Protein AF-0000000086485927 (afdb_homodimer)

Secondary structure (DSSP, 8-state):
----SEEEEEES--EEEEEEEESSPPPTT-EEE-SEEEEEEE-HHHHHHHHHHHTT--EEEEEEEESSHHHHHHHHHHHHTT-EEEEEEEESSSPPEEEEEEEETTS-EEEEEE-GGGGG--HHHHHHTHHHHHTEEEEEEESSS-HHHHHHHHHHHHHTT-EEEEE--S--SS--THHHHSSSEEEE-HHHHHHHHS----SHHHHHHHHHHHHHTS--SEEEEE-GGG-EEEEETTS---EEE-------S--TTHHHHHHHHHHHHHHH-TTS-HHHHHHHHHHHHHHHTTSSSSGGGPPPGGGSPTTSS--/----SEEEEEES--EEEEEEEESSPPPTT-EEE-SEEEEEEE-HHHHHHHHHHHTT--EEEEEEEESSHHHHHHHHHHHHTT-EEEEEEEESSSPPEEEEEEEETTS-EEEEEE-GGGGG--HHHHHHTHHHHHTEEEEEEESSS-HHHHHHHHHHHHHTT-EEEEE--SPPSS--THHHHS-SEEEE-HHHHHHHHS----SHHHHHHHHHHHHHTS--SEEEEE-GGG-EEEEETTS---EEE-------S--TTHHHHHHHHHHHHHHH-TTS-HHHHHHHHHHHHHHHTTSSSSGGGPPPGGGSPTTSS--

Foldseek 3Di:
DPPQPFLEEEEAAKEKEKEFEAADDDDVVDDDDTDDIDIDTDTQSLLLQLLLLLQPGAYEYAAEAEPDPSVVVSLVVCVVSNYHDVLYYYDDPWHHKYKYWYAHPVGDIDIDTDRTGLAVDDLVSLVVCLVVLLSYQEYEYEDSYDLVSSLSNLVSNQVSVHAYEYECPPPDLDHDLSSQARHQEYEYEQVNLCSVQVQRRDDLVSLQVSQCCSCPVSVHAKYWYQYVQQFIWIDGNPPDGTDGQGDDDDDFPALPQLSSQLSSQLSNCCSPPVVDDPSLSSNLSNVQSVQQRNDDDHSVSGHGSVRDDPCSDPD/DPPQPFAEEEEAAKEKEKEFEAADDDDVVDDDDTDDIDIDTDTQSLLLQLLLLLQPGAYEYAAEAEPDPSVVVSLVVCVVSNYHDVLYYYDDPWHHKYKYWYAHPVGDIDIDTDRTGQAVDDLVSLVVCLVVLLSYQEYEYEDSYDLVSSLSNLVSNQVSVHAYAYECPPPDLDHDLSSQARHQEYEYEQVNLCSVQVQRRDDLVSQQVSQCCSCPVSVHAKYWYQYVQQFIWIDGNPPDGTDGQGDDDDDFPALPQLSSQLSSQLSNCCSPPVPDPPSLSSNLSNVQSVQQRNDDDHSVSGHGSVRDDPCSDPD

Radius of gyration: 28.77 Å; Cα contacts (8 Å, |Δi|>4): 1579; chains: 2; bounding box: 45×88×56 Å

pLDDT: mean 95.68, std 6.42, range [34.62, 98.94]

Organism: NCBI:txid399045

Structure (mmCIF, N/CA/C/O backbone):
data_AF-0000000086485927-model_v1
#
loop_
_entity.id
_entity.type
_entity.pdbx_description
1 polymer Ribokinase
#
loop_
_atom_site.group_PDB
_atom_site.id
_atom_site.type_symbol
_atom_site.label_atom_id
_atom_site.label_alt_id
_atom_site.label_comp_id
_atom_site.label_asym_id
_atom_site.label_entity_id
_atom_site.label_seq_id
_atom_site.pdbx_PDB_ins_code
_atom_site.Cartn_x
_atom_site.Cartn_y
_atom_site.Cartn_z
_atom_site.occupancy
_atom_site.B_iso_or_equiv
_atom_site.auth_seq_id
_atom_site.auth_comp_id
_atom_site.auth_asym_id
_atom_site.auth_atom_id
_atom_site.pdbx_PDB_model_num
ATOM 1 N N . MET A 1 1 ? 21.016 -36.438 -19.969 1 34.62 1 MET A N 1
ATOM 2 C CA . MET A 1 1 ? 20.391 -35.156 -20.266 1 34.62 1 MET A CA 1
ATOM 3 C C . MET A 1 1 ? 21.156 -34.031 -19.609 1 34.62 1 MET A C 1
ATOM 5 O O . MET A 1 1 ? 21.594 -34.125 -18.469 1 34.62 1 MET A O 1
ATOM 9 N N . LEU A 1 2 ? 21.875 -33.062 -20.266 1 43 2 LEU A N 1
ATOM 10 C CA . LEU A 1 2 ? 22.797 -32.062 -19.75 1 43 2 LEU A CA 1
ATOM 11 C C . LEU A 1 2 ? 22.172 -31.328 -18.562 1 43 2 LEU A C 1
ATOM 13 O O . LEU A 1 2 ? 20.969 -31.031 -18.562 1 43 2 LEU A O 1
ATOM 17 N N . GLU A 1 3 ? 22.719 -31.453 -17.375 1 54.44 3 GLU A N 1
ATOM 18 C CA . GLU A 1 3 ? 22.266 -30.844 -16.125 1 54.44 3 GLU A CA 1
ATOM 19 C C . GLU A 1 3 ? 21.75 -29.438 -16.359 1 54.44 3 GLU A C 1
ATOM 21 O O . GLU A 1 3 ? 22.453 -28.594 -16.906 1 54.44 3 GLU A O 1
ATOM 26 N N . LYS A 1 4 ? 20.359 -29.281 -16.438 1 70.88 4 LYS A N 1
ATOM 27 C CA . LYS A 1 4 ? 19.781 -27.953 -16.641 1 70.88 4 LYS A CA 1
ATOM 28 C C . LYS A 1 4 ? 20.297 -26.969 -15.586 1 70.88 4 LYS A C 1
ATOM 30 O O . LYS A 1 4 ? 20.469 -27.344 -14.422 1 70.88 4 LYS A O 1
ATOM 35 N N . LYS A 1 5 ? 20.688 -25.875 -16.078 1 82.88 5 LYS A N 1
ATOM 36 C CA . LYS A 1 5 ? 21.25 -24.828 -15.234 1 82.88 5 LYS A CA 1
ATOM 37 C C . LYS A 1 5 ? 20.172 -24.219 -14.336 1 82.88 5 LYS A C 1
ATOM 39 O O . LYS A 1 5 ? 20.484 -23.719 -13.25 1 82.88 5 LYS A O 1
ATOM 44 N N . ILE A 1 6 ? 18.922 -24.453 -14.812 1 95.5 6 ILE A N 1
ATOM 45 C CA . ILE A 1 6 ? 17.781 -23.906 -14.086 1 95.5 6 ILE A CA 1
ATOM 46 C C . ILE A 1 6 ? 16.75 -25.016 -13.828 1 95.5 6 ILE A C 1
ATOM 48 O O . ILE A 1 6 ? 16.406 -25.781 -14.742 1 95.5 6 ILE A O 1
ATOM 52 N N . ASP A 1 7 ? 16.391 -25.156 -12.586 1 97.69 7 ASP A N 1
ATOM 53 C CA . ASP A 1 7 ? 15.367 -26.156 -12.289 1 97.69 7 ASP A CA 1
ATOM 54 C C . ASP A 1 7 ? 14 -25.719 -12.805 1 97.69 7 ASP A C 1
ATOM 56 O O . ASP A 1 7 ? 13.32 -26.484 -13.5 1 97.69 7 ASP A O 1
ATOM 60 N N . ILE A 1 8 ? 13.641 -24.531 -12.469 1 98.75 8 ILE A N 1
ATOM 61 C CA . ILE A 1 8 ? 12.289 -24.109 -12.812 1 98.75 8 ILE A CA 1
ATOM 62 C C . ILE A 1 8 ? 12.289 -22.641 -13.25 1 98.75 8 ILE A C 1
ATOM 64 O O . ILE A 1 8 ? 12.883 -21.797 -12.578 1 98.75 8 ILE A O 1
ATOM 68 N N . CYS A 1 9 ? 11.664 -22.328 -14.328 1 98.88 9 CYS A N 1
ATOM 69 C CA . CYS A 1 9 ? 11.383 -20.969 -14.773 1 98.88 9 CYS A CA 1
ATOM 70 C C . CYS A 1 9 ? 9.922 -20.609 -14.539 1 98.88 9 CYS A C 1
ATOM 72 O O . CYS A 1 9 ? 9.023 -21.266 -15.07 1 98.88 9 CYS A O 1
ATOM 74 N N . PHE A 1 10 ? 9.719 -19.625 -13.719 1 98.94 10 PHE A N 1
ATOM 75 C CA . PHE A 1 10 ? 8.359 -19.156 -13.453 1 98.94 10 PHE A CA 1
ATOM 76 C C . PHE A 1 10 ? 8.023 -17.953 -14.32 1 98.94 10 PHE A C 1
ATOM 78 O O . PHE A 1 10 ? 8.852 -17.047 -14.508 1 98.94 10 PHE A O 1
ATOM 85 N N . ILE A 1 11 ? 6.816 -17.938 -14.914 1 98.88 11 ILE A N 1
ATOM 86 C CA . ILE A 1 11 ? 6.316 -16.828 -15.734 1 98.88 11 ILE A CA 1
ATOM 87 C C . ILE A 1 11 ? 4.961 -16.375 -15.195 1 98.88 11 ILE A C 1
ATOM 89 O O . ILE A 1 11 ? 4.012 -17.156 -15.141 1 98.88 11 ILE A O 1
ATOM 93 N N . GLY A 1 12 ? 4.91 -15.109 -14.789 1 98.31 12 GLY A N 1
ATOM 94 C CA . GLY A 1 12 ? 3.611 -14.664 -14.32 1 98.31 12 GLY A CA 1
ATOM 95 C C . GLY A 1 12 ? 3.689 -13.422 -13.453 1 98.31 12 GLY A C 1
ATOM 96 O O . GLY A 1 12 ? 4.523 -12.547 -13.688 1 98.31 12 GLY A O 1
ATOM 97 N N . GLY A 1 13 ? 2.725 -13.352 -12.578 1 98 13 GLY A N 1
ATOM 98 C CA . GLY A 1 13 ? 2.479 -12.055 -11.961 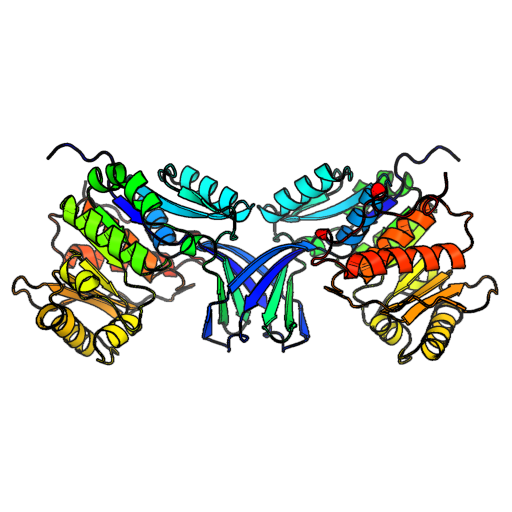1 98 13 GLY A CA 1
ATOM 99 C C . GLY A 1 13 ? 3.254 -11.852 -10.672 1 98 13 GLY A C 1
ATOM 100 O O . GLY A 1 13 ? 3.434 -12.789 -9.891 1 98 13 GLY A O 1
ATOM 101 N N . ILE A 1 14 ? 3.76 -10.672 -10.43 1 98.5 14 ILE A N 1
ATOM 102 C CA . ILE A 1 14 ? 4.305 -10.117 -9.195 1 98.5 14 ILE A CA 1
ATOM 103 C C . ILE A 1 14 ? 3.334 -9.086 -8.625 1 98.5 14 ILE A C 1
ATOM 105 O O . ILE A 1 14 ? 2.957 -8.133 -9.312 1 98.5 14 ILE A O 1
ATOM 109 N N . ILE A 1 15 ? 2.883 -9.336 -7.414 1 98.38 15 ILE A N 1
ATOM 110 C CA . ILE A 1 15 ? 1.909 -8.453 -6.781 1 98.38 15 ILE A CA 1
ATOM 111 C C . ILE A 1 15 ? 2.316 -8.195 -5.336 1 98.38 15 ILE A C 1
ATOM 113 O O . ILE A 1 15 ? 2.633 -9.125 -4.594 1 98.38 15 ILE A O 1
ATOM 117 N N . MET A 1 16 ? 2.381 -6.898 -4.926 1 97.69 16 MET A N 1
ATOM 118 C CA . MET A 1 16 ? 2.557 -6.551 -3.52 1 97.69 16 MET A CA 1
ATOM 119 C C . MET A 1 16 ? 1.226 -6.59 -2.779 1 97.69 16 MET A C 1
ATOM 121 O O . MET A 1 16 ? 0.261 -5.941 -3.195 1 97.69 16 MET A O 1
ATOM 125 N N . ASP A 1 17 ? 1.193 -7.32 -1.717 1 96.44 17 ASP A N 1
ATOM 126 C CA . ASP A 1 17 ? -0.001 -7.371 -0.879 1 96.44 17 ASP A CA 1
ATOM 127 C C . ASP A 1 17 ? 0.037 -6.289 0.198 1 96.44 17 ASP A C 1
ATOM 129 O O . ASP A 1 17 ? 0.965 -6.246 1.01 1 96.44 17 ASP A O 1
ATOM 133 N N . MET A 1 18 ? -0.943 -5.457 0.179 1 96.69 18 MET A N 1
ATOM 134 C CA . MET A 1 18 ? -1.09 -4.398 1.175 1 96.69 18 MET A CA 1
ATOM 135 C C . MET A 1 18 ? -2.363 -4.59 1.99 1 96.69 18 MET A C 1
ATOM 137 O O . MET A 1 18 ? -3.451 -4.211 1.551 1 96.69 18 MET A O 1
ATOM 141 N N . THR A 1 19 ? -2.232 -5.008 3.24 1 96.12 19 THR A N 1
ATOM 142 C CA . THR A 1 19 ? -3.383 -5.406 4.043 1 96.12 19 THR A CA 1
ATOM 143 C C . THR A 1 19 ? -3.609 -4.426 5.188 1 96.12 19 THR A C 1
ATOM 145 O O . THR A 1 19 ? -2.691 -4.133 5.957 1 96.12 19 THR A O 1
ATOM 148 N N . SER A 1 20 ? -4.781 -3.928 5.27 1 97.56 20 SER A N 1
ATOM 149 C CA . SER A 1 20 ? -5.215 -3.086 6.379 1 97.56 20 SER A CA 1
ATOM 150 C C . SER A 1 20 ? -6.258 -3.791 7.234 1 97.56 20 SER A C 1
ATOM 152 O O . SER A 1 20 ? -7.262 -4.289 6.715 1 97.56 20 SER A O 1
ATOM 154 N N . TYR A 1 21 ? -6.008 -3.857 8.5 1 96.81 21 TYR A N 1
ATOM 155 C CA . TYR A 1 21 ? -6.926 -4.453 9.469 1 96.81 21 TYR A CA 1
ATOM 156 C C . TYR A 1 21 ? -7.715 -3.381 10.203 1 96.81 21 TYR A C 1
ATOM 158 O O . TYR A 1 21 ? -7.156 -2.359 10.609 1 96.81 21 TYR A O 1
ATOM 166 N N . MET A 1 22 ? -8.992 -3.57 10.344 1 97.31 22 MET A N 1
ATOM 167 C CA . MET A 1 22 ? -9.883 -2.57 10.93 1 97.31 22 MET A CA 1
ATOM 168 C C . MET A 1 22 ? -11.078 -3.234 11.609 1 97.31 22 MET A C 1
ATOM 170 O O . MET A 1 22 ? -11.305 -4.434 11.445 1 97.31 22 MET A O 1
ATOM 174 N N . ASP A 1 23 ? -11.789 -2.492 12.422 1 96.88 23 ASP A N 1
ATOM 175 C CA . ASP A 1 23 ? -12.953 -3.037 13.109 1 96.88 23 ASP A CA 1
ATOM 176 C C . ASP A 1 23 ? -14.094 -3.297 12.133 1 96.88 23 ASP A C 1
ATOM 178 O O . ASP A 1 23 ? -14.758 -4.332 12.203 1 96.88 23 ASP A O 1
ATOM 182 N N . ALA A 1 24 ? -14.359 -2.338 11.266 1 95.38 24 ALA A N 1
ATOM 183 C CA . ALA A 1 24 ? -15.375 -2.432 10.227 1 95.38 24 ALA A CA 1
ATOM 184 C C . ALA A 1 24 ? -14.945 -1.696 8.961 1 95.38 24 ALA A C 1
ATOM 186 O O . ALA A 1 24 ? -14.18 -0.727 9.031 1 95.38 24 ALA A O 1
ATOM 187 N N . PHE A 1 25 ? -15.438 -2.166 7.816 1 96.31 25 PHE A N 1
ATOM 188 C CA . PHE A 1 25 ? -15.055 -1.548 6.555 1 96.31 25 PHE A CA 1
ATOM 189 C C . PHE A 1 25 ? -15.609 -0.13 6.457 1 96.31 25 PHE A C 1
ATOM 191 O O . PHE A 1 25 ? -16.734 0.134 6.883 1 96.31 25 PHE A O 1
ATOM 198 N N . PRO A 1 26 ? -14.836 0.833 5.934 1 96.25 26 PRO A N 1
ATOM 199 C CA . PRO A 1 26 ? -15.398 2.156 5.664 1 96.25 26 PRO A CA 1
ATOM 200 C C . PRO A 1 26 ? -16.531 2.119 4.637 1 96.25 26 PRO A C 1
ATOM 202 O O . PRO A 1 26 ? -16.5 1.311 3.705 1 96.25 26 PRO A O 1
ATOM 205 N N . LYS A 1 27 ? -17.531 3.018 4.812 1 94.5 27 LYS A N 1
ATOM 206 C CA . LYS A 1 27 ? -18.547 3.273 3.793 1 94.5 27 LYS A CA 1
ATOM 207 C C . LYS A 1 27 ? -18.031 4.254 2.742 1 94.5 27 LYS A C 1
ATOM 209 O O . LYS A 1 27 ? -17.078 5 2.992 1 94.5 27 LYS A O 1
ATOM 214 N N . PRO A 1 28 ? -18.641 4.156 1.465 1 92.75 28 PRO A N 1
ATOM 215 C CA . PRO A 1 28 ? -18.25 5.172 0.483 1 92.75 28 PRO A CA 1
ATOM 216 C C . PRO A 1 28 ? -18.281 6.586 1.054 1 92.75 28 PRO A C 1
ATOM 218 O O . PRO A 1 28 ? -19.266 6.984 1.681 1 92.75 28 PRO A O 1
ATOM 221 N N . GLY A 1 29 ? -17.234 7.344 0.922 1 89 29 GLY A N 1
ATOM 222 C CA . GLY A 1 29 ? -17.125 8.711 1.408 1 89 29 GLY A CA 1
ATOM 223 C C . GLY A 1 29 ? -16.594 8.797 2.822 1 89 29 GLY A C 1
ATOM 224 O O . GLY A 1 29 ? -16.359 9.898 3.336 1 89 29 GLY A O 1
ATOM 225 N N . GLU A 1 30 ? -16.312 7.652 3.432 1 92.88 30 GLU A N 1
ATOM 226 C CA . GLU A 1 30 ? -15.914 7.621 4.836 1 92.88 30 GLU A CA 1
ATOM 227 C C . GLU A 1 30 ? -14.422 7.336 4.988 1 92.88 30 GLU A C 1
ATOM 229 O O . GLU A 1 30 ? -13.836 6.609 4.184 1 92.88 30 GLU A O 1
ATOM 234 N N . THR A 1 31 ? -13.805 8.016 5.949 1 91.06 31 THR A N 1
ATOM 235 C CA . THR A 1 31 ? -12.477 7.668 6.434 1 91.06 31 THR A CA 1
ATOM 236 C C . THR A 1 31 ? -12.562 6.938 7.77 1 91.06 31 THR A C 1
ATOM 238 O O . THR A 1 31 ? -13.148 7.445 8.727 1 91.06 31 THR A O 1
ATOM 241 N N . LYS A 1 32 ? -12.047 5.766 7.785 1 95.31 32 LYS A N 1
ATOM 242 C CA . LYS A 1 32 ? -12 5 9.031 1 95.31 32 LYS A CA 1
ATOM 243 C C . LYS A 1 32 ? -10.562 4.742 9.461 1 95.31 32 LYS A C 1
ATOM 245 O O . LYS A 1 32 ? -9.672 4.57 8.617 1 95.31 32 LYS A O 1
ATOM 250 N N . VAL A 1 33 ? -10.414 4.734 10.734 1 95.19 33 VAL A N 1
ATOM 251 C CA . VAL A 1 33 ? -9.109 4.414 11.297 1 95.19 33 VAL A CA 1
ATOM 252 C C . VAL A 1 33 ? -9 2.908 11.531 1 95.19 33 VAL A C 1
ATOM 254 O O . VAL A 1 33 ? -9.883 2.311 12.164 1 95.19 33 VAL A O 1
ATOM 257 N N . GLY A 1 34 ? -8.023 2.354 10.938 1 97.06 34 GLY A N 1
ATOM 258 C CA . GLY A 1 34 ? -7.699 0.966 11.227 1 97.06 34 GLY A CA 1
ATOM 259 C C . GLY A 1 34 ? -6.637 0.812 12.297 1 97.06 34 GLY A C 1
ATOM 260 O O . GLY A 1 34 ? -6.203 1.799 12.891 1 97.06 34 GLY A O 1
ATOM 261 N N . HIS A 1 35 ? -6.191 -0.55 12.539 1 95.56 35 HIS A N 1
ATOM 262 C CA . HIS A 1 35 ? -5.336 -0.721 13.711 1 95.56 35 HIS A CA 1
ATOM 263 C C . HIS A 1 35 ? -4.023 -1.399 13.336 1 95.56 35 HIS A C 1
ATOM 265 O O . HIS A 1 35 ? -3.076 -1.408 14.125 1 95.56 35 HIS A O 1
ATOM 271 N N . ARG A 1 36 ? -4.039 -1.897 12.148 1 95.38 36 ARG A N 1
ATOM 272 C CA . ARG A 1 36 ? -2.799 -2.562 11.758 1 95.38 36 ARG A CA 1
ATOM 273 C C . ARG A 1 36 ? -2.646 -2.596 10.242 1 95.38 36 ARG A C 1
ATOM 275 O O . ARG A 1 36 ? -3.623 -2.803 9.516 1 95.38 36 ARG A O 1
ATOM 282 N N . PHE A 1 37 ? -1.449 -2.359 9.781 1 96.81 37 PHE A N 1
ATOM 283 C CA . PHE A 1 37 ? -1.098 -2.455 8.367 1 96.81 37 PHE A CA 1
ATOM 284 C C . PHE A 1 37 ? 0.064 -3.42 8.164 1 96.81 37 PHE A C 1
ATOM 286 O O . PHE A 1 37 ? 1.009 -3.439 8.953 1 96.81 37 PHE A O 1
ATOM 293 N N . GLU A 1 38 ? -0.037 -4.23 7.094 1 94.31 38 GLU A N 1
ATOM 294 C CA . GLU A 1 38 ? 1.044 -5.141 6.719 1 94.31 38 GLU A CA 1
ATOM 295 C C . GLU A 1 38 ? 1.242 -5.172 5.207 1 94.31 38 GLU A C 1
ATOM 297 O O . GLU A 1 38 ? 0.276 -5.293 4.453 1 94.31 38 GLU A O 1
ATOM 302 N N . ALA A 1 39 ? 2.516 -4.961 4.848 1 94.25 39 ALA A N 1
ATOM 303 C CA . ALA A 1 39 ? 2.887 -5.195 3.453 1 94.25 39 ALA A CA 1
ATOM 304 C C . ALA A 1 39 ? 3.586 -6.543 3.287 1 94.25 39 ALA A C 1
ATOM 306 O O . ALA A 1 39 ? 4.379 -6.945 4.141 1 94.25 39 ALA A O 1
ATOM 307 N N . GLY A 1 40 ? 3.238 -7.285 2.277 1 94.38 40 GLY A N 1
ATOM 308 C CA . GLY A 1 40 ? 3.857 -8.57 1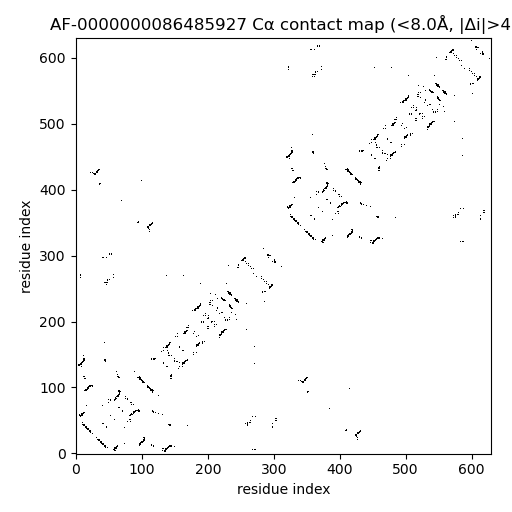.99 1 94.38 40 GLY A CA 1
ATOM 309 C C . GLY A 1 40 ? 4.012 -8.844 0.506 1 94.38 40 GLY A C 1
ATOM 310 O O . GLY A 1 40 ? 3.508 -8.078 -0.324 1 94.38 40 GLY A O 1
ATOM 311 N N . TYR A 1 41 ? 4.746 -9.844 0.229 1 97.44 41 TYR A N 1
ATOM 312 C CA . TYR A 1 41 ? 4.988 -10.258 -1.148 1 97.44 41 TYR A CA 1
ATOM 313 C C . TYR A 1 41 ? 3.941 -11.266 -1.611 1 97.44 41 TYR A C 1
ATOM 315 O O . TYR A 1 41 ? 3.656 -12.234 -0.912 1 97.44 41 TYR A O 1
ATOM 323 N N . GLY A 1 42 ? 3.334 -10.961 -2.76 1 97.44 42 GLY A N 1
ATOM 324 C CA . GLY A 1 42 ? 2.309 -11.82 -3.33 1 97.44 42 GLY A CA 1
ATOM 325 C C . GLY A 1 42 ? 2.475 -12.031 -4.824 1 97.44 42 GLY A C 1
ATOM 326 O O . GLY A 1 42 ? 3.58 -11.906 -5.355 1 97.44 42 GLY A O 1
ATOM 327 N N . GLY A 1 43 ? 1.342 -12.406 -5.457 1 97.56 43 GLY A N 1
ATOM 328 C CA . GLY A 1 43 ? 1.393 -12.859 -6.836 1 97.56 43 GLY A CA 1
ATOM 329 C C . GLY A 1 43 ? 1.522 -14.367 -6.965 1 97.56 43 GLY A C 1
ATOM 330 O O . GLY A 1 43 ? 2.389 -14.977 -6.336 1 97.56 43 GLY A O 1
ATOM 331 N N . LYS A 1 44 ? 0.701 -14.828 -7.801 1 97.25 44 LYS A N 1
ATOM 332 C CA . LYS A 1 44 ? 0.612 -16.281 -7.828 1 97.25 44 LYS A CA 1
ATOM 333 C C . LYS A 1 44 ? 1.932 -16.906 -8.273 1 97.25 44 LYS A C 1
ATOM 335 O O . LYS A 1 44 ? 2.57 -17.625 -7.504 1 97.25 44 LYS A O 1
ATOM 340 N N . ALA A 1 45 ? 2.414 -16.609 -9.43 1 98.38 45 ALA A N 1
ATOM 341 C CA . ALA A 1 45 ? 3.666 -17.172 -9.93 1 98.38 45 AL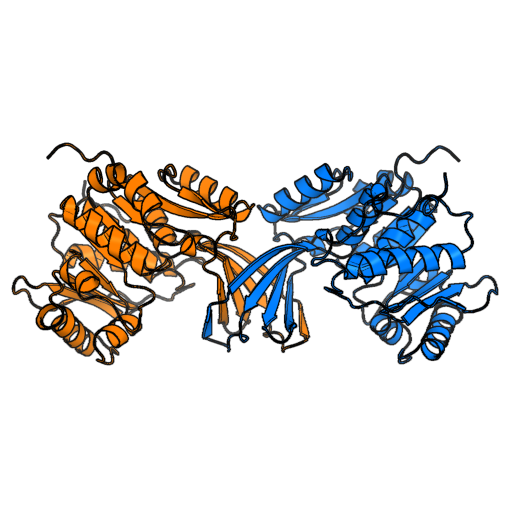A A CA 1
ATOM 342 C C . ALA A 1 45 ? 4.828 -16.828 -9 1 98.38 45 ALA A C 1
ATOM 344 O O . ALA A 1 45 ? 5.723 -17.656 -8.781 1 98.38 45 ALA A O 1
ATOM 345 N N . ALA A 1 46 ? 4.773 -15.672 -8.531 1 98.75 46 ALA A N 1
ATOM 346 C CA . ALA A 1 46 ? 5.824 -15.227 -7.617 1 98.75 46 ALA A CA 1
ATOM 347 C C . ALA A 1 46 ? 5.805 -16.031 -6.32 1 98.75 46 ALA A C 1
ATOM 349 O O . ALA A 1 46 ? 6.859 -16.422 -5.805 1 98.75 46 ALA A O 1
ATOM 350 N N . ASN A 1 47 ? 4.688 -16.203 -5.762 1 98.56 47 ASN A N 1
ATOM 351 C CA . ASN A 1 47 ? 4.547 -17.047 -4.578 1 98.56 47 ASN A CA 1
ATOM 352 C C . ASN A 1 47 ? 5.098 -18.453 -4.82 1 98.56 47 ASN A C 1
ATOM 354 O O . ASN A 1 47 ? 5.805 -19 -3.973 1 98.56 47 ASN A O 1
ATOM 358 N N . GLN A 1 48 ? 4.719 -18.969 -5.914 1 98.88 48 GLN A N 1
ATOM 359 C CA . GLN A 1 48 ? 5.156 -20.312 -6.27 1 98.88 48 GLN A CA 1
ATOM 360 C C . GLN A 1 48 ? 6.676 -20.391 -6.41 1 98.88 48 GLN A C 1
ATOM 362 O O . GLN A 1 48 ? 7.305 -21.328 -5.926 1 98.88 48 GLN A O 1
ATOM 367 N N . ALA A 1 49 ? 7.246 -19.391 -7.035 1 98.88 49 ALA A N 1
ATOM 368 C CA . ALA A 1 49 ? 8.695 -19.312 -7.172 1 98.88 49 ALA A CA 1
ATOM 369 C C . ALA A 1 49 ? 9.375 -19.234 -5.809 1 98.88 49 ALA A C 1
ATOM 371 O O . ALA A 1 49 ? 10.375 -19.922 -5.57 1 98.88 49 ALA A O 1
ATOM 372 N N . ALA A 1 50 ? 8.82 -18.438 -4.938 1 98.81 50 ALA A N 1
ATOM 373 C CA . ALA A 1 50 ? 9.391 -18.281 -3.602 1 98.81 50 ALA A CA 1
ATOM 374 C C . ALA A 1 50 ? 9.398 -19.625 -2.859 1 98.81 50 ALA A C 1
ATOM 376 O O . ALA A 1 50 ? 10.406 -19.984 -2.248 1 98.81 50 ALA A O 1
ATOM 377 N N . LEU A 1 51 ? 8.266 -20.328 -2.922 1 98.88 51 LEU A N 1
ATOM 378 C CA . LEU A 1 51 ? 8.188 -21.609 -2.244 1 98.88 51 LEU A CA 1
ATOM 379 C C . LEU A 1 51 ? 9.219 -22.594 -2.816 1 98.88 51 LEU A C 1
ATOM 381 O O . LEU A 1 51 ? 9.945 -23.234 -2.066 1 98.88 51 LEU A O 1
ATOM 385 N N . ALA A 1 52 ? 9.297 -22.719 -4.129 1 98.81 52 ALA A N 1
ATOM 386 C CA . ALA A 1 52 ? 10.227 -23.641 -4.773 1 98.81 52 ALA A CA 1
ATOM 387 C C . ALA A 1 52 ? 11.664 -23.312 -4.398 1 98.81 52 ALA A C 1
ATOM 389 O O . ALA A 1 52 ? 12.461 -24.219 -4.129 1 98.81 52 ALA A O 1
ATOM 390 N N . ALA A 1 53 ? 11.977 -22.031 -4.387 1 98.75 53 ALA A N 1
ATOM 391 C CA . ALA A 1 53 ? 13.32 -21.594 -4.012 1 98.75 53 ALA A CA 1
ATOM 392 C C . ALA A 1 53 ? 13.633 -21.953 -2.562 1 98.75 53 ALA A C 1
ATOM 394 O O . ALA A 1 53 ? 14.727 -22.422 -2.256 1 98.75 53 ALA A O 1
ATOM 395 N N . LYS A 1 54 ? 12.68 -21.734 -1.698 1 98.56 54 LYS A N 1
ATOM 396 C CA . LYS A 1 54 ? 12.852 -22.078 -0.288 1 98.56 54 LYS A CA 1
ATOM 397 C C . LYS A 1 54 ? 13.109 -23.562 -0.105 1 98.56 54 LYS A C 1
ATOM 399 O O . LYS A 1 54 ? 13.82 -23.969 0.817 1 98.56 54 LYS A O 1
ATOM 404 N N . LEU A 1 55 ? 12.539 -24.359 -0.988 1 98.25 55 LEU A N 1
ATOM 405 C CA . LEU A 1 55 ? 12.727 -25.812 -0.918 1 98.25 55 LEU A CA 1
ATOM 406 C C . LEU A 1 55 ? 14.07 -26.219 -1.521 1 98.25 55 LEU A C 1
ATOM 408 O O . LEU A 1 55 ? 14.484 -27.375 -1.4 1 98.25 55 LEU A O 1
ATOM 412 N N . GLY A 1 56 ? 14.758 -25.281 -2.277 1 97.31 56 GLY A N 1
ATOM 413 C CA . GLY A 1 56 ? 16.125 -25.547 -2.723 1 97.31 56 GLY A CA 1
ATOM 414 C C . GLY A 1 56 ? 16.25 -25.609 -4.234 1 97.31 56 GLY A C 1
ATOM 415 O O . GLY A 1 56 ? 17.297 -25.984 -4.758 1 97.31 56 GLY A O 1
ATOM 416 N N . ALA A 1 57 ? 15.25 -25.25 -4.957 1 98.12 57 ALA A N 1
ATOM 417 C CA . ALA A 1 57 ? 15.32 -25.266 -6.414 1 98.12 57 ALA A CA 1
ATOM 418 C C . ALA A 1 57 ? 16.047 -24.031 -6.941 1 98.12 57 ALA A C 1
ATOM 420 O O . ALA A 1 57 ? 15.922 -22.938 -6.379 1 98.12 57 ALA A O 1
ATOM 421 N N . LYS A 1 58 ? 16.781 -24.203 -8.023 1 98.31 58 LYS A N 1
ATOM 422 C CA . LYS A 1 58 ? 17.297 -23.078 -8.789 1 98.31 58 LYS A CA 1
ATOM 423 C C . LYS A 1 58 ? 16.219 -22.484 -9.695 1 98.31 58 LYS A C 1
ATOM 425 O O . LYS A 1 58 ? 15.898 -23.047 -10.734 1 98.31 58 LYS A O 1
ATOM 430 N N . CYS A 1 59 ? 15.758 -21.266 -9.297 1 98.75 59 CYS A N 1
ATOM 431 C CA . CYS A 1 59 ? 14.586 -20.719 -9.977 1 98.75 59 CYS A CA 1
ATOM 432 C C . CYS A 1 59 ? 14.953 -19.453 -10.758 1 98.75 59 CYS A C 1
ATOM 434 O O . CYS A 1 59 ? 15.938 -18.797 -10.438 1 98.75 59 CYS A O 1
ATOM 436 N N . ALA A 1 60 ? 14.211 -19.234 -11.789 1 98.81 60 ALA A N 1
ATOM 437 C CA . ALA A 1 60 ? 14.211 -17.969 -12.539 1 98.81 60 ALA A CA 1
ATOM 438 C C . ALA A 1 60 ? 12.789 -17.422 -12.672 1 98.81 60 ALA A C 1
ATOM 440 O O . ALA A 1 60 ? 11.82 -18.188 -12.688 1 98.81 60 ALA A O 1
ATOM 441 N N . MET A 1 61 ? 12.719 -16.125 -12.742 1 98.88 61 MET A N 1
ATOM 442 C CA . MET A 1 61 ? 11.422 -15.461 -12.867 1 98.88 61 MET A CA 1
ATOM 443 C C . MET A 1 61 ? 11.375 -14.586 -14.117 1 98.88 61 MET A C 1
ATOM 445 O O . MET A 1 61 ? 12.328 -13.859 -14.406 1 98.88 61 MET A O 1
ATOM 449 N N . VAL A 1 62 ? 10.344 -14.773 -14.914 1 98.88 62 VAL A N 1
ATOM 450 C CA . VAL A 1 62 ? 10.016 -13.875 -16.016 1 98.88 62 VAL A CA 1
ATOM 451 C C . VAL A 1 62 ? 8.773 -13.062 -15.68 1 98.88 62 VAL A C 1
ATOM 453 O O . VAL A 1 62 ? 7.684 -13.609 -15.508 1 98.88 62 VAL A O 1
ATOM 456 N N . ALA A 1 63 ? 8.922 -11.828 -15.562 1 98.81 63 ALA A N 1
ATOM 457 C CA . ALA A 1 63 ? 7.852 -10.961 -15.086 1 98.81 63 ALA A CA 1
ATOM 458 C C . ALA A 1 63 ? 8.164 -9.492 -15.367 1 98.81 63 ALA A C 1
ATOM 460 O O . ALA A 1 63 ? 9.188 -9.18 -15.977 1 98.81 63 ALA A O 1
ATOM 461 N N . ARG A 1 64 ? 7.18 -8.625 -15.102 1 98.75 64 ARG A N 1
ATOM 462 C CA . ARG A 1 64 ? 7.391 -7.18 -15.133 1 98.75 64 ARG A CA 1
ATOM 463 C C . ARG A 1 64 ? 6.961 -6.543 -13.812 1 98.75 64 ARG A C 1
ATOM 465 O O . ARG A 1 64 ? 5.965 -6.957 -13.211 1 98.75 64 ARG A O 1
ATOM 472 N N . VAL A 1 65 ? 7.738 -5.551 -13.391 1 98.62 65 VAL A N 1
ATOM 473 C CA . VAL A 1 65 ? 7.391 -4.684 -12.266 1 98.62 65 VAL A CA 1
ATOM 474 C C . VAL A 1 65 ? 7.379 -3.227 -12.727 1 98.62 65 VAL A C 1
ATOM 476 O O . VAL A 1 65 ? 7.801 -2.918 -13.844 1 98.62 65 VAL A O 1
ATOM 479 N N . GLY A 1 66 ? 6.77 -2.389 -11.945 1 97.94 66 GLY A N 1
ATOM 480 C CA . GLY A 1 66 ? 6.867 -0.963 -12.219 1 97.94 66 GLY A CA 1
ATOM 481 C C . GLY A 1 66 ? 8.203 -0.365 -11.812 1 97.94 66 GLY A C 1
ATOM 482 O O . GLY A 1 66 ? 9 -1.015 -11.133 1 97.94 66 GLY A O 1
ATOM 483 N N . ASP A 1 67 ? 8.484 0.866 -12.352 1 95.94 67 ASP A N 1
ATOM 484 C CA . ASP A 1 67 ? 9.609 1.653 -11.859 1 95.94 67 ASP A CA 1
ATOM 485 C C . ASP A 1 67 ? 9.25 2.373 -10.555 1 95.94 67 ASP A C 1
ATOM 487 O O . ASP A 1 67 ? 9.117 3.598 -10.539 1 95.94 67 ASP A O 1
ATOM 491 N N . ASP A 1 68 ? 9.195 1.633 -9.508 1 92.75 68 ASP A N 1
ATOM 492 C CA . ASP A 1 68 ? 8.75 2.16 -8.219 1 92.75 68 ASP A CA 1
ATOM 493 C C . ASP A 1 68 ? 9.375 1.38 -7.066 1 92.75 68 ASP A C 1
ATOM 495 O O . ASP A 1 68 ? 10.156 0.45 -7.289 1 92.75 68 ASP A O 1
ATOM 499 N N . ALA A 1 69 ? 9.117 1.862 -5.844 1 90.94 69 ALA A N 1
ATOM 500 C CA . ALA A 1 69 ? 9.711 1.268 -4.648 1 90.94 69 ALA A CA 1
ATOM 501 C C . ALA A 1 69 ? 9.281 -0.187 -4.488 1 90.94 69 ALA A C 1
ATOM 503 O O . ALA A 1 69 ? 10.062 -1.028 -4.043 1 90.94 69 ALA A O 1
ATOM 504 N N . ASN A 1 70 ? 8.031 -0.48 -4.809 1 94.75 70 ASN A N 1
ATOM 505 C CA . ASN A 1 70 ? 7.535 -1.848 -4.691 1 94.75 70 ASN A CA 1
ATOM 506 C C . ASN A 1 70 ? 8.297 -2.803 -5.605 1 94.75 70 ASN A C 1
ATOM 508 O O . ASN A 1 70 ? 8.688 -3.893 -5.188 1 94.75 70 ASN A O 1
ATOM 512 N N . GLY A 1 71 ? 8.453 -2.338 -6.855 1 96.88 71 GLY A N 1
ATOM 513 C CA . GLY A 1 71 ? 9.211 -3.154 -7.789 1 96.88 71 GLY A CA 1
ATOM 514 C C . GLY A 1 71 ? 10.617 -3.447 -7.316 1 96.88 71 GLY A C 1
ATOM 515 O O . GLY A 1 71 ? 11.07 -4.594 -7.348 1 96.88 71 GLY A O 1
ATOM 516 N N . ARG A 1 72 ? 11.336 -2.465 -6.844 1 94.69 72 ARG A N 1
ATOM 517 C CA . ARG A 1 72 ? 12.695 -2.629 -6.344 1 94.69 72 ARG A CA 1
ATOM 518 C C . ARG A 1 72 ? 12.727 -3.561 -5.137 1 94.69 72 ARG A C 1
ATOM 520 O O . ARG A 1 72 ? 13.578 -4.441 -5.043 1 94.69 72 ARG A O 1
ATOM 527 N N . SER A 1 73 ? 11.781 -3.307 -4.273 1 94.56 73 SER A N 1
ATOM 528 C CA . SER A 1 73 ? 11.695 -4.133 -3.072 1 94.56 73 SER A CA 1
ATOM 529 C C . SER A 1 73 ? 11.484 -5.602 -3.426 1 94.56 73 SER A C 1
ATOM 531 O O . SER A 1 73 ? 12.086 -6.484 -2.814 1 94.56 73 SER A O 1
ATOM 533 N N . TYR A 1 74 ? 10.633 -5.879 -4.379 1 97.5 74 TYR A N 1
ATOM 534 C CA . TYR A 1 74 ? 10.336 -7.254 -4.758 1 97.5 74 TYR A CA 1
ATOM 535 C C . TYR A 1 74 ? 11.547 -7.926 -5.387 1 97.5 74 TYR A C 1
ATOM 537 O O . TYR A 1 74 ? 11.844 -9.086 -5.098 1 97.5 74 TYR A O 1
ATOM 545 N N . ILE A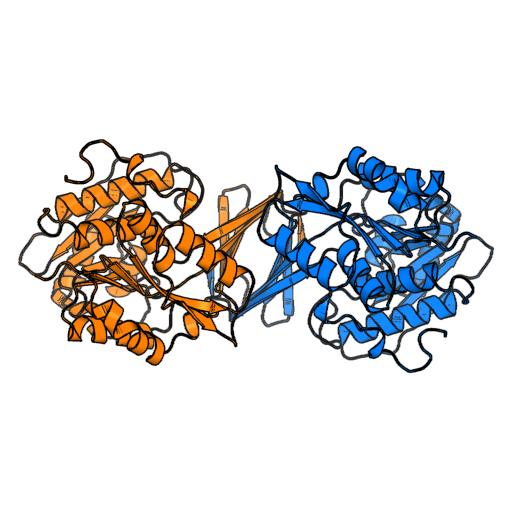 1 75 ? 12.203 -7.219 -6.246 1 98.12 75 ILE A N 1
ATOM 546 C CA . ILE A 1 75 ? 13.391 -7.762 -6.902 1 98.12 75 ILE A CA 1
ATOM 547 C C . ILE A 1 75 ? 14.453 -8.094 -5.859 1 98.12 75 ILE A C 1
ATOM 549 O O . ILE A 1 75 ? 15.062 -9.164 -5.902 1 98.12 75 ILE A O 1
ATOM 553 N N . ASP A 1 76 ? 14.664 -7.219 -4.895 1 96.75 76 ASP A N 1
ATOM 554 C CA . ASP A 1 76 ? 15.609 -7.477 -3.818 1 96.75 76 ASP A CA 1
ATOM 555 C C . ASP A 1 76 ? 15.211 -8.711 -3.016 1 96.75 76 ASP A C 1
ATOM 557 O O . ASP A 1 76 ? 16.062 -9.508 -2.619 1 96.75 76 ASP A O 1
ATOM 561 N N . HIS A 1 77 ? 13.992 -8.828 -2.758 1 97.19 77 HIS A N 1
ATOM 562 C CA . HIS A 1 77 ? 13.469 -9.992 -2.047 1 97.19 77 HIS A CA 1
ATOM 563 C C . HIS A 1 77 ? 13.766 -11.281 -2.797 1 97.19 77 HIS A C 1
ATOM 565 O O . HIS A 1 77 ? 14.25 -12.25 -2.207 1 97.19 77 HIS A O 1
ATOM 571 N N . PHE A 1 78 ? 13.531 -11.281 -4.137 1 98.62 78 PHE A N 1
ATOM 572 C CA . PHE A 1 78 ? 13.812 -12.453 -4.957 1 98.62 78 PHE A CA 1
ATOM 573 C C . PHE A 1 78 ? 15.305 -12.781 -4.949 1 98.62 78 PHE A C 1
ATOM 575 O O . PHE A 1 78 ? 15.688 -13.945 -4.867 1 98.62 78 PHE A O 1
ATOM 582 N N . ARG A 1 79 ? 16.125 -11.75 -4.988 1 98.38 79 ARG A N 1
ATOM 583 C CA . ARG A 1 79 ? 17.578 -11.969 -4.906 1 98.38 79 ARG A CA 1
ATOM 584 C C . ARG A 1 79 ? 17.953 -12.641 -3.586 1 98.38 79 ARG A C 1
ATOM 586 O O . ARG A 1 79 ? 18.797 -13.539 -3.557 1 98.38 79 ARG A O 1
ATOM 593 N N . SER A 1 80 ? 17.312 -12.195 -2.568 1 97.94 80 SER A N 1
ATOM 594 C CA . SER A 1 80 ? 17.609 -12.75 -1.253 1 97.94 80 SER A CA 1
ATOM 595 C C . SER A 1 80 ? 17.219 -14.219 -1.163 1 97.94 80 SER A C 1
ATOM 597 O O . SER A 1 80 ? 17.766 -14.969 -0.355 1 97.94 80 SER A O 1
ATOM 599 N N . LEU A 1 81 ? 16.312 -14.672 -2.01 1 98.19 81 LEU A N 1
ATOM 600 C CA . LEU A 1 81 ? 15.875 -16.062 -2.053 1 98.19 81 LEU A CA 1
ATOM 601 C C . LEU A 1 81 ? 16.703 -16.859 -3.053 1 98.19 81 LEU A C 1
ATOM 603 O O . LEU A 1 81 ? 16.484 -18.062 -3.236 1 98.19 81 LEU A O 1
ATOM 607 N N . GLY A 1 82 ? 17.594 -16.141 -3.789 1 98.12 82 GLY A N 1
ATOM 608 C CA . GLY A 1 82 ? 18.438 -16.797 -4.777 1 98.12 82 GLY A CA 1
ATOM 609 C C . GLY A 1 82 ? 17.734 -17 -6.109 1 98.12 82 GLY A C 1
ATOM 610 O O . GLY A 1 82 ? 18.172 -17.828 -6.918 1 98.12 82 GLY A O 1
ATOM 611 N N . ILE A 1 83 ? 16.672 -16.344 -6.34 1 98.69 83 ILE A N 1
ATOM 612 C CA . ILE A 1 83 ? 15.938 -16.453 -7.59 1 98.69 83 ILE A CA 1
ATOM 613 C C . ILE A 1 83 ? 16.578 -15.555 -8.648 1 98.69 83 ILE A C 1
ATOM 615 O O . ILE A 1 83 ? 16.875 -14.391 -8.375 1 98.69 83 ILE A O 1
ATOM 619 N N . ASN A 1 84 ? 16.828 -16.125 -9.812 1 98.62 84 ASN A N 1
ATOM 620 C CA . ASN A 1 84 ? 17.359 -15.352 -10.93 1 98.62 84 ASN A CA 1
ATOM 621 C C . ASN A 1 84 ? 16.344 -14.328 -11.422 1 98.62 84 ASN A C 1
ATOM 623 O O . ASN A 1 84 ? 15.266 -14.688 -11.891 1 98.62 84 ASN A O 1
ATOM 627 N N . VAL A 1 85 ? 16.734 -13.078 -11.367 1 98.69 85 VAL A N 1
ATOM 628 C CA . VAL A 1 85 ? 15.797 -12 -11.664 1 98.69 85 VAL A CA 1
ATOM 629 C C . VAL A 1 85 ? 16.188 -11.328 -12.977 1 98.69 85 VAL A C 1
ATOM 631 O O . VAL A 1 85 ? 15.719 -10.227 -13.281 1 98.69 85 VAL A O 1
ATOM 634 N N . ASN A 1 86 ? 16.984 -11.898 -13.797 1 98.12 86 ASN A N 1
ATOM 635 C CA . ASN A 1 86 ? 17.547 -11.281 -15 1 98.12 86 ASN A CA 1
ATOM 636 C C . ASN A 1 86 ? 16.453 -11 -16.031 1 98.12 86 ASN A C 1
ATOM 638 O O . ASN A 1 86 ? 16.625 -10.133 -16.891 1 98.12 86 ASN A O 1
ATOM 642 N N . ASN A 1 87 ? 15.352 -11.742 -15.945 1 98.69 87 ASN A N 1
ATOM 643 C CA . ASN A 1 87 ? 14.273 -11.57 -16.906 1 98.69 87 ASN A CA 1
ATOM 644 C C . ASN A 1 87 ? 13.086 -10.828 -16.297 1 98.69 87 ASN A C 1
ATOM 646 O O . ASN A 1 87 ? 11.969 -10.906 -16.812 1 98.69 87 ASN A O 1
ATOM 650 N N . ILE A 1 88 ? 13.305 -10.203 -15.172 1 98.75 88 ILE A N 1
ATOM 651 C CA . ILE A 1 88 ? 12.312 -9.258 -14.672 1 98.75 88 ILE A CA 1
ATOM 652 C C . ILE A 1 88 ? 12.586 -7.871 -15.234 1 98.75 88 ILE A C 1
ATOM 654 O O . ILE A 1 88 ? 13.648 -7.293 -14.992 1 98.75 88 ILE A O 1
ATOM 658 N N . ARG A 1 89 ? 11.617 -7.359 -16 1 98.44 89 ARG A N 1
ATOM 659 C CA . ARG A 1 89 ? 11.773 -6.047 -16.625 1 98.44 89 ARG A CA 1
ATOM 660 C C . ARG A 1 89 ? 10.938 -5 -15.906 1 98.44 89 ARG A C 1
ATOM 662 O O . ARG A 1 89 ? 9.969 -5.332 -15.219 1 98.44 89 ARG A O 1
ATOM 669 N N . THR A 1 90 ? 11.344 -3.779 -16.078 1 98.12 90 THR A N 1
ATOM 670 C CA . THR A 1 90 ? 10.641 -2.666 -15.445 1 98.12 90 THR A CA 1
ATOM 671 C C . THR A 1 90 ? 9.75 -1.949 -16.453 1 98.12 90 THR A C 1
ATOM 673 O O . THR A 1 90 ? 10.195 -1.612 -17.562 1 98.12 90 THR A O 1
ATOM 676 N N . SER A 1 91 ? 8.508 -1.826 -16.141 1 98 91 SER A N 1
ATOM 677 C CA . SER A 1 91 ? 7.574 -1.046 -16.938 1 98 91 SER A CA 1
ATOM 678 C C . SER A 1 91 ? 7.738 0.448 -16.688 1 98 91 SER A C 1
ATOM 680 O O . SER A 1 91 ? 7.938 0.873 -15.547 1 98 91 SER A O 1
ATOM 682 N N . ASP A 1 92 ? 7.645 1.243 -17.719 1 94.06 92 ASP A N 1
ATOM 683 C CA . ASP A 1 92 ? 7.703 2.693 -17.578 1 94.06 92 ASP A CA 1
ATOM 684 C C . ASP A 1 92 ? 6.301 3.303 -17.578 1 94.06 92 ASP A C 1
ATOM 686 O O . ASP A 1 92 ? 6.148 4.523 -17.5 1 94.06 92 ASP A O 1
ATOM 690 N N . LYS A 1 93 ? 5.312 2.488 -17.703 1 94.31 93 LYS A N 1
ATOM 691 C CA . LYS A 1 93 ? 3.967 3.027 -17.875 1 94.31 93 LYS A CA 1
ATOM 692 C C . LYS A 1 93 ? 3.074 2.652 -16.703 1 94.31 93 LYS A C 1
ATOM 694 O O . LYS A 1 93 ? 2.115 3.361 -16.391 1 94.31 93 LYS A O 1
ATOM 699 N N . SER A 1 94 ? 3.297 1.492 -16.125 1 97.19 94 SER A N 1
ATOM 700 C CA . SER A 1 94 ? 2.408 0.996 -15.078 1 97.19 94 SER A CA 1
ATOM 701 C C . SER A 1 94 ? 3.164 0.763 -13.773 1 97.19 94 SER A C 1
ATOM 703 O O . SER A 1 94 ? 4.367 0.492 -13.781 1 97.19 94 SER A O 1
ATOM 705 N N . SER A 1 95 ? 2.439 0.829 -12.633 1 97 95 SER A N 1
ATOM 706 C CA . SER A 1 95 ? 2.996 0.493 -11.328 1 97 95 SER A CA 1
ATOM 707 C C . SER A 1 95 ? 3.174 -1.014 -11.172 1 97 95 SER A C 1
ATOM 709 O O . SER A 1 95 ? 2.59 -1.794 -11.93 1 97 95 SER A O 1
ATOM 711 N N . THR A 1 96 ? 4.066 -1.36 -10.234 1 98 96 THR A N 1
ATOM 712 C CA . THR A 1 96 ? 4.082 -2.752 -9.797 1 98 96 THR A CA 1
ATOM 713 C C . THR A 1 96 ? 2.688 -3.201 -9.367 1 98 96 THR A C 1
ATOM 715 O O . THR A 1 96 ? 1.917 -2.41 -8.82 1 98 96 THR A O 1
ATOM 718 N N . GLY A 1 97 ? 2.312 -4.453 -9.727 1 98.44 97 GLY A N 1
ATOM 719 C CA . GLY A 1 97 ? 1.036 -4.973 -9.258 1 98.44 97 GLY A CA 1
ATOM 720 C C . GLY A 1 97 ? 0.838 -4.816 -7.762 1 98.44 97 GLY A C 1
ATOM 721 O O . GLY A 1 97 ? 1.791 -4.934 -6.988 1 98.44 97 GLY A O 1
ATOM 722 N N . ALA A 1 98 ? -0.435 -4.625 -7.352 1 98.12 98 ALA A N 1
ATOM 723 C CA . ALA A 1 98 ? -0.75 -4.395 -5.945 1 98.12 98 ALA A CA 1
ATOM 724 C C . ALA A 1 98 ? -2.125 -4.953 -5.594 1 98.12 98 ALA A C 1
ATOM 726 O O . ALA A 1 98 ? -3.072 -4.828 -6.375 1 98.12 98 ALA A O 1
ATOM 727 N N . ALA A 1 99 ? -2.15 -5.617 -4.516 1 97.56 99 ALA A N 1
ATOM 728 C CA . ALA A 1 99 ? -3.43 -6.012 -3.932 1 97.56 99 ALA A CA 1
ATOM 729 C C . ALA A 1 99 ? -3.709 -5.234 -2.648 1 97.56 99 ALA A C 1
ATOM 731 O O . ALA A 1 99 ? -2.99 -5.387 -1.656 1 97.56 99 ALA A O 1
ATOM 732 N N . ASN A 1 100 ? -4.703 -4.391 -2.664 1 97.38 100 ASN A N 1
ATOM 733 C CA . ASN A 1 100 ? -5.176 -3.697 -1.469 1 97.38 100 ASN A CA 1
ATOM 734 C C . ASN A 1 100 ? -6.266 -4.492 -0.755 1 97.38 100 ASN A C 1
ATOM 736 O O . ASN A 1 100 ? -7.387 -4.602 -1.251 1 97.38 100 ASN A O 1
ATOM 740 N N . ILE A 1 101 ? -5.898 -4.969 0.351 1 96.31 101 ILE A N 1
ATOM 741 C CA . ILE A 1 101 ? -6.734 -5.926 1.071 1 96.31 101 ILE A CA 1
ATOM 742 C C . ILE A 1 101 ? -7.219 -5.301 2.379 1 96.31 101 ILE A C 1
ATOM 744 O O . ILE A 1 101 ? -6.414 -4.809 3.174 1 96.31 101 ILE A O 1
ATOM 748 N N . TRP A 1 102 ? -8.516 -5.25 2.6 1 97.12 102 TRP A N 1
ATOM 749 C CA . TRP A 1 102 ? -9.125 -4.875 3.873 1 97.12 102 TRP A CA 1
ATOM 750 C C . TRP A 1 102 ? -9.633 -6.105 4.617 1 97.12 102 TRP A C 1
ATOM 752 O O . TRP A 1 102 ? -10.219 -7.004 4.016 1 97.12 102 TRP A O 1
ATOM 762 N N . VAL A 1 103 ? -9.336 -6.211 5.844 1 95.69 103 VAL A N 1
ATOM 763 C CA . VAL A 1 103 ? -9.805 -7.305 6.688 1 95.69 103 VAL A CA 1
ATOM 764 C C . VAL A 1 103 ? -10.453 -6.746 7.949 1 95.69 103 VAL A C 1
ATOM 766 O O . VAL A 1 103 ? -9.836 -5.965 8.68 1 95.69 103 VAL A O 1
ATOM 769 N N . ASP A 1 104 ? -11.664 -7.105 8.219 1 96 104 ASP A N 1
ATOM 770 C CA . ASP A 1 104 ? -12.297 -6.629 9.438 1 96 104 ASP A CA 1
ATOM 771 C C . ASP A 1 104 ? -12.078 -7.605 10.594 1 96 104 ASP A C 1
ATOM 773 O O . ASP A 1 104 ? -11.477 -8.664 10.406 1 96 104 ASP A O 1
ATOM 777 N N . ASP A 1 105 ? -12.484 -7.273 11.766 1 94.75 105 ASP A N 1
ATOM 778 C CA . ASP A 1 105 ? -12.188 -8.047 12.969 1 94.75 105 ASP A CA 1
ATOM 779 C C . ASP A 1 105 ? -12.891 -9.406 12.93 1 94.75 105 ASP A C 1
ATOM 781 O O . ASP A 1 105 ? -12.531 -10.312 13.688 1 94.75 105 ASP A O 1
ATOM 785 N N . SER A 1 106 ? -13.945 -9.586 12.141 1 92.31 106 SER A N 1
ATOM 786 C CA . SER A 1 106 ? -14.602 -10.875 12.008 1 92.31 106 SER A CA 1
ATOM 787 C C . SER A 1 106 ? -13.812 -11.812 11.094 1 92.31 106 SER A C 1
ATOM 789 O O . SER A 1 106 ? -14.109 -13.008 11.016 1 92.31 106 SER A O 1
ATOM 791 N N . GLY A 1 107 ? -12.859 -11.242 10.406 1 89.5 107 GLY A N 1
ATOM 792 C CA . GLY A 1 107 ? -12.062 -12.031 9.484 1 89.5 107 GLY A CA 1
ATOM 793 C C . GLY A 1 107 ? -12.523 -11.93 8.047 1 89.5 107 GLY A C 1
ATOM 794 O O . GLY A 1 107 ? -11.938 -12.547 7.156 1 89.5 107 GLY A O 1
ATOM 795 N N . MET A 1 108 ? -13.617 -11.18 7.832 1 90.81 108 MET A N 1
ATOM 796 C CA . MET A 1 108 ? -14.086 -10.93 6.473 1 90.81 108 MET A CA 1
ATOM 797 C C . MET A 1 108 ? -13.109 -10.055 5.703 1 90.81 108 MET A C 1
ATOM 799 O O . MET A 1 108 ? -12.578 -9.086 6.25 1 90.81 108 MET A O 1
ATOM 803 N N . ASN A 1 109 ? -12.867 -10.453 4.402 1 93.62 109 ASN A N 1
ATOM 804 C CA . ASN A 1 109 ? -11.961 -9.641 3.607 1 93.62 109 ASN A CA 1
ATOM 805 C C . ASN A 1 109 ? -12.656 -9.047 2.389 1 93.62 109 ASN A C 1
ATOM 807 O O . ASN A 1 109 ? -13.75 -9.477 2.021 1 93.62 109 ASN A O 1
ATOM 811 N N . CYS A 1 110 ? -12.109 -7.926 1.901 1 95.06 110 CYS A N 1
ATOM 812 C CA . CYS A 1 110 ? -12.438 -7.234 0.661 1 95.06 110 CYS A CA 1
ATOM 813 C C . CYS A 1 110 ? -11.172 -6.824 -0.088 1 95.06 110 CYS A C 1
ATOM 815 O O . CYS A 1 110 ? -10.305 -6.16 0.475 1 95.06 110 CYS A O 1
ATOM 817 N N . ILE A 1 111 ? -11.125 -7.188 -1.437 1 95.38 111 ILE A N 1
ATOM 818 C CA . ILE A 1 111 ? -9.828 -7.062 -2.086 1 95.38 111 ILE A CA 1
ATOM 819 C C . ILE A 1 111 ? -9.977 -6.289 -3.396 1 95.38 111 ILE A C 1
ATOM 821 O O . ILE A 1 111 ? -10.906 -6.539 -4.168 1 95.38 111 ILE A O 1
ATOM 825 N N . CYS A 1 112 ? -9.188 -5.359 -3.604 1 97.5 112 CYS A N 1
ATOM 826 C CA . CYS A 1 112 ? -8.961 -4.746 -4.91 1 97.5 112 CYS A CA 1
ATOM 827 C C . CYS A 1 112 ? -7.574 -5.094 -5.438 1 97.5 112 CYS A C 1
ATOM 829 O O . CYS A 1 112 ? -6.566 -4.699 -4.852 1 97.5 112 CYS A O 1
ATOM 831 N N . VAL A 1 113 ? -7.539 -5.793 -6.551 1 97.69 113 VAL A N 1
ATOM 832 C CA . VAL A 1 113 ? -6.258 -6.18 -7.133 1 97.69 113 VAL A CA 1
ATOM 833 C C . VAL A 1 113 ? -6.004 -5.375 -8.406 1 97.69 113 VAL A C 1
ATOM 835 O O . VAL A 1 113 ? -6.883 -5.258 -9.258 1 97.69 113 VAL A O 1
ATOM 838 N N . ILE A 1 114 ? -4.84 -4.816 -8.469 1 98.31 114 ILE A N 1
ATOM 839 C CA . ILE A 1 114 ? -4.34 -4.148 -9.664 1 98.31 114 ILE A CA 1
ATOM 840 C C . ILE A 1 114 ? -3.186 -4.957 -10.258 1 98.31 114 ILE A C 1
ATOM 842 O O . ILE A 1 114 ? -2.125 -5.082 -9.641 1 98.31 114 ILE A O 1
ATOM 846 N N . LEU A 1 115 ? -3.369 -5.395 -11.438 1 97.94 115 LEU A N 1
ATOM 847 C CA . LEU A 1 115 ? -2.338 -6.234 -12.039 1 97.94 115 LEU A CA 1
ATOM 848 C C . LEU A 1 115 ? -1.144 -5.398 -12.484 1 97.94 115 LEU A C 1
ATOM 850 O O . LEU A 1 115 ? -0.007 -5.875 -12.469 1 97.94 115 LEU A O 1
ATOM 854 N N . GLY A 1 116 ? -1.424 -4.117 -12.922 1 97.88 116 GLY A N 1
ATOM 855 C CA . GLY A 1 116 ? -0.366 -3.156 -13.188 1 97.88 116 GLY A CA 1
ATOM 856 C C . GLY A 1 116 ? 0.607 -3.623 -14.25 1 97.88 116 GLY A C 1
ATOM 857 O O . GLY A 1 116 ? 0.197 -4.016 -15.344 1 97.88 116 GLY A O 1
ATOM 858 N N . ALA A 1 117 ? 1.891 -3.627 -13.898 1 98.56 117 ALA A N 1
ATOM 859 C CA . ALA A 1 117 ? 2.992 -3.92 -14.812 1 98.56 117 ALA A CA 1
ATOM 860 C C . ALA A 1 117 ? 2.887 -5.34 -15.367 1 98.56 117 ALA A C 1
ATOM 862 O O . ALA A 1 117 ? 3.455 -5.645 -16.422 1 98.56 117 ALA A O 1
ATOM 863 N N . ASN A 1 118 ? 2.221 -6.238 -14.656 1 98.44 118 ASN A N 1
ATOM 864 C CA . ASN A 1 118 ? 2.039 -7.598 -15.156 1 98.44 118 ASN A CA 1
ATOM 865 C C . ASN A 1 118 ? 1.372 -7.605 -16.531 1 98.44 118 ASN A C 1
ATOM 867 O O . ASN A 1 118 ? 1.663 -8.469 -17.359 1 98.44 118 ASN A O 1
ATOM 871 N N . LEU A 1 119 ? 0.521 -6.645 -16.766 1 98 119 LEU A N 1
ATOM 872 C CA . LEU A 1 119 ? -0.224 -6.586 -18.016 1 98 119 LEU A CA 1
ATOM 873 C C . LEU A 1 119 ? 0.614 -5.945 -19.125 1 98 119 LEU A C 1
ATOM 875 O O . LEU A 1 119 ? 0.215 -5.941 -20.297 1 98 119 LEU A O 1
ATOM 879 N N . ASP A 1 120 ? 1.76 -5.422 -18.766 1 98.31 120 ASP A N 1
ATOM 880 C CA . ASP A 1 120 ? 2.631 -4.773 -19.734 1 98.31 120 ASP A CA 1
ATOM 881 C C . ASP A 1 120 ? 3.609 -5.773 -20.344 1 98.31 120 ASP A C 1
ATOM 883 O O . ASP A 1 120 ? 4.383 -5.426 -21.234 1 98.31 120 ASP A O 1
ATOM 887 N N . MET A 1 121 ? 3.602 -7.023 -19.875 1 98.25 121 MET A N 1
ATOM 888 C CA . MET A 1 121 ? 4.449 -8.055 -20.469 1 98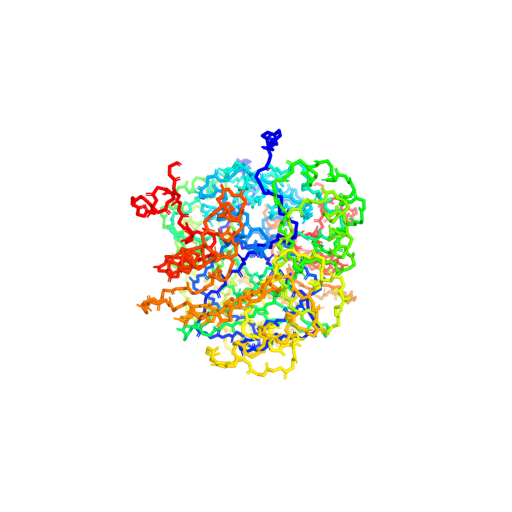.25 121 MET A CA 1
ATOM 889 C C . MET A 1 121 ? 4.121 -8.242 -21.938 1 98.25 121 MET A C 1
ATOM 891 O O . MET A 1 121 ? 2.951 -8.258 -22.328 1 98.25 121 MET A O 1
ATOM 895 N N . THR A 1 122 ? 5.184 -8.445 -22.75 1 98.25 122 THR A N 1
ATOM 896 C CA . THR A 1 122 ? 5.02 -8.594 -24.203 1 98.25 122 THR A CA 1
ATOM 897 C C . THR A 1 122 ? 5.578 -9.93 -24.672 1 98.25 122 THR A C 1
ATOM 899 O O . THR A 1 122 ? 6.242 -10.633 -23.922 1 98.25 122 THR A O 1
ATOM 902 N N . LYS A 1 123 ? 5.266 -10.227 -25.938 1 98.5 123 LYS A N 1
ATOM 903 C CA . LYS A 1 123 ? 5.863 -11.414 -26.547 1 98.5 123 LYS A CA 1
ATOM 904 C C . LYS A 1 123 ? 7.387 -11.312 -26.562 1 98.5 123 LYS A C 1
ATOM 906 O O . LYS A 1 123 ? 8.078 -12.328 -26.422 1 98.5 123 LYS A O 1
ATOM 911 N N . GLN A 1 124 ? 7.867 -10.078 -26.688 1 98.56 124 GLN A N 1
ATOM 912 C CA . GLN A 1 124 ? 9.312 -9.883 -26.688 1 98.56 124 GLN A CA 1
ATOM 913 C C . GLN A 1 124 ? 9.93 -10.281 -25.359 1 98.56 124 GLN A C 1
ATOM 915 O O . GLN A 1 124 ? 11.055 -10.781 -25.312 1 98.56 124 GLN A O 1
ATOM 920 N N . ASP A 1 125 ? 9.227 -10.07 -24.25 1 98.62 125 ASP A N 1
ATOM 921 C CA . ASP A 1 125 ? 9.719 -10.5 -22.938 1 98.62 125 ASP A CA 1
ATOM 922 C C . ASP A 1 125 ? 9.906 -12.016 -22.906 1 98.62 125 ASP A C 1
ATOM 924 O O . ASP A 1 125 ? 10.875 -12.508 -22.328 1 98.62 125 ASP A O 1
ATOM 928 N N . ILE A 1 126 ? 8.961 -12.719 -23.516 1 98.81 126 ILE A N 1
ATOM 929 C CA . ILE A 1 126 ? 9.039 -14.172 -23.562 1 98.81 126 ILE A CA 1
ATOM 930 C C . ILE A 1 126 ? 10.188 -14.594 -24.469 1 98.81 126 ILE A C 1
ATOM 932 O O . ILE A 1 126 ? 10.961 -15.5 -24.125 1 98.81 126 ILE A O 1
ATOM 936 N N . LEU A 1 127 ? 10.328 -13.906 -25.578 1 98.69 127 LEU A N 1
ATOM 937 C CA . LEU A 1 127 ? 11.406 -14.219 -26.5 1 98.69 127 LEU A CA 1
ATOM 938 C C . LEU A 1 127 ? 12.766 -13.961 -25.875 1 98.69 127 LEU A C 1
ATOM 940 O O . LEU A 1 127 ? 13.703 -14.742 -26.047 1 98.69 127 LEU A O 1
ATOM 944 N N . ASP A 1 128 ? 12.875 -12.906 -25.156 1 98.5 128 ASP A N 1
ATOM 945 C CA . ASP A 1 128 ? 14.117 -12.578 -24.469 1 98.5 128 ASP A CA 1
ATOM 946 C C . ASP A 1 128 ? 14.469 -13.648 -23.438 1 98.5 128 ASP A C 1
ATOM 948 O O . ASP A 1 128 ? 15.641 -13.844 -23.109 1 98.5 128 ASP A O 1
ATOM 952 N N . ALA A 1 129 ? 13.461 -14.328 -22.922 1 98.62 129 ALA A N 1
ATOM 953 C CA . ALA A 1 129 ? 13.664 -15.336 -21.875 1 98.62 129 ALA A CA 1
ATOM 954 C C . ALA A 1 129 ? 13.727 -16.734 -22.484 1 98.62 129 ALA A C 1
ATOM 956 O O . ALA A 1 129 ? 13.781 -17.734 -21.75 1 98.62 129 ALA A O 1
ATOM 957 N N . GLU A 1 130 ? 13.648 -16.797 -23.766 1 98.5 130 GLU A N 1
ATOM 958 C CA . GLU A 1 130 ? 13.523 -18.094 -24.422 1 98.5 130 GLU A CA 1
ATOM 959 C C . GLU A 1 130 ? 14.672 -19.031 -24.031 1 98.5 130 GLU A C 1
ATOM 961 O O . GLU A 1 130 ? 14.461 -20.219 -23.797 1 98.5 130 GLU A O 1
ATOM 966 N N . ASP A 1 131 ? 15.898 -18.484 -23.984 1 97.69 131 ASP A N 1
ATOM 967 C CA . ASP A 1 131 ? 17.047 -19.297 -23.594 1 97.69 131 ASP A CA 1
ATOM 968 C C . ASP A 1 131 ? 16.875 -19.844 -22.172 1 97.69 131 ASP A C 1
ATOM 970 O O . ASP A 1 131 ? 17.234 -20.984 -21.891 1 97.69 131 ASP A O 1
ATOM 974 N N . THR A 1 132 ? 16.422 -19 -21.297 1 98 132 THR A N 1
ATOM 975 C CA . THR A 1 132 ? 16.172 -19.391 -19.922 1 98 132 THR A CA 1
ATOM 976 C C . THR A 1 132 ? 15.109 -20.484 -19.859 1 98 132 THR A C 1
ATOM 978 O O . THR A 1 132 ? 15.281 -21.484 -19.141 1 98 132 THR A O 1
ATOM 981 N N . ILE A 1 133 ? 14.039 -20.297 -20.609 1 98.06 133 ILE A N 1
ATOM 982 C CA . ILE A 1 133 ? 12.969 -21.297 -20.688 1 98.06 133 ILE A CA 1
ATOM 983 C C . ILE A 1 133 ? 13.523 -22.625 -21.188 1 98.06 133 ILE A C 1
ATOM 985 O O . ILE A 1 133 ? 13.328 -23.672 -20.562 1 98.06 133 ILE A O 1
ATOM 989 N N . ALA A 1 134 ? 14.297 -22.562 -22.219 1 97.5 134 ALA A N 1
ATOM 990 C CA . ALA A 1 134 ? 14.836 -23.766 -22.859 1 97.5 134 ALA A CA 1
ATOM 991 C C . ALA A 1 134 ? 15.82 -24.484 -21.938 1 97.5 134 ALA A C 1
ATOM 993 O O . ALA A 1 134 ? 15.945 -25.703 -22 1 97.5 134 ALA A O 1
ATOM 994 N N . ALA A 1 135 ? 16.453 -23.703 -21.125 1 97.12 135 ALA A N 1
ATOM 995 C CA . ALA A 1 135 ? 17.484 -24.266 -20.25 1 97.12 135 ALA A CA 1
ATOM 996 C C . ALA A 1 135 ? 16.875 -24.797 -18.953 1 97.12 135 ALA A C 1
ATOM 998 O O . ALA A 1 135 ? 17.578 -25.359 -18.109 1 97.12 135 ALA A O 1
ATOM 999 N N . SER A 1 136 ? 15.57 -24.719 -18.75 1 98 136 SER A N 1
ATOM 1000 C CA . SER A 1 136 ? 14.906 -25.125 -17.516 1 98 136 SER A CA 1
ATOM 1001 C C . SER A 1 136 ? 14.375 -26.547 -17.609 1 98 136 SER A C 1
ATOM 1003 O O . SER A 1 136 ? 14.016 -27.016 -18.703 1 98 136 SER A O 1
ATOM 1005 N N . ALA A 1 137 ? 14.383 -27.203 -16.469 1 97.62 137 ALA A N 1
ATOM 1006 C CA . ALA A 1 137 ? 13.766 -28.531 -16.422 1 97.62 137 ALA A CA 1
ATOM 1007 C C . ALA A 1 137 ? 12.25 -28.422 -16.547 1 97.62 137 ALA A C 1
ATOM 1009 O O . ALA A 1 137 ? 11.609 -29.312 -17.125 1 97.62 137 ALA A O 1
ATOM 1010 N N . ALA A 1 138 ? 11.719 -27.375 -16.031 1 98.12 138 ALA A N 1
ATOM 1011 C CA . ALA A 1 138 ? 10.281 -27.109 -16.109 1 98.12 138 ALA A CA 1
ATOM 1012 C C . ALA A 1 138 ? 9.984 -25.625 -16.156 1 98.12 138 ALA A C 1
ATOM 1014 O O . ALA A 1 138 ? 10.812 -24.797 -15.727 1 98.12 138 ALA A O 1
ATOM 1015 N N . VAL A 1 139 ? 8.844 -25.297 -16.703 1 98.75 139 VAL A N 1
ATOM 1016 C CA . VAL A 1 139 ? 8.32 -23.938 -16.688 1 98.75 139 VAL A CA 1
ATOM 1017 C C . VAL A 1 139 ? 6.938 -23.922 -16.031 1 98.75 139 VAL A C 1
ATOM 1019 O O . VAL A 1 139 ? 6.133 -24.828 -16.266 1 98.75 139 VAL A O 1
ATOM 1022 N N . VAL A 1 140 ? 6.707 -22.984 -15.117 1 98.88 140 VAL A N 1
ATOM 1023 C CA . VAL A 1 140 ? 5.406 -22.766 -14.5 1 98.88 140 VAL A CA 1
ATOM 1024 C C . VAL A 1 140 ? 4.809 -21.453 -14.992 1 98.88 140 VAL A C 1
ATOM 1026 O O . VAL A 1 140 ? 5.453 -20.406 -14.922 1 98.88 140 VAL A O 1
ATOM 1029 N N . ILE A 1 141 ? 3.621 -21.516 -15.484 1 98.75 141 ILE A N 1
ATOM 1030 C CA . ILE A 1 141 ? 2.973 -20.328 -16.047 1 98.75 141 ILE A CA 1
ATOM 1031 C C . ILE A 1 141 ? 1.692 -20.031 -15.266 1 98.75 141 ILE A C 1
ATOM 1033 O O . ILE A 1 141 ? 0.847 -20.906 -15.086 1 98.75 141 ILE A O 1
ATOM 1037 N N . GLY A 1 142 ? 1.635 -18.891 -14.664 1 97.88 142 GLY A N 1
ATOM 1038 C CA . GLY A 1 142 ? 0.41 -18.375 -14.07 1 97.88 142 GLY A CA 1
ATOM 1039 C C . GLY A 1 142 ? -0.327 -17.391 -14.969 1 97.88 142 GLY A C 1
ATOM 1040 O O . GLY A 1 142 ? 0.24 -16.891 -15.938 1 97.88 142 GLY A O 1
ATOM 1041 N N . LEU A 1 143 ? -1.601 -17 -14.555 1 97.44 143 LEU A N 1
ATOM 1042 C CA . LEU A 1 143 ? -2.414 -16.234 -15.492 1 97.44 143 LEU A CA 1
ATOM 1043 C C . LEU A 1 143 ? -2.672 -14.828 -14.961 1 97.44 143 LEU A C 1
ATOM 1045 O O . LEU A 1 143 ? -3.645 -14.18 -15.359 1 97.44 143 LEU A O 1
ATOM 1049 N N . GLU A 1 144 ? -1.847 -14.367 -14.07 1 96.94 144 GLU A N 1
ATOM 1050 C CA . GLU A 1 144 ? -1.862 -12.961 -13.672 1 96.94 144 GLU A CA 1
ATOM 1051 C C . GLU A 1 144 ? -1.069 -12.102 -14.648 1 96.94 144 GLU A C 1
ATOM 1053 O O . GLU A 1 144 ? -0.228 -11.297 -14.242 1 96.94 144 GLU A O 1
ATOM 1058 N N . LEU A 1 145 ? -1.27 -12.273 -15.898 1 97.06 145 LEU A N 1
ATOM 1059 C CA . LEU A 1 145 ? -0.757 -11.531 -17.047 1 97.06 145 LEU A CA 1
ATOM 1060 C C . LEU A 1 145 ? -1.724 -11.617 -18.219 1 97.06 145 LEU A C 1
ATOM 1062 O O . LEU A 1 145 ? -2.803 -12.203 -18.109 1 97.06 145 LEU A O 1
ATOM 1066 N N . ASP A 1 146 ? -1.383 -10.914 -19.312 1 96.5 146 ASP A N 1
ATOM 1067 C CA . ASP A 1 146 ? -2.221 -10.977 -20.5 1 96.5 146 ASP A CA 1
ATOM 1068 C C . ASP A 1 146 ? -2.314 -12.406 -21.031 1 96.5 146 ASP A C 1
ATOM 1070 O O . ASP A 1 146 ? -1.297 -13.078 -21.188 1 96.5 146 ASP A O 1
ATOM 1074 N N . ILE A 1 147 ? -3.516 -12.844 -21.312 1 96.75 147 ILE A N 1
ATOM 1075 C CA . ILE A 1 147 ? -3.791 -14.227 -21.688 1 96.75 147 ILE A CA 1
ATOM 1076 C C . ILE A 1 147 ? -3.062 -14.57 -22.984 1 96.75 147 ILE A C 1
ATOM 1078 O O . ILE A 1 147 ? -2.625 -15.711 -23.172 1 96.75 147 ILE A O 1
ATOM 1082 N N . ASP A 1 148 ? -2.889 -13.609 -23.859 1 97.06 148 ASP A N 1
ATOM 1083 C CA . ASP A 1 148 ? -2.178 -13.852 -25.109 1 97.06 148 ASP A CA 1
ATOM 1084 C C . ASP A 1 148 ? -0.69 -14.086 -24.859 1 97.06 148 ASP A C 1
ATOM 1086 O O . ASP A 1 148 ? -0.049 -14.852 -25.578 1 97.06 148 ASP A O 1
ATOM 1090 N N . ILE A 1 149 ? -0.185 -13.43 -23.875 1 98 149 ILE A N 1
ATOM 1091 C CA . ILE A 1 149 ? 1.222 -13.602 -23.531 1 98 149 ILE A CA 1
ATOM 1092 C C . ILE A 1 149 ? 1.429 -14.969 -22.875 1 98 149 ILE A C 1
ATOM 1094 O O . ILE A 1 149 ? 2.41 -15.656 -23.156 1 98 149 ILE A O 1
ATOM 1098 N N . ALA A 1 150 ? 0.51 -15.336 -22 1 98 150 ALA A N 1
ATOM 1099 C CA . ALA A 1 150 ? 0.556 -16.672 -21.422 1 98 150 ALA A CA 1
ATOM 1100 C C . ALA A 1 150 ? 0.501 -17.75 -22.5 1 98 150 ALA A C 1
ATOM 1102 O O . ALA A 1 150 ? 1.236 -18.734 -22.438 1 98 150 ALA A O 1
ATOM 1103 N N . HIS A 1 151 ? -0.368 -17.5 -23.469 1 97.88 151 HIS A N 1
ATOM 1104 C CA . HIS A 1 151 ? -0.499 -18.438 -24.578 1 97.88 151 HIS A CA 1
ATOM 1105 C C . HIS A 1 151 ? 0.812 -18.562 -25.344 1 97.88 151 HIS A C 1
ATOM 1107 O O . HIS A 1 151 ? 1.237 -19.672 -25.672 1 97.88 151 HIS A O 1
ATOM 1113 N N . PHE A 1 152 ? 1.393 -17.469 -25.594 1 98.5 152 PHE A N 1
ATOM 1114 C CA . PHE A 1 152 ? 2.666 -17.469 -26.297 1 98.5 152 PHE A CA 1
ATOM 1115 C C . PHE A 1 152 ? 3.734 -18.203 -25.5 1 98.5 152 PHE A C 1
ATOM 1117 O O . PHE A 1 152 ? 4.531 -18.953 -26.062 1 98.5 152 PHE A O 1
ATOM 1124 N N . ALA A 1 153 ? 3.777 -18.031 -24.219 1 98.69 153 ALA A N 1
ATOM 1125 C CA . ALA A 1 153 ? 4.73 -18.703 -23.344 1 98.69 153 ALA A CA 1
ATOM 1126 C C . ALA A 1 153 ? 4.539 -20.219 -23.391 1 98.69 153 ALA A C 1
ATOM 1128 O O . ALA A 1 153 ? 5.516 -20.969 -23.406 1 98.69 153 ALA A O 1
ATOM 1129 N N . ILE A 1 154 ? 3.301 -20.625 -23.406 1 98.12 154 ILE A N 1
ATOM 1130 C CA . ILE A 1 154 ? 2.977 -22.047 -23.484 1 98.12 154 ILE A CA 1
ATOM 1131 C C . ILE A 1 154 ? 3.512 -22.625 -24.797 1 98.12 154 ILE A C 1
ATOM 1133 O O . ILE A 1 154 ? 4.082 -23.719 -24.812 1 98.12 154 ILE A O 1
ATOM 1137 N N . GLN A 1 155 ? 3.359 -21.875 -25.828 1 98.12 155 GLN A N 1
ATOM 1138 C CA . GLN A 1 155 ? 3.84 -22.312 -27.141 1 98.12 155 GLN A CA 1
ATOM 1139 C C . GLN A 1 155 ? 5.359 -22.453 -27.141 1 98.12 155 GLN A C 1
ATOM 1141 O O . GLN A 1 155 ? 5.902 -23.406 -27.703 1 98.12 155 GLN A O 1
ATOM 1146 N N . ILE A 1 156 ? 6.031 -21.484 -26.562 1 98.19 156 ILE A N 1
ATOM 1147 C CA . ILE A 1 156 ? 7.492 -21.5 -26.516 1 98.19 156 ILE A CA 1
ATOM 1148 C C . ILE A 1 156 ? 7.961 -22.703 -25.688 1 98.19 156 ILE A C 1
ATOM 1150 O O . ILE A 1 156 ? 8.922 -23.391 -26.062 1 98.19 156 ILE A O 1
ATOM 1154 N N . ALA A 1 157 ? 7.336 -22.969 -24.562 1 97.44 157 ALA A N 1
ATOM 1155 C CA . ALA A 1 157 ? 7.66 -24.141 -23.766 1 97.44 157 ALA A CA 1
ATOM 1156 C C . ALA A 1 157 ? 7.508 -25.422 -24.578 1 97.44 157 ALA A C 1
ATOM 1158 O O . ALA A 1 157 ? 8.367 -26.312 -24.531 1 97.44 157 ALA A O 1
ATOM 1159 N N . GLY A 1 158 ? 6.418 -25.531 -25.344 1 96.44 158 GLY A N 1
ATOM 1160 C CA . GLY A 1 158 ? 6.18 -26.656 -26.219 1 96.44 158 GLY A CA 1
ATOM 1161 C C . GLY A 1 158 ? 7.238 -26.828 -27.281 1 96.44 158 GLY A C 1
ATOM 1162 O O . GLY A 1 158 ? 7.688 -27.938 -27.562 1 96.44 158 GLY A O 1
ATOM 1163 N N . LYS A 1 159 ? 7.547 -25.688 -27.844 1 96.75 159 LYS A N 1
ATOM 1164 C CA . LYS A 1 159 ? 8.562 -25.656 -28.891 1 96.75 159 LYS A CA 1
ATOM 1165 C C . LYS A 1 159 ? 9.867 -26.297 -28.406 1 96.75 159 LYS A C 1
ATOM 1167 O O . LYS A 1 159 ? 10.516 -27.047 -29.156 1 96.75 159 LYS A O 1
ATOM 1172 N N . HIS A 1 160 ? 10.227 -26.062 -27.203 1 96.88 160 HIS A N 1
ATOM 1173 C CA . HIS A 1 160 ? 11.5 -26.531 -26.656 1 96.88 160 HIS A CA 1
ATOM 1174 C C . HIS A 1 160 ? 11.32 -27.812 -25.859 1 96.88 160 HIS A C 1
ATOM 1176 O O . HIS A 1 160 ? 12.273 -28.312 -25.234 1 96.88 160 HIS A O 1
ATOM 1182 N N . LYS A 1 161 ? 10.109 -28.344 -25.797 1 95.69 161 LYS A N 1
ATOM 1183 C CA . LYS A 1 161 ? 9.766 -29.594 -25.125 1 95.69 161 LYS A CA 1
ATOM 1184 C C . LYS A 1 161 ? 10.156 -29.547 -23.641 1 95.69 161 LYS A C 1
ATOM 1186 O O . LYS A 1 161 ? 10.703 -30.516 -23.109 1 95.69 161 LYS A O 1
ATOM 1191 N N . VAL A 1 162 ? 10.023 -28.375 -23.094 1 96.81 162 VAL A N 1
ATOM 1192 C CA . VAL A 1 162 ? 10.219 -28.203 -21.656 1 96.81 162 VAL A CA 1
ATOM 1193 C C . VAL A 1 162 ? 8.938 -28.578 -20.922 1 96.81 162 VAL A C 1
ATOM 1195 O O . VAL A 1 162 ? 7.832 -28.25 -21.359 1 96.81 162 VAL A O 1
ATOM 1198 N N . GLN A 1 163 ? 9.047 -29.312 -19.812 1 97.12 163 GLN A N 1
ATOM 1199 C CA . GLN A 1 163 ? 7.871 -29.625 -19.016 1 97.12 163 GLN A CA 1
ATOM 1200 C C . GLN A 1 163 ? 7.141 -28.344 -18.594 1 97.12 163 GLN A C 1
ATOM 1202 O O . GLN A 1 163 ? 7.75 -27.438 -18.031 1 97.12 163 GLN A O 1
ATOM 1207 N N . CYS A 1 164 ? 5.844 -28.344 -18.891 1 98.38 164 CYS A N 1
ATOM 1208 C CA . CYS A 1 164 ? 5.062 -27.141 -18.641 1 98.38 164 CYS A CA 1
ATOM 1209 C C . CYS A 1 164 ? 3.947 -27.406 -17.641 1 98.38 164 CYS A C 1
ATOM 1211 O O . CYS A 1 164 ? 3.113 -28.281 -17.859 1 98.38 164 CYS A O 1
ATOM 1213 N N . LEU A 1 165 ? 3.992 -26.734 -16.5 1 98.69 165 LEU A N 1
ATOM 1214 C CA . LEU A 1 165 ? 2.92 -26.719 -15.516 1 98.69 165 LEU A CA 1
ATOM 1215 C C . LEU A 1 165 ? 2.123 -25.422 -15.602 1 98.69 165 LEU A C 1
ATOM 1217 O O . LEU A 1 165 ? 2.684 -24.328 -15.453 1 98.69 165 LEU A O 1
ATOM 1221 N N . LEU A 1 166 ? 0.861 -25.531 -15.883 1 98.69 166 LEU A N 1
ATOM 1222 C CA . LEU A 1 166 ? -0.012 -24.359 -15.914 1 98.69 166 LEU A CA 1
ATOM 1223 C C . LEU A 1 166 ? -0.879 -24.297 -14.664 1 98.69 166 LEU A C 1
ATOM 1225 O O . LEU A 1 166 ? -1.665 -25.203 -14.398 1 98.69 166 LEU A O 1
ATOM 1229 N N . ASN A 1 167 ? -0.667 -23.344 -13.859 1 98.31 167 ASN A N 1
ATOM 1230 C CA . ASN A 1 167 ? -1.641 -22.984 -12.836 1 98.31 167 ASN A CA 1
ATOM 1231 C C . ASN A 1 167 ? -2.674 -22 -13.359 1 98.31 167 ASN A C 1
ATOM 1233 O O . ASN A 1 167 ? -2.424 -20.781 -13.398 1 98.31 167 ASN A O 1
ATOM 1237 N N . ALA A 1 168 ? -3.82 -22.531 -13.742 1 96.25 168 ALA A N 1
ATOM 1238 C CA . ALA A 1 168 ? -4.82 -21.703 -14.43 1 96.25 168 ALA A CA 1
ATOM 1239 C C . ALA A 1 168 ? -5.617 -20.875 -13.438 1 96.25 168 ALA A C 1
ATOM 1241 O O . ALA A 1 168 ? -6.816 -21.094 -13.25 1 96.25 168 ALA A O 1
ATOM 1242 N N . ALA A 1 169 ? -5.008 -19.969 -12.852 1 91.69 169 ALA A N 1
ATOM 1243 C CA . ALA A 1 169 ? -5.547 -19.016 -11.891 1 91.69 169 ALA A CA 1
ATOM 1244 C C . ALA A 1 169 ? -5.098 -17.594 -12.211 1 91.69 169 ALA A C 1
ATOM 1246 O O . ALA A 1 169 ? -3.906 -17.328 -12.406 1 91.69 169 ALA A O 1
ATOM 1247 N N . PRO A 1 170 ? -5.945 -16.656 -12.258 1 90.94 170 PRO A N 1
ATOM 1248 C CA . PRO A 1 170 ? -7.395 -16.859 -12.281 1 90.94 170 PRO A CA 1
ATOM 1249 C C . PRO A 1 170 ? -7.875 -17.531 -13.562 1 90.94 170 PRO A C 1
ATOM 1251 O O . PRO A 1 170 ? -7.266 -17.359 -14.617 1 90.94 170 PRO A O 1
ATOM 1254 N N . MET A 1 171 ? -8.953 -18.188 -13.492 1 91.19 171 MET A N 1
ATOM 1255 C CA . MET A 1 171 ? -9.492 -18.906 -14.648 1 91.19 171 MET A CA 1
ATOM 1256 C C . MET A 1 171 ? -10.266 -17.953 -15.555 1 91.19 171 MET A C 1
ATOM 1258 O O . MET A 1 171 ? -11.289 -17.406 -15.156 1 91.19 171 MET A O 1
ATOM 1262 N N . PRO A 1 172 ? -9.703 -17.828 -16.766 1 90.19 172 PRO A N 1
ATOM 1263 C CA . PRO A 1 172 ? -10.508 -17.047 -17.703 1 90.19 172 PRO A CA 1
ATOM 1264 C C . PRO A 1 172 ? -11.734 -17.797 -18.203 1 90.19 172 PRO A C 1
ATOM 1266 O O . PRO A 1 172 ? -11.773 -19.031 -18.141 1 90.19 172 PRO A O 1
ATOM 1269 N N . LYS A 1 173 ? -12.773 -17.078 -18.703 1 81.81 173 LYS A N 1
ATOM 1270 C CA . LYS A 1 173 ? -13.992 -17.688 -19.219 1 81.81 173 LYS A CA 1
ATOM 1271 C C . LYS A 1 173 ? -13.734 -18.406 -20.547 1 81.81 173 LYS A C 1
ATOM 1273 O O . LYS A 1 173 ? -14.305 -19.469 -20.797 1 81.81 173 LYS A O 1
ATOM 1278 N N . ASP A 1 174 ? -12.898 -17.797 -21.312 1 84.94 174 ASP A N 1
ATOM 1279 C CA . ASP A 1 174 ? -12.602 -18.391 -22.609 1 84.94 174 ASP A CA 1
ATOM 1280 C C . ASP A 1 174 ? -11.102 -18.625 -22.781 1 84.94 174 ASP A C 1
ATOM 1282 O O . ASP A 1 174 ? -10.32 -17.672 -22.797 1 84.94 174 ASP A O 1
ATOM 1286 N N . MET A 1 175 ? -10.734 -19.859 -22.781 1 90.62 175 MET A N 1
ATOM 1287 C CA . MET A 1 175 ? -9.328 -20.219 -22.953 1 90.62 175 MET A CA 1
ATOM 1288 C C . MET A 1 175 ? -9.125 -21.016 -24.234 1 90.62 175 MET A C 1
ATOM 1290 O O . MET A 1 175 ? -9.938 -21.875 -24.562 1 90.62 175 MET A O 1
ATOM 1294 N N . HIS A 1 176 ? -8.125 -20.656 -24.953 1 93.25 176 HIS A N 1
ATOM 1295 C CA . HIS A 1 176 ? -7.727 -21.438 -26.109 1 93.25 176 HIS A CA 1
ATOM 1296 C C . HIS A 1 176 ? -7.414 -22.875 -25.719 1 93.25 176 HIS A C 1
ATOM 1298 O O . HIS A 1 176 ? -6.906 -23.125 -24.625 1 93.25 176 HIS A O 1
ATOM 1304 N N . GLU A 1 177 ? -7.695 -23.844 -26.594 1 94.81 177 GLU A N 1
ATOM 1305 C CA . GLU A 1 177 ? -7.504 -25.266 -26.328 1 94.81 177 GLU A CA 1
ATOM 1306 C C . GLU A 1 177 ? -6.055 -25.562 -25.969 1 94.81 177 GLU A C 1
ATOM 1308 O O . GLU A 1 177 ? -5.781 -26.484 -25.188 1 94.81 177 GLU A O 1
ATOM 1313 N N . ASP A 1 178 ? -5.137 -24.719 -26.438 1 95.69 178 ASP A N 1
ATOM 1314 C CA . ASP A 1 178 ? -3.707 -24.891 -26.188 1 95.69 178 ASP A CA 1
ATOM 1315 C C . ASP A 1 178 ? -3.402 -24.875 -24.703 1 95.69 178 ASP A C 1
ATOM 1317 O O . ASP A 1 178 ? -2.455 -25.516 -24.25 1 95.69 178 ASP A O 1
ATOM 1321 N N . PHE A 1 179 ? -4.223 -24.141 -23.953 1 97.06 179 PHE A N 1
ATOM 1322 C CA . PHE A 1 179 ? -4.004 -24.047 -22.516 1 97.06 179 PHE A CA 1
ATOM 1323 C C . PHE A 1 179 ? -4.25 -25.375 -21.828 1 97.06 179 PHE A C 1
ATOM 1325 O O . PHE A 1 179 ? -3.715 -25.641 -20.75 1 97.06 179 PHE A O 1
ATOM 1332 N N . PHE A 1 180 ? -5.047 -26.219 -22.516 1 96.5 180 PHE A N 1
ATOM 1333 C CA . PHE A 1 180 ? -5.391 -27.5 -21.922 1 96.5 180 PHE A CA 1
ATOM 1334 C C . PHE A 1 180 ? -4.457 -28.594 -22.422 1 96.5 180 PHE A C 1
ATOM 1336 O O . PHE A 1 180 ? -3.955 -29.406 -21.641 1 96.5 180 PHE A O 1
ATOM 1343 N N . CYS A 1 181 ? -4.094 -28.594 -23.688 1 95.5 181 CYS A N 1
ATOM 1344 C CA . CYS A 1 181 ? -3.506 -29.781 -24.312 1 95.5 181 CYS A CA 1
ATOM 1345 C C . CYS A 1 181 ? -1.984 -29.688 -24.312 1 95.5 181 CYS A C 1
ATOM 1347 O O . CYS A 1 181 ? -1.301 -30.719 -24.359 1 95.5 181 CYS A O 1
ATOM 1349 N N . ILE A 1 182 ? -1.445 -28.5 -24.25 1 96.44 182 ILE A N 1
ATOM 1350 C CA . ILE A 1 182 ? -0.002 -28.375 -24.406 1 96.44 182 ILE A CA 1
ATOM 1351 C C . ILE A 1 182 ? 0.689 -28.594 -23.062 1 96.44 182 ILE A C 1
ATOM 1353 O O . ILE A 1 182 ? 1.673 -29.344 -22.984 1 96.44 182 ILE A O 1
ATOM 1357 N N . PRO A 1 183 ? 0.199 -27.984 -21.984 1 98.06 183 PRO A N 1
ATOM 1358 C CA . PRO A 1 183 ? 0.89 -28.188 -20.703 1 98.06 183 PRO A CA 1
ATOM 1359 C C . PRO A 1 183 ? 0.918 -29.656 -20.281 1 98.06 183 PRO A C 1
ATOM 1361 O O . PRO A 1 183 ? -0.005 -30.406 -20.594 1 98.06 183 PRO A O 1
ATOM 1364 N N . ASP A 1 184 ? 1.932 -30.016 -19.594 1 97.38 184 ASP A N 1
ATOM 1365 C CA . ASP A 1 184 ? 2.062 -31.375 -19.062 1 97.38 184 ASP A CA 1
ATOM 1366 C C . ASP A 1 184 ? 1.215 -31.547 -17.812 1 97.38 184 ASP A C 1
ATOM 1368 O O . ASP A 1 184 ? 0.741 -32.656 -17.531 1 97.38 184 ASP A O 1
ATOM 1372 N N . VAL A 1 185 ? 1.058 -30.516 -17.047 1 97.75 185 VAL A N 1
ATOM 1373 C CA . VAL A 1 185 ? 0.234 -30.531 -15.852 1 97.75 185 VAL A CA 1
ATOM 1374 C C . VAL A 1 185 ? -0.692 -29.312 -15.844 1 97.75 185 VAL A C 1
ATOM 1376 O O . VAL A 1 185 ? -0.251 -28.188 -16.078 1 97.75 185 VAL A O 1
ATOM 1379 N N . PHE A 1 186 ? -1.944 -29.562 -15.656 1 98.31 186 PHE A N 1
ATOM 1380 C CA . PHE A 1 186 ? -2.982 -28.547 -15.5 1 98.31 186 PHE A CA 1
ATOM 1381 C C . PHE A 1 186 ? -3.484 -28.516 -14.062 1 98.31 186 PHE A C 1
ATOM 1383 O O . PHE A 1 186 ? -4.141 -29.453 -13.602 1 98.31 186 PHE A O 1
ATOM 1390 N N . ASN A 1 187 ? -3.172 -27.438 -13.352 1 98.56 187 ASN A N 1
ATOM 1391 C CA . ASN A 1 187 ? -3.465 -27.312 -11.93 1 98.56 187 ASN A CA 1
ATOM 1392 C C . ASN A 1 187 ? -4.488 -26.219 -11.656 1 98.56 187 ASN A C 1
ATOM 1394 O O . ASN A 1 187 ? -4.289 -25.062 -12.055 1 98.56 187 ASN A O 1
ATOM 1398 N N . VAL A 1 188 ? -5.598 -26.547 -10.977 1 98.31 188 VAL A N 1
ATOM 1399 C CA . VAL A 1 188 ? -6.668 -25.609 -10.648 1 98.31 188 VAL A CA 1
ATOM 1400 C C . VAL A 1 188 ? -7.254 -25.953 -9.281 1 98.31 188 VAL A C 1
ATOM 1402 O O . VAL A 1 188 ? -6.992 -27.031 -8.742 1 98.31 188 VAL A O 1
ATOM 1405 N N . ASN A 1 189 ? -7.988 -24.953 -8.719 1 97.38 189 ASN A N 1
ATOM 1406 C CA . ASN A 1 189 ? -8.773 -25.25 -7.531 1 97.38 189 ASN A CA 1
ATOM 1407 C C . ASN A 1 189 ? -10.219 -25.594 -7.887 1 97.38 189 ASN A C 1
ATOM 1409 O O . ASN A 1 189 ? -10.539 -25.812 -9.055 1 97.38 189 ASN A O 1
ATOM 1413 N N . GLU A 1 190 ? -11.047 -25.703 -6.863 1 97.81 190 GLU A N 1
ATOM 1414 C CA . GLU A 1 190 ? -12.438 -26.109 -7.062 1 97.81 190 GLU A CA 1
ATOM 1415 C C . GLU A 1 190 ? -13.172 -25.141 -7.969 1 97.81 190 GLU A C 1
ATOM 1417 O O . GLU A 1 190 ? -13.828 -25.547 -8.93 1 97.81 190 GLU A O 1
ATOM 1422 N N . SER A 1 191 ? -13.047 -23.875 -7.68 1 95.69 191 SER A N 1
ATOM 1423 C CA . SER A 1 191 ? -13.758 -22.844 -8.43 1 95.69 191 SER A CA 1
ATOM 1424 C C . SER A 1 191 ? -13.273 -22.781 -9.875 1 95.69 191 SER A C 1
ATOM 1426 O O . SER A 1 191 ? -14.086 -22.672 -10.797 1 95.69 191 SER A O 1
ATOM 1428 N N . GLU A 1 192 ? -12.016 -22.859 -10.047 1 96.75 192 GLU A N 1
ATOM 1429 C CA . GLU A 1 192 ? -11.43 -22.797 -11.383 1 96.75 192 GLU A CA 1
ATOM 1430 C C . GLU A 1 192 ? -11.805 -24.016 -12.211 1 96.75 192 GLU A C 1
ATOM 1432 O O . GLU A 1 192 ? -12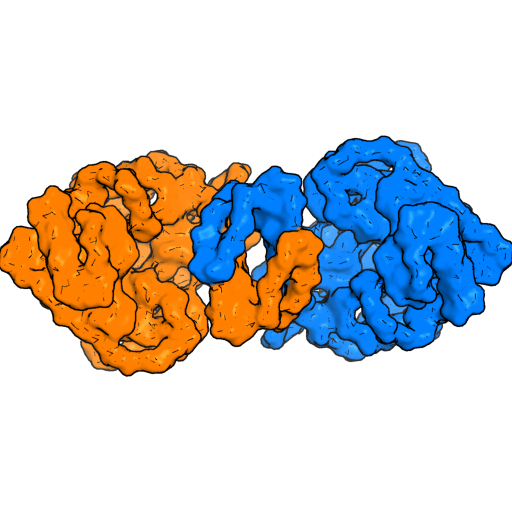.133 -23.906 -13.398 1 96.75 192 GLU A O 1
ATOM 1437 N N . ALA A 1 193 ? -11.766 -25.141 -11.594 1 97.69 193 ALA A N 1
ATOM 1438 C CA . ALA A 1 193 ? -12.188 -26.359 -12.273 1 97.69 193 ALA A CA 1
ATOM 1439 C C . ALA A 1 193 ? -13.648 -26.281 -12.688 1 97.69 193 ALA A C 1
ATOM 1441 O O . ALA A 1 193 ? -14.016 -26.703 -13.789 1 97.69 193 ALA A O 1
ATOM 1442 N N . SER A 1 194 ? -14.453 -25.734 -11.773 1 97.75 194 SER A N 1
ATOM 1443 C CA . SER A 1 194 ? -15.875 -25.578 -12.07 1 97.75 194 SER A CA 1
ATOM 1444 C C . SER A 1 194 ? -16.094 -24.688 -13.289 1 97.75 194 SER A C 1
ATOM 1446 O O . SER A 1 194 ? -16.938 -24.984 -14.141 1 97.75 194 SER A O 1
ATOM 1448 N N . ILE A 1 195 ? -15.305 -23.672 -13.367 1 96.12 195 ILE A N 1
ATOM 1449 C CA . ILE A 1 195 ? -15.398 -22.766 -14.492 1 96.12 195 ILE A CA 1
ATOM 1450 C C . ILE A 1 195 ? -14.938 -23.453 -15.773 1 96.12 195 ILE A C 1
ATOM 1452 O O . ILE A 1 195 ? -15.602 -23.375 -16.812 1 96.12 195 ILE A O 1
ATOM 1456 N N . ALA A 1 196 ? -13.875 -24.188 -15.727 1 96.62 196 ALA A N 1
ATOM 1457 C CA . ALA A 1 196 ? -13.242 -24.812 -16.891 1 96.62 196 ALA A CA 1
ATOM 1458 C C . ALA A 1 196 ? -14.125 -25.922 -17.469 1 96.62 196 ALA A C 1
ATOM 1460 O O . ALA A 1 196 ? -14.055 -26.203 -18.672 1 96.62 196 ALA A O 1
ATOM 1461 N N . THR A 1 197 ? -14.992 -26.516 -16.641 1 96.81 197 THR A N 1
ATOM 1462 C CA . THR A 1 197 ? -15.672 -27.719 -17.078 1 96.81 197 THR A CA 1
ATOM 1463 C C . THR A 1 197 ? -17.188 -27.516 -17.125 1 96.81 197 THR A C 1
ATOM 1465 O O . THR A 1 197 ? -17.906 -28.297 -17.734 1 96.81 197 THR A O 1
ATOM 1468 N N . GLY A 1 198 ? -17.656 -26.484 -16.312 1 96.38 198 GLY A N 1
ATOM 1469 C CA . GLY A 1 198 ? -19.078 -26.328 -16.109 1 96.38 198 GLY A CA 1
ATOM 1470 C C . GLY A 1 198 ? -19.641 -27.297 -15.07 1 96.38 198 GLY A C 1
ATOM 1471 O O . GLY A 1 198 ? -20.844 -27.281 -14.797 1 96.38 198 GLY A O 1
ATOM 1472 N N . ILE A 1 199 ? -18.781 -28.125 -14.484 1 97.75 199 ILE A N 1
ATOM 1473 C CA . ILE A 1 199 ? -19.156 -29.047 -13.43 1 97.75 199 ILE A CA 1
ATOM 1474 C C . ILE A 1 199 ? -18.906 -28.406 -12.062 1 97.75 199 ILE A C 1
ATOM 1476 O O . ILE A 1 199 ? -17.797 -27.953 -11.773 1 97.75 199 ILE A O 1
ATOM 1480 N N . ALA A 1 200 ? -19.938 -28.406 -11.234 1 98 200 ALA A N 1
ATOM 1481 C CA . ALA A 1 200 ? -19.766 -27.859 -9.891 1 98 200 ALA A CA 1
ATOM 1482 C C . ALA A 1 200 ? -18.891 -28.781 -9.031 1 98 200 ALA A C 1
ATOM 1484 O O . ALA A 1 200 ? -19.281 -29.906 -8.719 1 98 200 ALA A O 1
ATOM 1485 N N . VAL A 1 201 ? -17.75 -28.344 -8.672 1 98.31 201 VAL A N 1
ATOM 1486 C CA . VAL A 1 201 ? -16.844 -29.125 -7.84 1 98.31 201 VAL A CA 1
ATOM 1487 C C . VAL A 1 201 ? -17.047 -28.781 -6.371 1 98.31 201 VAL A C 1
ATOM 1489 O O . VAL A 1 201 ? -16.641 -27.703 -5.918 1 98.31 201 VAL A O 1
ATOM 1492 N N . THR A 1 202 ? -17.641 -29.672 -5.629 1 97.69 202 THR A N 1
ATOM 1493 C CA . THR A 1 202 ? -17.984 -29.391 -4.242 1 97.69 202 THR A CA 1
ATOM 1494 C C . THR A 1 202 ? -17.391 -30.453 -3.311 1 97.69 202 THR A C 1
ATOM 1496 O O . THR A 1 202 ? -17.406 -30.281 -2.088 1 97.69 202 THR A O 1
ATOM 1499 N N . ASP A 1 203 ? -16.891 -31.516 -3.877 1 97.5 203 ASP A N 1
ATOM 1500 C CA . ASP A 1 203 ? -16.297 -32.594 -3.115 1 97.5 203 ASP A CA 1
ATOM 1501 C C . ASP A 1 203 ? -15.352 -33.438 -3.992 1 97.5 203 ASP A C 1
ATOM 1503 O O . ASP A 1 203 ? -15.125 -33.094 -5.156 1 97.5 203 ASP A O 1
ATOM 1507 N N . ALA A 1 204 ? -14.797 -34.5 -3.391 1 97.94 204 ALA A N 1
ATOM 1508 C CA . ALA A 1 204 ? -13.797 -35.312 -4.09 1 97.94 204 ALA A CA 1
ATOM 1509 C C . ALA A 1 204 ? -14.406 -36 -5.309 1 97.94 204 ALA A C 1
ATOM 1511 O O . ALA A 1 204 ? -13.758 -36.125 -6.348 1 97.94 204 ALA A O 1
ATOM 1512 N N . GLU A 1 205 ? -15.625 -36.438 -5.184 1 98 205 GLU A N 1
ATOM 1513 C CA . GLU A 1 205 ? -16.266 -37.188 -6.285 1 98 205 GLU A CA 1
ATOM 1514 C C . GLU A 1 205 ? -16.531 -36.25 -7.465 1 98 205 GLU A C 1
ATOM 1516 O O . GLU A 1 205 ? -16.297 -36.594 -8.617 1 98 205 GLU A O 1
ATOM 1521 N N . SER A 1 206 ? -17.109 -35.094 -7.141 1 98.44 206 SER A N 1
ATOM 1522 C CA . SER A 1 206 ? -17.344 -34.156 -8.211 1 98.44 206 SER A CA 1
ATOM 1523 C C . SER A 1 206 ? -16.031 -33.625 -8.789 1 98.44 206 SER A C 1
ATOM 1525 O O . SER A 1 206 ? -15.953 -33.281 -9.977 1 98.44 206 SER A O 1
ATOM 1527 N N . ALA A 1 207 ? -14.961 -33.594 -8.016 1 98.69 207 ALA A N 1
ATOM 1528 C CA . ALA A 1 207 ? -13.633 -33.219 -8.516 1 98.69 207 ALA A CA 1
ATOM 1529 C C . ALA A 1 207 ? -13.102 -34.281 -9.492 1 98.69 207 ALA A C 1
ATOM 1531 O O . ALA A 1 207 ? -12.477 -33.938 -10.492 1 98.69 207 ALA A O 1
ATOM 1532 N N . LYS A 1 208 ? -13.352 -35.562 -9.172 1 98.25 208 LYS A N 1
ATOM 1533 C CA . LYS A 1 208 ? -12.945 -36.625 -10.086 1 98.25 208 LYS A CA 1
ATOM 1534 C C . LYS A 1 208 ? -13.664 -36.5 -11.422 1 98.25 208 LYS A C 1
ATOM 1536 O O . LYS A 1 208 ? -13.062 -36.719 -12.477 1 98.25 208 LYS A O 1
ATOM 1541 N N . LEU A 1 209 ? -14.93 -36.125 -11.32 1 97.88 209 LEU A N 1
ATOM 1542 C CA . LEU A 1 209 ? -15.695 -35.938 -12.547 1 97.88 209 LEU A CA 1
ATOM 1543 C C . LEU A 1 209 ? -15.125 -34.812 -13.383 1 97.88 209 LEU A C 1
ATOM 1545 O O . LEU A 1 209 ? -15.008 -34.938 -14.602 1 97.88 209 LEU A O 1
ATOM 1549 N N . ALA A 1 210 ? -14.797 -33.75 -12.75 1 98.38 210 ALA A N 1
ATOM 1550 C CA . ALA A 1 210 ? -14.219 -32.625 -13.438 1 98.38 210 ALA A CA 1
ATOM 1551 C C . ALA A 1 210 ? -12.859 -32.969 -14.039 1 98.38 210 ALA A C 1
ATOM 1553 O O . ALA A 1 210 ? -12.555 -32.594 -15.172 1 98.38 210 ALA A O 1
ATOM 1554 N N . ALA A 1 211 ? -12.07 -33.656 -13.289 1 98.25 211 ALA A N 1
ATOM 1555 C CA . ALA A 1 211 ? -10.75 -34.094 -13.766 1 98.25 211 ALA A CA 1
ATOM 1556 C C . ALA A 1 211 ? -10.875 -34.969 -15.008 1 98.25 211 ALA A C 1
ATOM 1558 O O . ALA A 1 211 ? -10.117 -34.812 -15.961 1 98.25 211 ALA A O 1
ATOM 1559 N N . ARG A 1 212 ? -11.812 -35.875 -14.938 1 97.25 212 ARG A N 1
ATOM 1560 C CA . ARG A 1 212 ? -12.055 -36.75 -16.078 1 97.25 212 ARG A CA 1
ATOM 1561 C C . ARG A 1 212 ? -12.453 -35.938 -17.312 1 97.25 212 ARG A C 1
ATOM 1563 O O . ARG A 1 212 ? -11.977 -36.188 -18.422 1 97.25 212 ARG A O 1
ATOM 1570 N N . HIS A 1 213 ? -13.352 -35 -17.094 1 97.44 213 HIS A N 1
ATOM 1571 C CA . HIS A 1 213 ? -13.773 -34.125 -18.188 1 97.44 213 HIS A CA 1
ATOM 1572 C C . HIS A 1 213 ? -12.586 -33.375 -18.797 1 97.44 213 HIS A C 1
ATOM 1574 O O . HIS A 1 213 ? -12.469 -33.312 -20.031 1 97.44 213 HIS A O 1
ATOM 1580 N N . LEU A 1 214 ? -11.695 -32.844 -18 1 97.88 214 LEU A N 1
ATOM 1581 C CA . LEU A 1 214 ? -10.523 -32.094 -18.453 1 97.88 214 LEU A CA 1
ATOM 1582 C C . LEU A 1 214 ? -9.586 -33 -19.266 1 97.88 214 LEU A C 1
ATOM 1584 O O . LEU A 1 214 ? -9.039 -32.562 -20.281 1 97.88 214 LEU A O 1
ATOM 1588 N N . VAL A 1 215 ? -9.453 -34.25 -18.812 1 97.38 215 VAL A N 1
ATOM 1589 C CA . VAL A 1 215 ? -8.539 -35.188 -19.469 1 97.38 215 VAL A CA 1
ATOM 1590 C C . VAL A 1 215 ? -9.18 -35.688 -20.766 1 97.38 215 VAL A C 1
ATOM 1592 O O . VAL A 1 215 ? -8.555 -35.656 -21.828 1 97.38 215 VAL A O 1
ATOM 1595 N N . GLU A 1 216 ? -10.406 -36.062 -20.719 1 96 216 GLU A N 1
ATOM 1596 C CA . GLU A 1 216 ? -11.023 -36.781 -21.828 1 96 216 GLU A CA 1
ATOM 1597 C C . GLU A 1 216 ? -11.578 -35.812 -22.875 1 96 216 GLU A C 1
ATOM 1599 O O . GLU A 1 216 ? -11.539 -36.094 -24.078 1 96 216 GLU A O 1
ATOM 1604 N N . LYS A 1 217 ? -12.125 -34.688 -22.453 1 95.88 217 LYS A N 1
ATOM 1605 C CA . LYS A 1 217 ? -12.797 -33.781 -23.375 1 95.88 217 LYS A CA 1
ATOM 1606 C C . LYS A 1 217 ? -11.891 -32.625 -23.766 1 95.88 217 LYS A C 1
ATOM 1608 O O . LYS A 1 217 ? -11.93 -32.125 -24.906 1 95.88 217 LYS A O 1
ATOM 1613 N N . LYS A 1 218 ? -11.078 -32.188 -22.844 1 96.31 218 LYS A N 1
ATOM 1614 C CA . LYS A 1 218 ? -10.219 -31.031 -23.109 1 96.31 218 LYS A CA 1
ATOM 1615 C C . LYS A 1 218 ? -8.789 -31.484 -23.438 1 96.31 218 LYS A C 1
ATOM 1617 O O . LYS A 1 218 ? -7.941 -30.656 -23.766 1 96.31 218 LYS A O 1
ATOM 1622 N N . HIS A 1 219 ? -8.484 -32.75 -23.234 1 96.62 219 HIS A N 1
ATOM 1623 C CA . HIS A 1 219 ? -7.254 -33.406 -23.672 1 96.62 219 HIS A CA 1
ATOM 1624 C C . HIS A 1 219 ? -6.07 -32.969 -22.812 1 96.62 219 HIS A C 1
ATOM 1626 O O . HIS A 1 219 ? -4.961 -32.781 -23.312 1 96.62 219 HIS A O 1
ATOM 1632 N N . CYS A 1 220 ? -6.324 -32.688 -21.562 1 97.56 220 CYS A N 1
ATOM 1633 C CA . CYS A 1 220 ? -5.227 -32.469 -20.641 1 97.56 220 CYS A CA 1
ATOM 1634 C C . CYS A 1 220 ? -4.406 -33.719 -20.453 1 97.56 220 CYS A C 1
ATOM 1636 O O . CYS A 1 220 ? -4.953 -34.844 -20.469 1 97.56 220 CYS A O 1
ATOM 1638 N N . LYS A 1 221 ? -3.131 -33.562 -20.281 1 96.81 221 LYS A N 1
ATOM 1639 C CA . LYS A 1 221 ? -2.254 -34.719 -20.047 1 96.81 221 LYS A CA 1
ATOM 1640 C C . LYS A 1 221 ? -2.342 -35.188 -18.594 1 96.81 221 LYS A C 1
ATOM 1642 O O . LYS A 1 221 ? -2.613 -36.344 -18.328 1 96.81 221 LYS A O 1
ATOM 1647 N N . THR A 1 222 ? -2.098 -34.375 -17.688 1 96.94 222 THR A N 1
ATOM 1648 C CA . THR A 1 222 ? -2.26 -34.594 -16.25 1 96.94 222 THR A CA 1
ATOM 1649 C C . THR A 1 222 ? -3.018 -33.438 -15.617 1 96.94 222 THR A C 1
ATOM 1651 O O . THR A 1 222 ? -2.744 -32.25 -15.914 1 96.94 222 THR A O 1
ATOM 1654 N N . VAL A 1 223 ? -4.047 -33.781 -14.789 1 98.19 223 VAL A N 1
ATOM 1655 C CA . VAL A 1 223 ? -4.848 -32.75 -14.117 1 98.19 223 VAL A CA 1
ATOM 1656 C C . VAL A 1 223 ? -4.73 -32.938 -12.602 1 98.19 223 VAL A C 1
ATOM 1658 O O . VAL A 1 223 ? -4.734 -34.062 -12.094 1 98.19 223 VAL A O 1
ATOM 1661 N N . ILE A 1 224 ? -4.543 -31.828 -11.938 1 98.5 224 ILE A N 1
ATOM 1662 C CA . ILE A 1 224 ? -4.574 -31.797 -10.477 1 98.5 224 ILE A CA 1
ATOM 1663 C C . ILE A 1 224 ? -5.543 -30.719 -10.008 1 98.5 224 ILE A C 1
ATOM 1665 O O . ILE A 1 224 ? -5.41 -29.547 -10.375 1 98.5 224 ILE A O 1
ATOM 1669 N N . ILE A 1 225 ? -6.523 -31.094 -9.195 1 98.69 225 ILE A N 1
ATOM 1670 C CA . ILE A 1 225 ? -7.512 -30.188 -8.617 1 98.69 225 ILE A CA 1
ATOM 1671 C C . ILE A 1 225 ? -7.352 -30.141 -7.102 1 98.69 225 ILE A C 1
ATOM 1673 O O . ILE A 1 225 ? -7.578 -31.156 -6.422 1 98.69 225 ILE A O 1
ATOM 1677 N N . THR A 1 226 ? -6.945 -28.984 -6.602 1 98.38 226 THR A N 1
ATOM 1678 C CA . THR A 1 226 ? -6.828 -28.828 -5.156 1 98.38 226 THR A CA 1
ATOM 1679 C C . THR A 1 226 ? -8.195 -28.594 -4.527 1 98.38 226 THR A C 1
ATOM 1681 O O . THR A 1 226 ? -9.031 -27.875 -5.098 1 98.38 226 THR A O 1
ATOM 1684 N N . LEU A 1 227 ? -8.43 -29.156 -3.326 1 97.88 227 LEU A N 1
ATOM 1685 C CA . LEU A 1 227 ? -9.727 -29.109 -2.658 1 97.88 227 LEU A CA 1
ATOM 1686 C C . LEU A 1 227 ? -9.602 -28.516 -1.263 1 97.88 227 LEU A C 1
ATOM 1688 O O . LEU A 1 227 ? -10.266 -28.953 -0.327 1 97.88 227 LEU A O 1
ATOM 1692 N N . GLY A 1 228 ? -8.695 -27.609 -1.064 1 95.19 228 GLY A N 1
ATOM 1693 C CA . GLY A 1 228 ? -8.492 -27.031 0.256 1 95.19 228 GLY A CA 1
ATOM 1694 C C . GLY A 1 228 ? -8.156 -28.062 1.312 1 95.19 228 GLY A C 1
ATOM 1695 O O . GLY A 1 228 ? -7.223 -28.859 1.139 1 95.19 228 GLY A O 1
ATOM 1696 N N . GLU A 1 229 ? -8.953 -28.016 2.383 1 95.62 229 GLU A N 1
ATOM 1697 C CA . GLU A 1 229 ? -8.695 -28.906 3.514 1 95.62 229 GLU A CA 1
ATOM 1698 C C . GLU A 1 229 ? -8.984 -30.359 3.15 1 95.62 229 GLU A C 1
ATOM 1700 O O . GLU A 1 229 ? -8.617 -31.281 3.895 1 95.62 229 GLU A O 1
ATOM 1705 N N . ASN A 1 230 ? -9.508 -30.578 1.97 1 97.06 230 ASN A N 1
ATOM 1706 C CA . ASN A 1 230 ? -9.852 -31.938 1.559 1 97.06 230 ASN A CA 1
ATOM 1707 C C . ASN A 1 230 ? -8.773 -32.531 0.675 1 97.06 230 ASN A C 1
ATOM 1709 O O . ASN A 1 230 ? -8.953 -33.625 0.114 1 97.06 230 ASN A O 1
ATOM 1713 N N . GLY A 1 231 ? -7.711 -31.828 0.481 1 98 231 GLY A N 1
ATOM 1714 C CA . GLY A 1 231 ? -6.594 -32.375 -0.272 1 98 231 GLY A CA 1
ATOM 1715 C C . GLY A 1 231 ? -6.637 -32 -1.746 1 98 231 GLY A C 1
ATOM 1716 O O . GLY A 1 231 ? -6.754 -30.844 -2.105 1 98 231 GLY A O 1
ATOM 1717 N N . ALA A 1 232 ? -6.512 -33.094 -2.574 1 98.62 232 ALA A N 1
ATOM 1718 C CA . ALA A 1 232 ? -6.484 -32.875 -4.016 1 98.62 232 ALA A CA 1
ATOM 1719 C C . ALA A 1 232 ? -6.902 -34.125 -4.77 1 98.62 232 ALA A C 1
ATOM 1721 O O . ALA A 1 232 ? -6.84 -35.219 -4.227 1 98.62 232 ALA A O 1
ATOM 1722 N N . VAL A 1 233 ? -7.344 -33.906 -5.926 1 98.56 233 VAL A N 1
ATOM 1723 C CA . VAL A 1 233 ? -7.621 -34.969 -6.875 1 98.56 233 VAL A CA 1
ATOM 1724 C C . VAL A 1 233 ? -6.695 -34.844 -8.0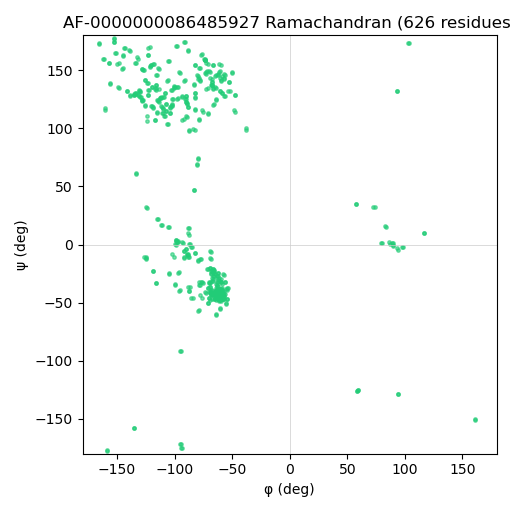86 1 98.56 233 VAL A C 1
ATOM 1726 O O . VAL A 1 233 ? -6.441 -33.75 -8.562 1 98.56 233 VAL A O 1
ATOM 1729 N N . PHE A 1 234 ? -6.184 -36 -8.508 1 97.62 234 PHE A N 1
ATOM 1730 C CA . PHE A 1 234 ? -5.383 -35.969 -9.727 1 97.62 234 PHE A CA 1
ATOM 1731 C C . PHE A 1 234 ? -5.766 -37.094 -10.672 1 97.62 234 PHE A C 1
ATOM 1733 O O . PHE A 1 234 ? -6.391 -38.062 -10.25 1 97.62 234 PHE A O 1
ATOM 1740 N N . GLY A 1 235 ? -5.48 -36.875 -11.938 1 96.25 235 GLY A N 1
ATOM 1741 C CA . GLY A 1 235 ? -5.66 -37.844 -13 1 96.25 235 GLY A CA 1
ATOM 1742 C C . GLY A 1 235 ? -4.867 -37.531 -14.25 1 96.25 235 GLY A C 1
ATOM 1743 O O . GLY A 1 235 ? -4.375 -36.406 -14.406 1 96.25 235 GLY A O 1
ATOM 1744 N N . SER A 1 236 ? -4.66 -38.562 -15.055 1 95.06 236 SER A N 1
ATOM 1745 C CA . SER A 1 236 ? -3.883 -38.406 -16.281 1 95.06 236 SER A CA 1
ATOM 1746 C C . SER A 1 236 ? -4.492 -39.156 -17.438 1 95.06 236 SER A C 1
ATOM 1748 O O . SER A 1 236 ? -5.41 -39.969 -17.25 1 95.06 236 SER A O 1
ATOM 1750 N N . ASN A 1 237 ? -4.02 -38.844 -18.578 1 92 237 ASN A N 1
ATOM 1751 C CA . ASN A 1 237 ? -4.559 -39.438 -19.797 1 92 237 ASN A CA 1
ATOM 1752 C C . ASN A 1 237 ? -3.857 -40.75 -20.141 1 92 237 ASN A C 1
ATOM 1754 O O . ASN A 1 237 ? -4.051 -41.312 -21.219 1 92 237 ASN A O 1
ATOM 1758 N N . ASP A 1 238 ? -3.066 -41.25 -19.281 1 86.38 238 ASP A N 1
ATOM 1759 C CA . ASP A 1 238 ? -2.361 -42.5 -19.547 1 86.38 238 ASP A CA 1
ATOM 1760 C C . ASP A 1 238 ? -3.199 -43.688 -19.109 1 86.38 238 ASP A C 1
ATOM 1762 O O . ASP A 1 238 ? -2.719 -44.844 -19.141 1 86.38 238 ASP A O 1
ATOM 1766 N N . GLY A 1 239 ? -4.414 -43.562 -18.844 1 77.06 239 GLY A N 1
ATOM 1767 C CA . GLY A 1 239 ? -5.277 -44.656 -18.453 1 77.06 239 GLY A CA 1
ATOM 1768 C C . GLY A 1 239 ? -5.391 -44.812 -16.953 1 77.06 239 GLY A C 1
ATOM 1769 O O . GLY A 1 239 ? -6.133 -45.688 -16.469 1 77.06 239 GLY A O 1
ATOM 1770 N N . ALA A 1 240 ? -4.68 -44.062 -16.234 1 67.19 240 ALA A N 1
ATOM 1771 C CA . ALA A 1 240 ? -4.727 -44.156 -14.781 1 67.19 240 ALA A CA 1
ATOM 1772 C C . ALA A 1 240 ? -6.055 -43.625 -14.242 1 67.19 240 ALA A C 1
ATOM 1774 O O . ALA A 1 240 ? -6.742 -42.844 -14.906 1 67.19 240 ALA A O 1
ATOM 1775 N N . GLN A 1 241 ? -6.375 -44.125 -13.086 1 83.06 241 GLN A N 1
ATOM 1776 C CA . GLN A 1 241 ? -7.578 -43.719 -12.359 1 83.06 241 GLN A CA 1
ATOM 1777 C C . GLN A 1 241 ? -7.445 -42.312 -11.781 1 83.06 241 GLN A C 1
ATOM 1779 O O . GLN A 1 241 ? -6.332 -41.812 -11.648 1 83.06 241 GLN A O 1
ATOM 1784 N N . PHE A 1 242 ? -8.547 -41.656 -11.695 1 95.62 242 PHE A N 1
ATOM 1785 C CA . PHE A 1 242 ? -8.68 -40.406 -10.977 1 95.62 242 PHE A CA 1
ATOM 1786 C C . PHE A 1 242 ? -8.703 -40.625 -9.469 1 95.62 242 PHE A C 1
ATOM 1788 O O . PHE A 1 242 ? -9.57 -41.344 -8.961 1 95.62 242 PHE A O 1
ATOM 1795 N N . VAL A 1 243 ? -7.668 -40.125 -8.773 1 97.12 243 VAL A N 1
ATOM 1796 C CA . VAL A 1 243 ? -7.398 -40.5 -7.395 1 97.12 243 VAL A CA 1
ATOM 1797 C C . VAL A 1 243 ? -7.547 -39.281 -6.484 1 97.12 243 VAL A C 1
ATOM 1799 O O . VAL A 1 243 ? -7.098 -38.188 -6.824 1 97.12 243 VAL A O 1
ATOM 1802 N N . HIS A 1 244 ? -8.234 -39.469 -5.418 1 98.25 244 HIS A N 1
ATOM 1803 C CA . HIS A 1 244 ? -8.289 -38.469 -4.355 1 98.25 244 HIS A CA 1
ATOM 1804 C C . HIS A 1 244 ? -7.18 -38.688 -3.332 1 98.25 244 HIS A C 1
ATOM 1806 O O . HIS A 1 244 ? -6.996 -39.812 -2.84 1 98.25 244 HIS A O 1
ATOM 1812 N N . VAL A 1 245 ? -6.371 -37.688 -3.064 1 98.19 245 VAL A N 1
ATOM 1813 C CA . VAL A 1 245 ? -5.359 -37.688 -2.014 1 98.19 245 VAL A CA 1
ATOM 1814 C C . VAL A 1 245 ? -5.82 -36.812 -0.859 1 98.19 245 VAL A C 1
ATOM 1816 O O . VAL A 1 245 ? -5.719 -35.562 -0.935 1 98.19 245 VAL A O 1
ATOM 1819 N N . PRO A 1 246 ? -6.273 -37.375 0.223 1 97.06 246 PRO A N 1
ATOM 1820 C CA . PRO A 1 246 ? -6.758 -36.562 1.348 1 97.06 246 PRO A CA 1
ATOM 1821 C C . PRO A 1 246 ? -5.629 -35.906 2.137 1 97.06 246 PRO A C 1
ATOM 1823 O O . PRO A 1 246 ? -4.461 -36.281 1.974 1 97.06 246 PRO A O 1
ATOM 1826 N N . THR A 1 247 ? -5.934 -34.875 2.865 1 95.19 247 THR A N 1
ATOM 1827 C CA . THR A 1 247 ? -4.992 -34.25 3.779 1 95.19 247 THR A CA 1
ATOM 1828 C C . THR A 1 247 ? -5.527 -34.25 5.211 1 95.19 247 THR A C 1
ATOM 1830 O O . THR A 1 247 ? -6.738 -34.344 5.422 1 95.19 247 THR A O 1
ATOM 1833 N N . ASP A 1 248 ? -4.656 -34.25 6.156 1 90 248 ASP A N 1
ATOM 1834 C CA . ASP A 1 248 ? -5.039 -34.25 7.566 1 90 248 ASP A CA 1
ATOM 1835 C C . ASP A 1 248 ? -5.621 -32.906 7.977 1 90 248 ASP A C 1
ATOM 1837 O O . ASP A 1 248 ? -5.086 -31.844 7.613 1 90 248 ASP A O 1
ATOM 1841 N N . PRO A 1 249 ? -6.672 -33 8.656 1 91.06 249 PRO A N 1
ATOM 1842 C CA . PRO A 1 249 ? -7.258 -31.719 9.117 1 91.06 249 PRO A CA 1
ATOM 1843 C C . PRO A 1 249 ? -6.359 -30.984 10.102 1 91.06 249 PRO A C 1
ATOM 1845 O O . PRO A 1 249 ? -5.703 -31.609 10.938 1 91.06 249 PRO A O 1
ATOM 1848 N N . VAL A 1 250 ? -6.227 -29.688 9.891 1 95.94 250 VAL A N 1
ATOM 1849 C CA . VAL A 1 250 ? -5.52 -28.844 10.844 1 95.94 250 VAL A CA 1
ATOM 1850 C C . VAL A 1 250 ? -6.348 -27.594 11.125 1 95.94 250 VAL A C 1
ATOM 1852 O O . VAL A 1 250 ? -7.293 -27.281 10.391 1 95.94 250 VAL A O 1
ATOM 1855 N N . LYS A 1 251 ? -6.066 -26.812 12.328 1 94.38 251 LYS A N 1
ATOM 1856 C CA . LYS A 1 251 ? -6.621 -25.484 12.57 1 94.38 251 LYS A CA 1
ATOM 1857 C C . LYS A 1 251 ? -5.789 -24.406 11.883 1 94.38 251 LYS A C 1
ATOM 1859 O O . LYS A 1 251 ? -4.762 -23.984 12.406 1 94.38 251 LYS A O 1
ATOM 1864 N N . ALA A 1 252 ? -6.297 -24.031 10.797 1 94 252 ALA A N 1
ATOM 1865 C CA . ALA A 1 252 ? -5.547 -23.062 9.992 1 94 252 ALA A CA 1
ATOM 1866 C C . ALA A 1 252 ? -5.488 -21.703 10.688 1 94 252 ALA A C 1
ATOM 1868 O O . ALA A 1 252 ? -6.477 -21.25 11.273 1 94 252 ALA A O 1
ATOM 1869 N N . VAL A 1 253 ? -4.348 -21.094 10.656 1 92.38 253 VAL A N 1
ATOM 1870 C CA . VAL A 1 253 ? -4.145 -19.719 11.125 1 92.38 253 VAL A CA 1
ATOM 1871 C C . VAL A 1 253 ? -4.43 -18.75 9.992 1 92.38 253 VAL A C 1
ATOM 1873 O O . VAL A 1 253 ? -5.109 -17.734 10.188 1 92.38 253 VAL A O 1
ATOM 1876 N N . ASP A 1 254 ? -4.07 -19 8.852 1 90.94 254 ASP A N 1
ATOM 1877 C CA . ASP A 1 254 ? -4.188 -18.172 7.652 1 90.94 254 ASP A CA 1
ATOM 1878 C C . ASP A 1 254 ? -4.062 -19.016 6.387 1 90.94 254 ASP A C 1
ATOM 1880 O O . ASP A 1 254 ? -3.004 -19.578 6.113 1 90.94 254 ASP A O 1
ATOM 1884 N N . THR A 1 255 ? -5.082 -19.047 5.613 1 91.06 255 THR A N 1
ATOM 1885 C CA . THR A 1 255 ? -5.102 -19.953 4.469 1 91.06 255 THR A CA 1
ATOM 1886 C C . THR A 1 255 ? -4.605 -19.234 3.213 1 91.06 255 THR A C 1
ATOM 1888 O O . THR A 1 255 ? -4.582 -19.828 2.129 1 91.06 255 THR A O 1
ATOM 1891 N N . THR A 1 256 ? -4.227 -18.016 3.342 1 89.19 256 THR A N 1
ATOM 1892 C CA . THR A 1 256 ? -3.777 -17.234 2.193 1 89.19 256 THR A CA 1
ATOM 1893 C C . THR A 1 256 ? -2.506 -17.828 1.598 1 89.19 256 THR A C 1
ATOM 1895 O O . THR A 1 256 ? -1.541 -18.094 2.318 1 89.19 256 THR A O 1
ATOM 1898 N N . GLY A 1 257 ? -2.514 -18.156 0.271 1 92.94 257 GLY A N 1
ATOM 1899 C CA . GLY A 1 257 ? -1.338 -18.641 -0.435 1 92.94 257 GLY A CA 1
ATOM 1900 C C . GLY A 1 257 ? -1.189 -20.141 -0.388 1 92.94 257 GLY A C 1
ATOM 1901 O O . GLY A 1 257 ? -0.251 -20.703 -0.963 1 92.94 257 GLY A O 1
ATOM 1902 N N . ALA A 1 258 ? -2.133 -20.828 0.245 1 95.56 258 ALA A N 1
ATOM 1903 C CA . ALA A 1 258 ? -2.037 -22.281 0.37 1 95.56 258 ALA A CA 1
ATOM 1904 C C . ALA A 1 258 ? -1.981 -22.953 -1.002 1 95.56 258 ALA A C 1
ATOM 1906 O O . ALA A 1 258 ? -1.204 -23.875 -1.215 1 95.56 258 ALA A O 1
ATOM 1907 N N . GLY A 1 259 ? -2.84 -22.5 -1.915 1 96.88 259 GLY A N 1
ATOM 1908 C CA . GLY A 1 259 ? -2.803 -23.016 -3.273 1 96.88 259 GLY A CA 1
ATOM 1909 C C . GLY A 1 259 ? -1.479 -22.766 -3.971 1 96.88 259 GLY A C 1
ATOM 1910 O O . GLY A 1 259 ? -0.984 -23.625 -4.703 1 96.88 259 GLY A O 1
ATOM 1911 N N . ASP A 1 260 ? -0.895 -21.609 -3.752 1 98 260 ASP A N 1
ATOM 1912 C CA . ASP A 1 260 ? 0.403 -21.281 -4.336 1 98 260 ASP A CA 1
ATOM 1913 C C . ASP A 1 260 ? 1.512 -22.141 -3.727 1 98 260 ASP A C 1
ATOM 1915 O O . ASP A 1 260 ? 2.455 -22.531 -4.418 1 98 260 ASP A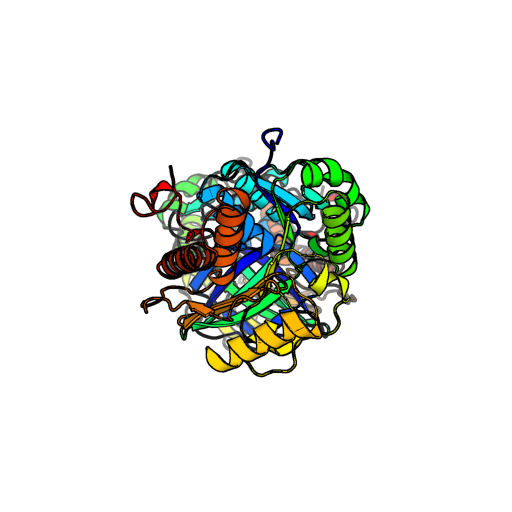 O 1
ATOM 1919 N N . ALA A 1 261 ? 1.381 -22.312 -2.42 1 98.5 261 ALA A N 1
ATOM 1920 C CA . ALA A 1 261 ? 2.342 -23.203 -1.772 1 98.5 261 ALA A CA 1
ATOM 1921 C C . ALA A 1 261 ? 2.291 -24.594 -2.383 1 98.5 261 ALA A C 1
ATOM 1923 O O . ALA A 1 261 ? 3.332 -25.203 -2.67 1 98.5 261 ALA A O 1
ATOM 1924 N N . PHE A 1 262 ? 1.126 -25.109 -2.564 1 98.62 262 PHE A N 1
ATOM 1925 C CA . PHE A 1 262 ? 0.938 -26.391 -3.219 1 98.62 262 PHE A CA 1
ATOM 1926 C C . PHE A 1 262 ? 1.594 -26.406 -4.594 1 98.62 262 PHE A C 1
ATOM 1928 O O . PHE A 1 262 ? 2.371 -27.312 -4.914 1 98.62 262 PHE A O 1
ATOM 1935 N N . CYS A 1 263 ? 1.281 -25.406 -5.387 1 98.62 263 CYS A N 1
ATOM 1936 C CA . CYS A 1 263 ? 1.756 -25.328 -6.766 1 98.62 263 CYS A CA 1
ATOM 1937 C C . CYS A 1 263 ? 3.271 -25.188 -6.812 1 98.62 263 CYS A C 1
ATOM 1939 O O . CYS A 1 263 ? 3.926 -25.766 -7.684 1 98.62 263 CYS A O 1
ATOM 1941 N N . GLY A 1 264 ? 3.809 -24.359 -5.945 1 98.81 264 GLY A N 1
ATOM 1942 C CA . GLY A 1 264 ? 5.258 -24.266 -5.852 1 98.81 264 GLY A CA 1
ATOM 1943 C C . GLY A 1 264 ? 5.926 -25.578 -5.508 1 98.81 264 GLY A C 1
ATOM 1944 O O . GLY A 1 264 ? 6.949 -25.938 -6.098 1 98.81 264 GLY A O 1
ATOM 1945 N N . ALA A 1 265 ? 5.363 -26.297 -4.539 1 98.75 265 ALA A N 1
ATOM 1946 C CA . ALA A 1 265 ? 5.871 -27.609 -4.184 1 98.75 265 ALA A CA 1
ATOM 1947 C C . ALA A 1 265 ? 5.738 -28.578 -5.352 1 98.75 265 ALA A C 1
ATOM 1949 O O . ALA A 1 265 ? 6.641 -29.375 -5.605 1 98.75 265 ALA A O 1
ATOM 1950 N N . LEU A 1 266 ? 4.633 -28.5 -5.996 1 98.62 266 LEU A N 1
ATOM 1951 C CA . LEU A 1 266 ? 4.402 -29.344 -7.168 1 98.62 266 LEU A CA 1
ATOM 1952 C C . LEU A 1 266 ? 5.48 -29.109 -8.219 1 98.62 266 LEU A C 1
ATOM 1954 O O . LEU A 1 266 ? 6.047 -30.078 -8.75 1 98.62 266 LEU A O 1
ATOM 1958 N N . ALA A 1 267 ? 5.75 -27.844 -8.484 1 98.56 267 ALA A N 1
ATOM 1959 C CA . ALA A 1 267 ? 6.797 -27.516 -9.445 1 98.56 267 ALA A CA 1
ATOM 1960 C C . ALA A 1 267 ? 8.148 -28.078 -9 1 98.56 267 ALA A C 1
ATOM 1962 O O . ALA A 1 267 ? 8.898 -28.625 -9.82 1 98.56 267 ALA A O 1
ATOM 1963 N N . PHE A 1 268 ? 8.445 -27.969 -7.762 1 98.56 268 PHE A N 1
ATOM 1964 C CA . PHE A 1 268 ? 9.703 -28.438 -7.188 1 98.56 268 PHE A CA 1
ATOM 1965 C C . PHE A 1 268 ? 9.859 -29.938 -7.391 1 98.56 268 PHE A C 1
ATOM 1967 O O . PHE A 1 268 ? 10.859 -30.391 -7.949 1 98.56 268 PHE A O 1
ATOM 1974 N N . PHE A 1 269 ? 8.875 -30.719 -6.953 1 98.06 269 PHE A N 1
ATOM 1975 C CA . PHE A 1 269 ? 8.969 -32.188 -7.016 1 98.06 269 PHE A CA 1
ATOM 1976 C C . PHE A 1 269 ? 8.898 -32.656 -8.453 1 98.06 269 PHE A C 1
ATOM 1978 O O . PHE A 1 269 ? 9.594 -33.594 -8.836 1 98.06 269 PHE A O 1
ATOM 1985 N N . TRP A 1 270 ? 8.078 -31.969 -9.242 1 95.69 270 TRP A N 1
ATOM 1986 C CA . TRP A 1 270 ? 7.938 -32.375 -10.641 1 95.69 270 TRP A CA 1
ATOM 1987 C C . TRP A 1 270 ? 9.25 -32.188 -11.391 1 95.69 270 TRP A C 1
ATOM 1989 O O . TRP A 1 270 ? 9.625 -33.031 -12.219 1 95.69 270 TRP A O 1
ATOM 1999 N N . ALA A 1 271 ? 9.93 -31.109 -11.109 1 96.44 271 ALA A N 1
ATOM 2000 C CA . ALA A 1 271 ? 11.156 -30.766 -11.82 1 96.44 271 ALA A CA 1
ATOM 2001 C C . ALA A 1 271 ? 12.336 -31.594 -11.305 1 96.44 271 ALA A C 1
ATOM 2003 O O . ALA A 1 271 ? 13.172 -32.062 -12.094 1 96.44 271 ALA A O 1
ATOM 2004 N N . LYS A 1 272 ? 12.344 -31.875 -10.031 1 96.31 272 LYS A N 1
ATOM 2005 C CA . LYS A 1 272 ? 13.57 -32.406 -9.445 1 96.31 272 LYS A CA 1
ATOM 2006 C C . LYS A 1 272 ? 13.445 -33.906 -9.18 1 96.31 272 LYS A C 1
ATOM 2008 O O . LYS A 1 272 ? 14.445 -34.625 -9.102 1 96.31 272 LYS A O 1
ATOM 2013 N N . TYR A 1 273 ? 12.234 -34.406 -9.023 1 95.88 273 TYR A N 1
ATOM 2014 C CA . TYR A 1 273 ? 12.008 -35.812 -8.703 1 95.88 273 TYR A CA 1
ATOM 2015 C C . TYR A 1 273 ? 10.914 -36.375 -9.594 1 95.88 273 TYR A C 1
ATOM 2017 O O . TYR A 1 273 ? 9.945 -36.969 -9.094 1 95.88 273 TYR A O 1
ATOM 2025 N N . PRO A 1 274 ? 11.133 -36.375 -10.844 1 91.25 274 PRO A N 1
ATOM 2026 C CA . PRO A 1 274 ? 10.094 -36.781 -11.789 1 91.25 274 PRO A CA 1
ATOM 2027 C C . PRO A 1 274 ? 9.789 -38.281 -11.719 1 91.25 274 PRO A C 1
ATOM 2029 O O . PRO A 1 274 ? 8.75 -38.719 -12.211 1 91.25 274 PRO A O 1
ATOM 2032 N N . ASP A 1 275 ? 10.617 -39.031 -11.039 1 94.25 275 ASP A N 1
ATOM 2033 C CA . ASP A 1 275 ? 10.438 -40.469 -10.992 1 94.25 275 ASP A CA 1
ATOM 2034 C C . ASP A 1 275 ? 9.539 -40.875 -9.82 1 94.25 275 ASP A C 1
ATOM 2036 O O . ASP A 1 275 ? 9.086 -42.031 -9.75 1 94.25 275 ASP A O 1
ATOM 2040 N N . LEU A 1 276 ? 9.227 -39.969 -8.961 1 95.25 276 LEU A N 1
ATOM 2041 C CA . LEU A 1 276 ? 8.305 -40.25 -7.867 1 95.25 276 LEU A CA 1
ATOM 2042 C C . LEU A 1 276 ? 6.898 -40.5 -8.391 1 95.25 276 LEU A C 1
ATOM 2044 O O . LEU A 1 276 ? 6.461 -39.875 -9.344 1 95.25 276 LEU A O 1
ATOM 2048 N N . PRO A 1 277 ? 6.168 -41.5 -7.715 1 94.12 277 PRO A N 1
ATOM 2049 C CA . PRO A 1 277 ? 4.758 -41.656 -8.086 1 94.12 277 PRO A CA 1
ATOM 2050 C C . PRO A 1 277 ? 3.971 -40.344 -7.898 1 94.12 277 PRO A C 1
ATOM 2052 O O . PRO A 1 277 ? 4.188 -39.625 -6.922 1 94.12 277 PRO A O 1
ATOM 2055 N N . VAL A 1 278 ? 3.068 -40.125 -8.805 1 94.56 278 VAL A N 1
ATOM 2056 C CA . VAL A 1 278 ? 2.301 -38.875 -8.789 1 94.56 278 VAL A CA 1
ATOM 2057 C C . VAL A 1 278 ? 1.562 -38.75 -7.465 1 94.56 278 VAL A C 1
ATOM 2059 O O . VAL A 1 278 ? 1.487 -37.656 -6.898 1 94.56 278 VAL A O 1
ATOM 2062 N N . GLU A 1 279 ? 1.059 -39.812 -6.984 1 95.62 279 GLU A N 1
ATOM 2063 C CA . GLU A 1 279 ? 0.339 -39.812 -5.715 1 95.62 279 GLU A CA 1
ATOM 2064 C C . GLU A 1 279 ? 1.233 -39.312 -4.578 1 95.62 279 GLU A C 1
ATOM 2066 O O . GLU A 1 279 ? 0.789 -38.562 -3.711 1 95.62 279 GLU A O 1
ATOM 2071 N N . THR A 1 280 ? 2.461 -39.781 -4.598 1 96.44 280 THR A N 1
ATOM 2072 C CA . THR A 1 280 ? 3.43 -39.375 -3.59 1 96.44 280 THR A CA 1
ATOM 2073 C C . THR A 1 280 ? 3.723 -37.875 -3.703 1 96.44 280 THR A C 1
ATOM 2075 O O . THR A 1 280 ? 3.791 -37.156 -2.691 1 96.44 280 THR A O 1
ATOM 2078 N N . ILE A 1 281 ? 3.891 -37.375 -4.914 1 97.25 281 ILE A N 1
ATOM 2079 C CA . ILE A 1 281 ? 4.156 -35.969 -5.156 1 97.25 281 ILE A CA 1
ATOM 2080 C C . ILE A 1 281 ? 2.992 -35.125 -4.637 1 97.25 281 ILE A C 1
ATOM 2082 O O . ILE A 1 281 ? 3.193 -34.188 -3.881 1 97.25 281 ILE A O 1
ATOM 2086 N N . VAL A 1 282 ? 1.78 -35.531 -4.961 1 97.75 282 VAL A N 1
ATOM 2087 C CA . VAL A 1 282 ? 0.591 -34.781 -4.582 1 97.75 282 VAL A CA 1
ATOM 2088 C C . VAL A 1 282 ? 0.449 -34.75 -3.061 1 97.75 282 VAL A C 1
ATOM 2090 O O . VAL A 1 282 ? 0.127 -33.719 -2.465 1 97.75 282 VAL A O 1
ATOM 2093 N N . LYS A 1 283 ? 0.702 -35.875 -2.457 1 97.5 283 LYS A N 1
ATOM 2094 C CA . LYS A 1 283 ? 0.629 -35.938 -1 1 97.5 283 LYS A CA 1
ATOM 2095 C C . LYS A 1 283 ? 1.626 -35 -0.349 1 97.5 283 LYS A C 1
ATOM 2097 O O . LYS A 1 283 ? 1.282 -34.281 0.592 1 97.5 283 LYS A O 1
ATOM 2102 N N . LYS A 1 284 ? 2.83 -35 -0.818 1 97.75 284 LYS A N 1
ATOM 2103 C CA . LYS A 1 284 ? 3.855 -34.125 -0.284 1 97.75 284 LYS A CA 1
ATOM 2104 C C . LYS A 1 284 ? 3.471 -32.656 -0.481 1 97.75 284 LYS A C 1
ATOM 2106 O O . LYS A 1 284 ? 3.729 -31.812 0.387 1 97.75 284 LYS A O 1
ATOM 2111 N N . CYS A 1 285 ? 2.881 -32.312 -1.647 1 98.44 285 CYS A N 1
ATOM 2112 C CA . CYS A 1 285 ? 2.436 -30.969 -1.923 1 98.44 285 CYS A CA 1
ATOM 2113 C C . CYS A 1 285 ? 1.338 -30.547 -0.952 1 98.44 285 CYS A C 1
ATOM 2115 O O . CYS A 1 285 ? 1.331 -29.406 -0.471 1 98.44 285 CYS A O 1
ATOM 2117 N N . CYS A 1 286 ? 0.43 -31.453 -0.615 1 98.25 286 CYS A N 1
ATOM 2118 C CA . CYS A 1 286 ? -0.606 -31.203 0.379 1 98.25 286 CYS A CA 1
ATOM 2119 C C . CYS A 1 286 ? 0.006 -30.922 1.747 1 98.25 286 CYS A C 1
ATOM 2121 O O . CYS A 1 286 ? -0.443 -30.031 2.465 1 98.25 286 CYS A O 1
ATOM 2123 N N . ASP A 1 287 ? 1.008 -31.656 2.051 1 97.75 287 ASP A N 1
ATOM 2124 C CA . ASP A 1 287 ? 1.68 -31.484 3.334 1 97.75 287 ASP A CA 1
ATOM 2125 C C . ASP A 1 287 ? 2.342 -30.109 3.422 1 97.75 287 ASP A C 1
ATOM 2127 O O . ASP A 1 287 ? 2.264 -29.438 4.457 1 97.75 287 ASP A O 1
ATOM 2131 N N . VAL A 1 288 ? 2.975 -29.719 2.344 1 98.06 288 VAL A N 1
ATOM 2132 C CA . VAL A 1 288 ? 3.623 -28.406 2.303 1 98.06 288 VAL A CA 1
ATOM 2133 C C . VAL A 1 288 ? 2.578 -27.312 2.451 1 98.06 288 VAL A C 1
ATOM 2135 O O . VAL A 1 288 ? 2.77 -26.359 3.215 1 98.06 288 VAL A O 1
ATOM 2138 N N . ALA A 1 289 ? 1.462 -27.422 1.706 1 98 289 ALA A N 1
ATOM 2139 C CA . ALA A 1 289 ? 0.379 -26.453 1.815 1 98 289 ALA A CA 1
ATOM 2140 C C . ALA A 1 289 ? -0.173 -26.406 3.238 1 98 289 ALA A C 1
ATOM 2142 O O . ALA A 1 289 ? -0.484 -25.328 3.752 1 98 289 ALA A O 1
ATOM 2143 N N . THR A 1 290 ? -0.265 -27.531 3.867 1 97.5 290 THR A N 1
ATOM 2144 C CA . THR A 1 290 ? -0.752 -27.609 5.238 1 97.5 290 THR A CA 1
ATOM 2145 C C . THR A 1 290 ? 0.17 -26.844 6.188 1 97.5 290 THR A C 1
ATOM 2147 O O . THR A 1 290 ? -0.297 -26.125 7.07 1 97.5 290 THR A O 1
ATOM 2150 N N . MET A 1 291 ? 1.449 -26.984 6.02 1 97.31 291 MET A N 1
ATOM 2151 C CA . MET A 1 291 ? 2.414 -26.266 6.844 1 97.31 291 MET A CA 1
ATOM 2152 C C . MET A 1 291 ? 2.271 -24.75 6.664 1 97.31 291 MET A C 1
ATOM 2154 O O . MET A 1 291 ? 2.414 -23.984 7.625 1 97.31 291 MET A O 1
ATOM 2158 N N . SER A 1 292 ? 1.957 -24.312 5.465 1 97.25 292 SER A N 1
ATOM 2159 C CA . SER A 1 292 ? 1.859 -22.891 5.172 1 97.25 292 SER A CA 1
ATOM 2160 C C . SER A 1 292 ? 0.687 -22.25 5.91 1 97.25 292 SER A C 1
ATOM 2162 O O . SER A 1 292 ? 0.736 -21.062 6.262 1 97.25 292 SER A O 1
ATOM 2164 N N . VAL A 1 293 ? -0.427 -22.953 6.176 1 96.69 293 VAL A N 1
ATOM 2165 C CA . VAL A 1 293 ? -1.645 -22.359 6.711 1 96.69 293 VAL A CA 1
ATOM 2166 C C . VAL A 1 293 ? -1.555 -22.281 8.234 1 96.69 293 VAL A C 1
ATOM 2168 O O . VAL A 1 293 ? -2.447 -21.734 8.891 1 96.69 293 VAL A O 1
ATOM 2171 N N . LEU A 1 294 ? -0.427 -22.797 8.797 1 96.56 294 LEU A N 1
ATOM 2172 C CA . LEU A 1 294 ? -0.265 -22.828 10.242 1 96.56 294 LEU A CA 1
ATOM 2173 C C . LEU A 1 294 ? 0.37 -21.547 10.758 1 96.56 294 LEU A C 1
ATOM 2175 O O . LEU A 1 294 ? 0.471 -21.328 11.969 1 96.56 294 LEU A O 1
ATOM 2179 N N . LYS A 1 295 ? 0.842 -20.672 9.891 1 93.81 295 LYS A N 1
ATOM 2180 C CA . LYS A 1 295 ? 1.456 -19.391 10.195 1 93.81 295 LYS A CA 1
ATOM 2181 C C . LYS A 1 295 ? 0.802 -18.266 9.391 1 93.81 295 LYS A C 1
ATOM 2183 O O . LYS A 1 295 ? 0.257 -18.5 8.312 1 93.81 295 LYS A O 1
ATOM 2188 N N . PRO A 1 296 ? 0.806 -17.109 9.922 1 90.31 296 PRO A N 1
ATOM 2189 C CA . PRO A 1 296 ? 0.234 -15.992 9.164 1 90.31 296 PRO A CA 1
ATOM 2190 C C . PRO A 1 296 ? 1.081 -15.609 7.953 1 90.31 296 PRO A C 1
ATOM 2192 O O . PRO A 1 296 ? 2.311 -15.688 8.008 1 90.31 296 PRO A O 1
ATOM 2195 N N . GLY A 1 297 ? 0.324 -15.133 6.938 1 89.12 297 GLY A N 1
ATOM 2196 C CA . GLY A 1 297 ? 1.02 -14.578 5.785 1 89.12 297 GLY A CA 1
ATOM 2197 C C . GLY A 1 297 ? 1.035 -15.508 4.59 1 89.12 297 GLY A C 1
ATOM 2198 O O . GLY A 1 297 ? 0.652 -16.672 4.703 1 89.12 297 GLY A O 1
ATOM 2199 N N . THR A 1 298 ? 1.524 -15 3.486 1 94.06 298 THR A N 1
ATOM 2200 C CA . THR A 1 298 ? 1.657 -15.781 2.266 1 94.06 298 THR A CA 1
ATOM 2201 C C . THR A 1 298 ? 3.059 -16.375 2.156 1 94.06 298 THR A C 1
ATOM 2203 O O . THR A 1 298 ? 3.363 -17.391 2.803 1 94.06 298 THR A O 1
ATOM 2206 N N . GLN A 1 299 ? 4.012 -15.68 1.51 1 96.56 299 GLN A N 1
ATOM 2207 C CA . GLN A 1 299 ? 5.359 -16.203 1.363 1 96.56 299 GLN A CA 1
ATOM 2208 C C . GLN A 1 299 ? 6.031 -16.391 2.723 1 96.56 299 GLN A C 1
ATOM 2210 O O . GLN A 1 299 ? 6.836 -17.312 2.906 1 96.56 299 GLN A O 1
ATOM 2215 N N . ALA A 1 300 ? 5.664 -15.555 3.693 1 93.44 300 ALA A N 1
ATOM 2216 C CA . ALA A 1 300 ? 6.27 -15.586 5.02 1 93.44 300 ALA A CA 1
ATOM 2217 C C . ALA A 1 300 ? 5.945 -16.906 5.734 1 93.44 300 ALA A C 1
ATOM 2219 O O . ALA A 1 300 ? 6.688 -17.328 6.617 1 93.44 300 ALA A O 1
ATOM 2220 N N . SER A 1 301 ? 4.875 -17.516 5.363 1 95.88 301 SER A N 1
ATOM 2221 C CA . SER A 1 301 ? 4.441 -18.719 6.047 1 95.88 301 SER A CA 1
ATOM 2222 C C . SER A 1 301 ? 5.008 -19.969 5.375 1 95.88 301 SER A C 1
ATOM 2224 O O . SER A 1 301 ? 4.891 -21.078 5.906 1 95.88 301 SER A O 1
ATOM 2226 N N . PHE A 1 302 ? 5.605 -19.828 4.16 1 98.38 302 PHE A N 1
ATOM 2227 C CA . PHE A 1 302 ? 6.078 -20.969 3.395 1 98.38 302 PHE A CA 1
ATOM 2228 C C . PHE A 1 302 ? 7.246 -21.656 4.098 1 98.38 302 PHE A C 1
ATOM 2230 O O . PHE A 1 302 ? 8.172 -20.984 4.555 1 98.38 302 PHE A O 1
ATOM 2237 N N . PRO A 1 303 ? 7.23 -22.969 4.199 1 97.88 303 PRO A N 1
ATOM 2238 C CA . PRO A 1 303 ? 8.344 -23.656 4.844 1 97.88 303 PRO A CA 1
ATOM 2239 C C . PRO A 1 303 ? 9.609 -23.672 3.986 1 97.88 303 PRO A C 1
ATOM 2241 O O . PRO A 1 303 ? 9.523 -23.734 2.758 1 97.88 303 PRO A O 1
ATOM 2244 N N . SER A 1 304 ? 10.703 -23.625 4.684 1 97.56 304 SER A N 1
ATOM 2245 C CA . SER A 1 304 ? 11.992 -23.891 4.043 1 97.56 304 SER A CA 1
ATOM 2246 C C . SER A 1 304 ? 12.328 -25.375 4.07 1 97.56 304 SER A C 1
ATOM 2248 O O . SER A 1 304 ? 11.68 -26.156 4.777 1 97.56 304 SER A O 1
ATOM 2250 N N . ARG A 1 305 ? 13.297 -25.719 3.301 1 96.94 305 ARG A N 1
ATOM 2251 C CA . ARG A 1 305 ? 13.758 -27.109 3.24 1 96.94 305 ARG A CA 1
ATOM 2252 C C . ARG A 1 305 ? 14.094 -27.641 4.629 1 96.94 305 ARG A C 1
ATOM 2254 O O . ARG A 1 305 ? 13.766 -28.781 4.965 1 96.94 305 ARG A O 1
ATOM 2261 N N . GLU A 1 306 ? 14.68 -26.75 5.473 1 96.19 306 GLU A N 1
ATOM 2262 C CA . GLU A 1 306 ? 15.141 -27.141 6.805 1 96.19 306 GLU A CA 1
ATOM 2263 C C . GLU A 1 306 ? 13.969 -27.391 7.746 1 96.19 306 GLU A C 1
ATOM 2265 O O . GLU A 1 306 ? 14.109 -28.094 8.742 1 96.19 306 GLU A O 1
ATOM 2270 N N . GLU A 1 307 ? 12.828 -26.844 7.418 1 96.75 307 GLU A N 1
ATOM 2271 C CA . GLU A 1 307 ? 11.656 -26.969 8.281 1 96.75 307 GLU A CA 1
ATOM 2272 C C . GLU A 1 307 ? 10.867 -28.234 7.961 1 96.75 307 GLU A C 1
ATOM 2274 O O . GLU A 1 307 ? 9.977 -28.609 8.719 1 96.75 307 GLU A O 1
ATOM 2279 N N . LEU A 1 308 ? 11.195 -28.891 6.871 1 96.88 308 LEU A N 1
ATOM 2280 C CA . LEU A 1 308 ? 10.516 -30.125 6.488 1 96.88 308 LEU A CA 1
ATOM 2281 C C . LEU A 1 308 ? 11.023 -31.312 7.305 1 96.88 308 LEU A C 1
ATOM 2283 O O . LEU A 1 308 ? 12.18 -31.312 7.746 1 96.88 308 LEU A O 1
ATOM 2287 N N . PRO A 1 309 ? 10.164 -32.312 7.484 1 94.25 309 PRO A N 1
ATOM 2288 C CA . PRO A 1 309 ? 10.617 -33.5 8.188 1 94.25 309 PRO A CA 1
ATOM 2289 C C . PRO A 1 309 ? 11.773 -34.219 7.477 1 94.25 309 PRO A C 1
ATOM 2291 O O . PRO A 1 309 ? 11.898 -34.125 6.25 1 94.25 309 PRO A O 1
ATOM 2294 N N . GLU A 1 310 ? 12.516 -34.938 8.289 1 92.44 310 GLU A N 1
ATOM 2295 C CA . GLU A 1 310 ? 13.609 -35.719 7.723 1 92.44 310 GLU A CA 1
ATOM 2296 C C . GLU A 1 310 ? 13.094 -36.719 6.691 1 92.44 310 GLU A C 1
ATOM 2298 O O . GLU A 1 310 ? 12.078 -37.375 6.914 1 92.44 310 GLU A O 1
ATOM 2303 N N . GLY A 1 311 ? 13.672 -36.781 5.535 1 92.19 311 GLY A N 1
ATOM 2304 C CA . GLY A 1 311 ? 13.305 -37.75 4.504 1 92.19 311 GLY A CA 1
ATOM 2305 C C . GLY A 1 311 ? 12.172 -37.25 3.617 1 92.19 311 GLY A C 1
ATOM 2306 O O . GLY A 1 311 ? 11.781 -37.969 2.674 1 92.19 311 GLY A O 1
ATOM 2307 N N . PHE A 1 312 ? 11.734 -36.094 3.885 1 94.94 312 PHE A N 1
ATOM 2308 C CA . PHE A 1 312 ? 10.625 -35.531 3.109 1 94.94 312 PHE A CA 1
ATOM 2309 C C . PHE A 1 312 ? 11.031 -35.344 1.65 1 94.94 312 PHE A C 1
ATOM 2311 O O . PHE A 1 312 ? 10.266 -35.688 0.743 1 94.94 312 PHE A O 1
ATOM 2318 N N . ILE A 1 313 ? 12.203 -34.75 1.486 1 94 313 ILE A N 1
ATOM 2319 C CA . ILE A 1 313 ? 12.812 -34.625 0.164 1 94 313 ILE A CA 1
ATOM 2320 C C . ILE A 1 313 ? 13.82 -35.75 -0.056 1 94 313 ILE A C 1
ATOM 2322 O O . ILE A 1 313 ? 14.703 -35.969 0.773 1 94 313 ILE A O 1
ATOM 2326 N N . PRO A 1 314 ? 13.617 -36.375 -1.064 1 88.12 314 PRO A N 1
ATOM 2327 C CA . PRO A 1 314 ? 14.555 -37.469 -1.319 1 88.12 314 PRO A CA 1
ATOM 2328 C C . PRO A 1 314 ? 16 -36.969 -1.453 1 88.12 314 PRO A C 1
ATOM 2330 O O . PRO A 1 314 ? 16.234 -35.812 -1.843 1 88.12 314 PRO A O 1
ATOM 2333 N N . ALA A 1 315 ? 17 -37.812 -0.915 1 75.12 315 ALA A N 1
ATOM 2334 C CA . ALA A 1 315 ? 18.422 -37.5 -0.968 1 75.12 315 ALA A CA 1
ATOM 2335 C C . ALA A 1 315 ? 18.906 -37.375 -2.412 1 75.12 315 ALA A C 1
ATOM 2337 O O . ALA A 1 315 ? 18.438 -38.125 -3.289 1 75.12 315 ALA A O 1
ATOM 2338 N N . MET B 1 1 ? 18.453 38.875 17 1 34.66 1 MET B N 1
ATOM 2339 C CA . MET B 1 1 ? 18 37.531 17.359 1 34.66 1 MET B CA 1
ATOM 2340 C C . MET B 1 1 ? 18.812 36.5 16.609 1 34.66 1 MET B C 1
ATOM 2342 O O . MET B 1 1 ? 19.078 36.625 15.414 1 34.66 1 MET B O 1
ATOM 2346 N N . LEU B 1 2 ? 19.719 35.625 17.156 1 42.69 2 LEU B N 1
ATOM 2347 C CA . LEU B 1 2 ? 20.656 34.719 16.531 1 42.69 2 LEU B CA 1
ATOM 2348 C C . LEU B 1 2 ? 19.984 33.906 15.43 1 42.69 2 LEU B C 1
ATOM 2350 O O . LEU B 1 2 ? 18.844 33.5 15.578 1 42.69 2 LEU B O 1
ATOM 2354 N N . GLU B 1 3 ? 20.359 34.094 14.172 1 53.88 3 GLU B N 1
ATOM 2355 C CA . GLU B 1 3 ? 19.828 33.438 12.992 1 53.88 3 GLU B CA 1
ATOM 2356 C C . GLU B 1 3 ? 19.516 31.969 13.266 1 53.88 3 GLU B C 1
ATOM 2358 O O . GLU B 1 3 ? 20.391 31.219 13.695 1 53.88 3 GLU B O 1
ATOM 2363 N N . LYS B 1 4 ? 18.188 31.656 13.539 1 70.81 4 LYS B N 1
ATOM 2364 C CA . LYS B 1 4 ? 17.812 30.266 13.789 1 70.81 4 LYS B CA 1
ATOM 2365 C C . LYS B 1 4 ? 18.312 29.344 12.664 1 70.81 4 LYS B C 1
ATOM 2367 O O . LYS B 1 4 ? 18.281 29.734 11.492 1 70.81 4 LYS B O 1
ATOM 2372 N N . LYS B 1 5 ? 18.891 28.328 13.07 1 83.31 5 LYS B N 1
ATOM 2373 C CA . LYS B 1 5 ? 19.484 27.344 12.156 1 83.31 5 LYS B CA 1
ATOM 2374 C C . LYS B 1 5 ? 18.391 26.578 11.398 1 83.31 5 LYS B C 1
ATOM 2376 O O . LYS B 1 5 ? 18.609 26.125 10.281 1 83.31 5 LYS B O 1
ATOM 2381 N N . ILE B 1 6 ? 17.172 26.656 12.055 1 95.38 6 ILE B N 1
ATOM 2382 C CA . ILE B 1 6 ? 16.031 25.953 11.477 1 95.38 6 ILE B CA 1
ATOM 2383 C C . ILE B 1 6 ? 14.844 26.891 11.375 1 95.38 6 ILE B C 1
ATOM 2385 O O . ILE B 1 6 ? 14.531 27.625 12.328 1 95.38 6 ILE B O 1
ATOM 2389 N N . ASP B 1 7 ? 14.297 26.969 10.188 1 97.62 7 ASP B N 1
ATOM 2390 C CA . ASP B 1 7 ? 13.125 27.812 10.047 1 97.62 7 ASP B CA 1
ATOM 2391 C C . ASP B 1 7 ? 11.906 27.203 10.734 1 97.62 7 ASP B C 1
ATOM 2393 O O . ASP B 1 7 ? 11.227 27.875 11.516 1 97.62 7 ASP B O 1
ATOM 2397 N N . ILE B 1 8 ? 11.672 25.984 10.438 1 98.75 8 ILE B N 1
ATOM 2398 C CA . ILE B 1 8 ? 10.445 25.375 10.953 1 98.75 8 ILE B CA 1
ATOM 2399 C C . ILE B 1 8 ? 10.711 23.938 11.367 1 98.75 8 ILE B C 1
ATOM 2401 O O . ILE B 1 8 ? 11.312 23.172 10.617 1 98.75 8 ILE B O 1
ATOM 2405 N N . CYS B 1 9 ? 10.289 23.547 12.516 1 98.88 9 CYS B N 1
ATOM 2406 C CA . CYS B 1 9 ? 10.258 22.156 12.984 1 98.88 9 CYS B CA 1
ATOM 2407 C C . CYS B 1 9 ? 8.844 21.609 12.945 1 98.88 9 CYS B C 1
ATOM 2409 O O . CYS B 1 9 ? 7.938 22.141 13.594 1 98.88 9 CYS B O 1
ATOM 2411 N N . PHE B 1 10 ? 8.672 20.578 12.156 1 98.94 10 PHE B N 1
ATOM 2412 C CA . PHE B 1 10 ? 7.367 19.922 12.07 1 98.94 10 PHE B CA 1
ATOM 2413 C C . PHE B 1 10 ? 7.32 18.688 12.961 1 98.94 10 PHE B C 1
ATOM 2415 O O . PHE B 1 10 ? 8.281 17.922 13.023 1 98.94 10 PHE B O 1
ATOM 2422 N N . ILE B 1 11 ? 6.223 18.516 13.703 1 98.88 11 ILE B N 1
ATOM 2423 C CA . ILE B 1 11 ? 5.992 17.359 14.562 1 98.88 11 ILE B CA 1
ATOM 2424 C C . ILE B 1 11 ? 4.656 16.719 14.211 1 98.88 11 ILE B C 1
ATOM 2426 O O . ILE B 1 11 ? 3.607 17.359 14.281 1 98.88 11 ILE B O 1
ATOM 2430 N N . GLY B 1 12 ? 4.723 15.461 13.805 1 98.25 12 GLY B N 1
ATOM 2431 C CA . GLY B 1 12 ? 3.447 14.836 13.508 1 98.25 12 GLY B CA 1
ATOM 2432 C C . GLY B 1 12 ? 3.576 13.602 12.633 1 98.25 12 GLY B C 1
ATOM 2433 O O . GLY B 1 12 ? 4.547 12.852 12.742 1 98.25 12 GLY B O 1
ATOM 2434 N N . GLY B 1 13 ? 2.525 13.398 11.875 1 98 13 GLY B N 1
ATOM 2435 C CA . GLY B 1 13 ? 2.377 12.07 11.281 1 98 13 GLY B CA 1
ATOM 2436 C C . GLY B 1 13 ? 2.994 11.961 9.898 1 98 13 GLY B C 1
ATOM 2437 O O . GLY B 1 13 ? 2.939 12.914 9.117 1 98 13 GLY B O 1
ATOM 2438 N N . ILE B 1 14 ? 3.621 10.859 9.586 1 98.5 14 ILE B N 1
ATOM 2439 C CA . ILE B 1 14 ? 4.07 10.375 8.281 1 98.5 14 ILE B CA 1
ATOM 2440 C C . ILE B 1 14 ? 3.184 9.219 7.836 1 98.5 14 ILE B C 1
ATOM 2442 O O . ILE B 1 14 ? 3.035 8.227 8.555 1 98.5 14 ILE B O 1
ATOM 2446 N N . ILE B 1 15 ? 2.549 9.391 6.703 1 98.38 15 ILE B N 1
ATOM 2447 C CA . ILE B 1 15 ? 1.63 8.375 6.195 1 98.38 15 ILE B CA 1
ATOM 2448 C C . ILE B 1 15 ? 1.871 8.164 4.703 1 98.38 15 ILE B C 1
ATOM 2450 O O . ILE B 1 15 ? 1.96 9.125 3.938 1 98.38 15 ILE B O 1
ATOM 2454 N N . MET B 1 16 ? 2.062 6.891 4.273 1 97.75 16 MET B N 1
ATOM 2455 C CA . MET B 1 16 ? 2.096 6.559 2.854 1 97.75 16 MET B CA 1
ATOM 2456 C C . MET B 1 16 ? 0.683 6.406 2.297 1 97.75 16 MET B C 1
ATOM 2458 O O . MET B 1 16 ? -0.119 5.637 2.83 1 97.75 16 MET B O 1
ATOM 2462 N N . ASP B 1 17 ? 0.415 7.121 1.255 1 96.44 17 ASP B N 1
ATOM 2463 C CA . ASP B 1 17 ? -0.877 7.004 0.586 1 96.44 17 ASP B CA 1
ATOM 2464 C C . ASP B 1 17 ? -0.839 5.93 -0.497 1 96.44 17 ASP B C 1
ATOM 2466 O O . ASP B 1 17 ? -0.032 6.004 -1.426 1 96.44 17 ASP B O 1
ATOM 2470 N N . MET B 1 18 ? -1.69 4.973 -0.353 1 96.69 18 MET B N 1
ATOM 2471 C CA . MET B 1 18 ? -1.825 3.895 -1.329 1 96.69 18 MET B CA 1
ATOM 2472 C C . MET B 1 18 ? -3.211 3.908 -1.968 1 96.69 18 MET B C 1
ATOM 2474 O O . MET B 1 18 ? -4.172 3.395 -1.39 1 96.69 18 MET B O 1
ATOM 2478 N N . THR B 1 19 ? -3.295 4.328 -3.221 1 96.19 19 THR B N 1
ATOM 2479 C CA . THR B 1 19 ? -4.586 4.562 -3.859 1 96.19 19 THR B CA 1
ATOM 2480 C C . THR B 1 19 ? -4.832 3.545 -4.969 1 96.19 19 THR B C 1
ATOM 2482 O O . THR B 1 19 ? -3.99 3.369 -5.855 1 96.19 19 THR B O 1
ATOM 2485 N N . SER B 1 20 ? -5.922 2.889 -4.906 1 97.56 20 SER B N 1
ATOM 2486 C CA . SER B 1 20 ? -6.383 1.98 -5.949 1 97.56 20 SER B CA 1
ATOM 2487 C C . SER B 1 20 ? -7.621 2.531 -6.656 1 97.56 20 SER B C 1
ATOM 2489 O O . SER B 1 20 ? -8.602 2.889 -6.004 1 97.56 20 SER B O 1
ATOM 2491 N N . TYR B 1 21 ? -7.547 2.625 -7.941 1 96.81 21 TYR B N 1
ATOM 2492 C CA . TYR B 1 21 ? -8.656 3.08 -8.766 1 96.81 21 TYR B CA 1
ATOM 2493 C C . TYR B 1 21 ? -9.383 1.901 -9.398 1 96.81 21 TYR B C 1
ATOM 2495 O O . TYR B 1 21 ? -8.75 0.959 -9.883 1 96.81 21 TYR B O 1
ATOM 2503 N N . MET B 1 22 ? -10.688 1.91 -9.383 1 97.31 22 MET B N 1
ATOM 2504 C CA . MET B 1 22 ? -11.5 0.791 -9.844 1 97.31 22 MET B CA 1
ATOM 2505 C C . MET B 1 22 ? -12.852 1.277 -10.352 1 97.31 22 MET B C 1
ATOM 2507 O O . MET B 1 22 ? -13.211 2.438 -10.156 1 97.31 22 MET B O 1
ATOM 2511 N N . ASP B 1 23 ? -13.555 0.438 -11.07 1 96.81 23 ASP B N 1
ATOM 2512 C CA . ASP B 1 23 ? -14.867 0.809 -11.594 1 96.81 23 ASP B CA 1
ATOM 2513 C C . ASP B 1 23 ? -15.898 0.92 -10.469 1 96.81 23 ASP B C 1
ATOM 2515 O O . ASP B 1 23 ? -16.703 1.856 -10.438 1 96.81 23 ASP B O 1
ATOM 2519 N N . ALA B 1 24 ? -15.914 -0.057 -9.586 1 95.25 24 ALA B N 1
ATOM 2520 C CA . ALA B 1 24 ? -16.781 -0.093 -8.414 1 95.25 24 ALA B CA 1
ATOM 2521 C C . ALA B 1 24 ? -16.094 -0.747 -7.227 1 95.25 24 ALA B C 1
ATOM 2523 O O . ALA B 1 24 ? -15.219 -1.601 -7.402 1 95.25 24 ALA B O 1
ATOM 2524 N N . PHE B 1 25 ? -16.5 -0.337 -6.023 1 96.38 25 PHE B N 1
ATOM 2525 C CA . PHE B 1 25 ? -15.867 -0.887 -4.824 1 96.38 25 PHE B CA 1
ATOM 2526 C C . PHE B 1 25 ? -16.203 -2.363 -4.668 1 96.38 25 PHE B C 1
ATOM 2528 O O . PHE B 1 25 ? -17.344 -2.779 -4.941 1 96.38 25 PHE B O 1
ATOM 2535 N N . PRO B 1 26 ? -15.25 -3.209 -4.262 1 96.25 26 PRO B N 1
ATOM 2536 C CA . PRO B 1 26 ? -15.594 -4.594 -3.93 1 96.25 26 PRO B CA 1
ATOM 2537 C C . PRO B 1 26 ? -16.562 -4.695 -2.76 1 96.25 26 PRO B C 1
ATOM 2539 O O . PRO B 1 26 ? -16.516 -3.883 -1.835 1 96.25 26 PRO B O 1
ATOM 2542 N N . LYS B 1 27 ? -17.453 -5.723 -2.812 1 94.5 27 LYS B N 1
ATOM 2543 C CA . LYS B 1 27 ? -18.281 -6.098 -1.669 1 94.5 27 LYS B CA 1
ATOM 2544 C C . LYS B 1 27 ? -17.5 -6.992 -0.703 1 94.5 27 LYS B C 1
ATOM 2546 O O . LYS B 1 27 ? -16.5 -7.598 -1.081 1 94.5 27 LYS B O 1
ATOM 2551 N N . PRO B 1 28 ? -17.953 -6.961 0.643 1 92.81 28 PRO B N 1
ATOM 2552 C CA . PRO B 1 28 ? -17.297 -7.902 1.557 1 92.81 28 PRO B CA 1
ATOM 2553 C C . PRO B 1 28 ? -17.203 -9.312 0.982 1 92.81 28 PRO B C 1
ATOM 2555 O O . PRO B 1 28 ? -18.203 -9.852 0.485 1 92.81 28 PRO B O 1
ATOM 2558 N N . GLY B 1 29 ? -16.062 -9.922 0.965 1 89.19 29 GLY B N 1
ATOM 2559 C CA . GLY B 1 29 ? -15.82 -11.266 0.46 1 89.19 29 GLY B CA 1
ATOM 2560 C C . GLY B 1 29 ? -15.469 -11.289 -1.014 1 89.19 29 GLY B C 1
ATOM 2561 O O . GLY B 1 29 ? -15.141 -12.352 -1.56 1 89.19 29 GLY B O 1
ATOM 2562 N N . GLU B 1 30 ? -15.445 -10.125 -1.642 1 92.94 30 GLU B N 1
ATOM 2563 C CA . GLU B 1 30 ? -15.25 -10.062 -3.088 1 92.94 30 GLU B CA 1
ATOM 2564 C C . GLU B 1 30 ? -13.844 -9.578 -3.434 1 92.94 30 GLU B C 1
ATOM 2566 O O . GLU B 1 30 ? -13.258 -8.781 -2.705 1 92.94 30 GLU B O 1
ATOM 2571 N N . THR B 1 31 ? -13.273 -10.172 -4.48 1 91.19 31 THR B N 1
ATOM 2572 C CA . THR B 1 31 ? -12.078 -9.656 -5.137 1 91.19 31 THR B CA 1
ATOM 2573 C C . THR B 1 31 ? -12.438 -8.953 -6.441 1 91.19 31 THR B C 1
ATOM 2575 O O . THR B 1 31 ? -13.086 -9.539 -7.312 1 91.19 31 THR B O 1
ATOM 2578 N N . LYS B 1 32 ? -12.102 -7.723 -6.508 1 95.31 32 LYS B N 1
ATOM 2579 C CA . LYS B 1 32 ? -12.32 -6.965 -7.734 1 95.31 32 LYS B CA 1
ATOM 2580 C C . LYS B 1 32 ? -10.992 -6.523 -8.352 1 95.31 32 LYS B C 1
ATOM 2582 O O . LYS B 1 32 ? -10.039 -6.227 -7.637 1 95.31 32 LYS B O 1
ATOM 2587 N N . VAL B 1 33 ? -11.023 -6.512 -9.641 1 95.19 33 VAL B N 1
ATOM 2588 C CA . VAL B 1 33 ? -9.852 -6.023 -10.359 1 95.19 33 VAL B CA 1
ATOM 2589 C C . VAL B 1 33 ? -9.977 -4.52 -10.602 1 95.19 33 VAL B C 1
ATOM 2591 O O . VAL B 1 33 ? -11 -4.051 -11.109 1 95.19 33 VAL B O 1
ATOM 2594 N N . GLY B 1 34 ? -9.016 -3.838 -10.125 1 97 34 GLY B N 1
ATOM 2595 C CA . GLY B 1 34 ? -8.922 -2.422 -10.438 1 97 34 GLY B CA 1
ATOM 2596 C C . GLY B 1 34 ? -8.047 -2.137 -11.648 1 97 34 GLY B C 1
ATOM 2597 O O . GLY B 1 34 ? -7.562 -3.062 -12.297 1 97 34 GLY B O 1
ATOM 2598 N N . HIS B 1 35 ? -7.82 -0.729 -11.945 1 95.56 35 HIS B N 1
ATOM 2599 C CA . HIS B 1 35 ? -7.156 -0.456 -13.219 1 95.56 35 HIS B CA 1
ATOM 2600 C C . HIS B 1 35 ? -5.91 0.397 -13.016 1 95.56 35 HIS B C 1
ATOM 2602 O O . HIS B 1 35 ? -5.09 0.529 -13.93 1 95.56 35 HIS B O 1
ATOM 2608 N N . ARG B 1 36 ? -5.836 0.898 -11.828 1 95.38 36 ARG B N 1
ATOM 2609 C CA . ARG B 1 36 ? -4.66 1.729 -11.602 1 95.38 36 ARG B CA 1
ATOM 2610 C C . ARG B 1 36 ? -4.312 1.803 -10.125 1 95.38 36 ARG B C 1
ATOM 2612 O O . ARG B 1 36 ? -5.203 1.886 -9.273 1 95.38 36 ARG B O 1
ATOM 2619 N N . PHE B 1 37 ? -3.051 1.727 -9.82 1 96.75 37 PHE B N 1
ATOM 2620 C CA . PHE B 1 37 ? -2.533 1.886 -8.469 1 96.75 37 PHE B CA 1
ATOM 2621 C C . PHE B 1 37 ? -1.495 3 -8.414 1 96.75 37 PHE B C 1
ATOM 2623 O O . PHE B 1 37 ? -0.674 3.137 -9.32 1 96.75 37 PHE B O 1
ATOM 2630 N N . GLU B 1 38 ? -1.559 3.814 -7.336 1 94.31 38 GLU B N 1
ATOM 2631 C CA . GLU B 1 38 ? -0.57 4.863 -7.102 1 94.31 38 GLU B CA 1
ATOM 2632 C C . GLU B 1 38 ? -0.178 4.938 -5.629 1 94.31 38 GLU B C 1
ATOM 2634 O O . GLU B 1 38 ? -1.042 4.93 -4.75 1 94.31 38 GLU B O 1
ATOM 2639 N N . ALA B 1 39 ? 1.149 4.898 -5.441 1 94.31 39 ALA B N 1
ATOM 2640 C CA . ALA B 1 39 ? 1.668 5.191 -4.105 1 94.31 39 ALA B CA 1
ATOM 2641 C C . ALA B 1 39 ? 2.195 6.621 -4.023 1 94.31 39 ALA B C 1
ATOM 2643 O O . ALA B 1 39 ? 2.812 7.117 -4.969 1 94.31 39 ALA B O 1
ATOM 2644 N N . GLY B 1 40 ? 1.881 7.328 -2.971 1 94.38 40 GLY B N 1
ATOM 2645 C CA . GLY B 1 40 ? 2.352 8.688 -2.756 1 94.38 40 GLY B CA 1
ATOM 2646 C C . GLY B 1 40 ? 2.662 8.992 -1.303 1 94.38 40 GLY B C 1
ATOM 2647 O O . GLY B 1 40 ? 2.387 8.172 -0.421 1 94.38 40 GLY B O 1
ATOM 2648 N N . TYR B 1 41 ? 3.271 10.094 -1.113 1 97.5 41 TYR B N 1
ATOM 2649 C CA . TYR B 1 41 ? 3.637 10.555 0.223 1 97.5 41 TYR B CA 1
ATOM 2650 C C . TYR B 1 41 ? 2.527 11.406 0.83 1 97.5 41 TYR B C 1
ATOM 2652 O O . TYR B 1 41 ? 2.014 12.32 0.181 1 97.5 41 TYR B O 1
ATOM 2660 N N . GLY B 1 42 ? 2.129 11.031 2.053 1 97.44 42 GLY B N 1
ATOM 2661 C CA . GLY B 1 42 ? 1.081 11.742 2.768 1 97.44 42 GLY B CA 1
ATOM 2662 C C . GLY B 1 42 ? 1.417 11.992 4.227 1 97.44 42 GLY B C 1
ATOM 2663 O O . GLY B 1 42 ? 2.592 12.047 4.598 1 97.44 42 GLY B O 1
ATOM 2664 N N . GLY B 1 43 ? 0.342 12.211 5.016 1 97.56 43 GLY B N 1
ATOM 2665 C CA . GLY B 1 43 ? 0.519 12.672 6.379 1 97.56 43 GLY B CA 1
ATOM 2666 C C . GLY B 1 43 ? 0.458 14.188 6.508 1 97.56 43 GLY B C 1
ATOM 2667 O O . GLY B 1 43 ? 1.148 14.906 5.781 1 97.56 43 GLY B O 1
ATOM 2668 N N . LYS B 1 44 ? -0.301 14.539 7.445 1 97.19 44 LYS B N 1
ATOM 2669 C CA . LYS B 1 44 ? -0.585 15.969 7.496 1 97.19 44 LYS B CA 1
ATOM 2670 C C . LYS B 1 44 ? 0.685 16.766 7.762 1 97.19 44 LYS B C 1
ATOM 2672 O O . LYS B 1 44 ? 1.105 17.578 6.926 1 97.19 44 LYS B O 1
ATOM 2677 N N . ALA B 1 45 ? 1.354 16.562 8.852 1 98.31 45 ALA B N 1
ATOM 2678 C CA . ALA B 1 45 ? 2.572 17.297 9.18 1 98.31 45 ALA B CA 1
ATOM 2679 C C . ALA B 1 45 ? 3.639 17.094 8.102 1 98.31 45 ALA B C 1
ATOM 2681 O O . ALA B 1 45 ? 4.371 18.031 7.773 1 98.31 45 ALA B O 1
ATOM 2682 N N . ALA B 1 46 ? 3.668 15.945 7.625 1 98.75 46 ALA B N 1
ATOM 2683 C CA . ALA B 1 46 ? 4.637 15.641 6.578 1 98.75 46 ALA B CA 1
ATOM 2684 C C . ALA B 1 46 ? 4.336 16.422 5.305 1 98.75 46 ALA B C 1
ATOM 2686 O O . ALA B 1 46 ? 5.246 16.938 4.656 1 98.75 46 ALA B O 1
ATOM 2687 N N . ASN B 1 47 ? 3.137 16.438 4.898 1 98.56 47 ASN B N 1
ATOM 2688 C CA . ASN B 1 47 ? 2.725 17.25 3.754 1 98.56 47 ASN B CA 1
ATOM 2689 C C . ASN B 1 47 ? 3.104 18.719 3.934 1 98.56 47 ASN B C 1
ATOM 2691 O O . ASN B 1 47 ? 3.607 19.344 3.006 1 98.56 47 ASN B O 1
ATOM 2695 N N . GLN B 1 48 ? 2.807 19.188 5.082 1 98.88 48 GLN B N 1
ATOM 2696 C CA . GLN B 1 48 ? 3.098 20.578 5.391 1 98.88 48 GLN B CA 1
ATOM 2697 C C . GLN B 1 48 ? 4.598 20.859 5.324 1 98.88 48 GLN B C 1
ATOM 2699 O O . GLN B 1 48 ? 5.023 21.875 4.766 1 98.88 48 GLN B O 1
ATOM 2704 N N . ALA B 1 49 ? 5.383 19.969 5.852 1 98.88 49 ALA B N 1
ATOM 2705 C CA . ALA B 1 49 ? 6.836 20.078 5.797 1 98.88 49 ALA B CA 1
ATOM 2706 C C . ALA B 1 49 ? 7.332 20.094 4.355 1 98.88 49 ALA B C 1
ATOM 2708 O O . ALA B 1 49 ? 8.195 20.891 3.992 1 98.88 49 ALA B O 1
ATOM 2709 N N . ALA B 1 50 ? 6.781 19.203 3.559 1 98.81 50 ALA B N 1
ATOM 2710 C CA . ALA B 1 50 ? 7.18 19.125 2.156 1 98.81 50 ALA B CA 1
ATOM 2711 C C . ALA B 1 50 ? 6.906 20.453 1.432 1 98.81 50 ALA B C 1
ATOM 2713 O O . ALA B 1 50 ? 7.758 20.938 0.691 1 98.81 50 ALA B O 1
ATOM 2714 N N . LEU B 1 51 ? 5.707 20.984 1.657 1 98.88 51 LEU B N 1
ATOM 2715 C CA . LEU B 1 51 ? 5.363 22.25 1.012 1 98.88 51 LEU B CA 1
ATOM 2716 C C . LEU B 1 51 ? 6.312 23.359 1.449 1 98.88 51 LEU B C 1
ATOM 2718 O O . LEU B 1 51 ? 6.836 24.094 0.614 1 98.88 51 LEU B O 1
ATOM 2722 N N . ALA B 1 52 ? 6.547 23.5 2.74 1 98.81 52 ALA B N 1
ATOM 2723 C CA . ALA B 1 52 ? 7.414 24.547 3.262 1 98.81 52 ALA B CA 1
ATOM 2724 C C . ALA B 1 52 ? 8.828 24.422 2.695 1 98.81 52 ALA B C 1
ATOM 2726 O O . ALA B 1 52 ? 9.453 25.422 2.332 1 98.81 52 ALA B O 1
ATOM 2727 N N . ALA B 1 53 ? 9.305 23.203 2.629 1 98.75 53 ALA B N 1
ATOM 2728 C CA . ALA B 1 53 ? 10.633 22.953 2.072 1 98.75 53 ALA B CA 1
ATOM 2729 C C . ALA B 1 53 ? 10.695 23.344 0.598 1 98.75 53 ALA B C 1
ATOM 2731 O O . ALA B 1 53 ? 11.664 23.953 0.149 1 98.75 53 ALA B O 1
ATOM 2732 N N . LYS B 1 54 ? 9.68 22.984 -0.137 1 98.56 54 LYS B N 1
ATOM 2733 C CA . LYS B 1 54 ? 9.609 23.328 -1.554 1 98.56 54 LYS B CA 1
ATOM 2734 C C . LYS B 1 54 ? 9.633 24.844 -1.753 1 98.56 54 LYS B C 1
ATOM 2736 O O . LYS B 1 54 ? 10.148 25.344 -2.756 1 98.56 54 LYS B O 1
ATOM 2741 N N . LEU B 1 55 ? 9.07 25.578 -0.792 1 98.25 55 LEU B N 1
ATOM 2742 C CA . LEU B 1 55 ? 9.047 27.031 -0.868 1 98.25 55 LEU B CA 1
ATOM 2743 C C . LEU B 1 55 ? 10.391 27.609 -0.451 1 98.25 55 LEU B C 1
ATOM 2745 O O . LEU B 1 55 ? 10.625 28.812 -0.614 1 98.25 55 LEU B O 1
ATOM 2749 N N . GLY B 1 56 ? 11.297 26.781 0.195 1 97.31 56 GLY B N 1
ATOM 2750 C CA . GLY B 1 56 ? 12.656 27.234 0.456 1 97.31 56 GLY B CA 1
ATOM 2751 C C . GLY B 1 56 ? 12.977 27.328 1.936 1 97.31 56 GLY B C 1
ATOM 2752 O O . GLY B 1 56 ? 14.031 27.844 2.314 1 97.31 56 GLY B O 1
ATOM 2753 N N . ALA B 1 57 ? 12.148 26.844 2.787 1 98.12 57 ALA B N 1
ATOM 2754 C CA . ALA B 1 57 ? 12.414 26.891 4.223 1 98.12 57 ALA B CA 1
ATOM 2755 C C . ALA B 1 57 ? 13.375 25.766 4.633 1 98.12 57 ALA B C 1
ATOM 2757 O O . ALA B 1 57 ? 13.328 24.672 4.078 1 98.12 57 ALA B O 1
ATOM 2758 N N . LYS B 1 58 ? 14.203 26.047 5.602 1 98.25 58 LYS B N 1
ATOM 2759 C CA . LYS B 1 58 ? 14.977 25.016 6.285 1 98.25 58 LYS B CA 1
ATOM 2760 C C . LYS B 1 58 ? 14.117 24.281 7.316 1 98.25 58 LYS B C 1
ATOM 2762 O O . LYS B 1 58 ? 13.867 24.797 8.406 1 98.25 58 LYS B O 1
ATOM 2767 N N . CYS B 1 59 ? 13.773 23.016 6.969 1 98.75 59 CYS B N 1
ATOM 2768 C CA . CYS B 1 59 ? 12.797 22.312 7.789 1 98.75 59 CYS B CA 1
ATOM 2769 C C . CYS B 1 59 ? 13.43 21.125 8.5 1 98.75 59 CYS B C 1
ATOM 2771 O O . CYS B 1 59 ? 14.453 20.594 8.047 1 98.75 59 CYS B O 1
ATOM 2773 N N . ALA B 1 60 ? 12.875 20.812 9.625 1 98.81 60 ALA B N 1
ATOM 2774 C CA . ALA B 1 60 ? 13.148 19.562 10.352 1 98.81 60 ALA B CA 1
ATOM 2775 C C . ALA B 1 60 ? 11.852 18.828 10.664 1 98.81 60 ALA B C 1
ATOM 2777 O O . ALA B 1 60 ? 10.797 19.453 10.836 1 98.81 60 ALA B O 1
ATOM 2778 N N . MET B 1 61 ? 11.969 17.516 10.734 1 98.88 61 MET B N 1
ATOM 2779 C CA . MET B 1 61 ? 10.805 16.688 11.023 1 98.88 61 MET B CA 1
ATOM 2780 C C . MET B 1 61 ? 11.047 15.828 12.258 1 98.88 61 MET B C 1
ATOM 2782 O O . MET B 1 61 ? 12.125 15.234 12.414 1 98.88 61 MET B O 1
ATOM 2786 N N . VAL B 1 62 ? 10.117 15.875 13.195 1 98.88 62 VAL B N 1
ATOM 2787 C CA . VAL B 1 62 ? 10.07 14.953 14.32 1 98.88 62 VAL B CA 1
ATOM 2788 C C . VAL B 1 62 ? 8.922 13.969 14.141 1 98.88 62 VAL B C 1
ATOM 2790 O O . VAL B 1 62 ? 7.754 14.367 14.117 1 98.88 62 VAL B O 1
ATOM 2793 N N . ALA B 1 63 ? 9.227 12.766 13.992 1 98.81 63 ALA B N 1
ATOM 2794 C CA . ALA B 1 63 ? 8.227 11.758 13.656 1 98.81 63 ALA B CA 1
ATOM 2795 C C . ALA B 1 63 ? 8.773 10.352 13.883 1 98.81 63 ALA B C 1
ATOM 2797 O O . ALA B 1 63 ? 9.906 10.188 14.352 1 98.81 63 ALA B O 1
ATOM 2798 N N . ARG B 1 64 ? 7.895 9.352 13.734 1 98.75 64 ARG B N 1
ATOM 2799 C CA . ARG B 1 64 ? 8.297 7.949 13.719 1 98.75 64 ARG B CA 1
ATOM 2800 C C . ARG B 1 64 ? 7.789 7.246 12.469 1 98.75 64 ARG B C 1
ATOM 2802 O O . ARG B 1 64 ? 6.68 7.516 12.008 1 98.75 64 ARG B O 1
ATOM 2809 N N . VAL B 1 65 ? 8.625 6.363 11.93 1 98.62 65 VAL B N 1
ATOM 2810 C CA . VAL B 1 65 ? 8.258 5.445 10.852 1 98.62 65 VAL B CA 1
ATOM 2811 C C . VAL B 1 65 ? 8.516 4.008 11.297 1 98.62 65 VAL B C 1
ATOM 2813 O O . VAL B 1 65 ? 9.117 3.768 12.344 1 98.62 65 VAL B O 1
ATOM 2816 N N . GLY B 1 66 ? 7.934 3.084 10.594 1 97.94 66 GLY B N 1
ATOM 2817 C CA . GLY B 1 66 ? 8.258 1.688 10.836 1 97.94 66 GLY B CA 1
ATOM 2818 C C . GLY B 1 66 ? 9.594 1.275 10.242 1 97.94 66 GLY B C 1
ATOM 2819 O O . GLY B 1 66 ? 10.195 2.023 9.469 1 97.94 66 GLY B O 1
ATOM 2820 N N . ASP B 1 67 ? 10.109 0.095 10.734 1 95.94 67 ASP B N 1
ATOM 2821 C CA . ASP B 1 67 ? 11.258 -0.533 10.086 1 95.94 67 ASP B CA 1
ATOM 2822 C C . ASP B 1 67 ? 10.836 -1.305 8.836 1 95.94 67 ASP B C 1
ATOM 2824 O O . ASP B 1 67 ? 10.867 -2.537 8.82 1 95.94 67 ASP B O 1
ATOM 2828 N N . ASP B 1 68 ? 10.531 -0.582 7.816 1 92.75 68 ASP B N 1
ATOM 2829 C CA . ASP B 1 68 ? 10 -1.174 6.594 1 92.75 68 ASP B CA 1
ATOM 2830 C C . ASP B 1 68 ? 10.344 -0.323 5.375 1 92.75 68 ASP B C 1
ATOM 2832 O O . ASP B 1 68 ? 11.008 0.707 5.5 1 92.75 68 ASP B O 1
ATOM 2836 N N . ALA B 1 69 ? 9.992 -0.851 4.188 1 91 69 ALA B N 1
ATOM 2837 C CA . ALA B 1 69 ? 10.328 -0.186 2.932 1 91 69 ALA B CA 1
ATOM 2838 C C . ALA B 1 69 ? 9.688 1.194 2.848 1 91 69 ALA B C 1
ATOM 2840 O O . ALA B 1 69 ? 10.281 2.133 2.314 1 91 69 ALA B O 1
ATOM 2841 N N . ASN B 1 70 ? 8.461 1.306 3.328 1 94.75 70 ASN B N 1
ATOM 2842 C CA . ASN B 1 70 ? 7.77 2.59 3.299 1 94.75 70 ASN B CA 1
ATOM 2843 C C . ASN B 1 70 ? 8.508 3.645 4.113 1 94.75 70 ASN B C 1
ATOM 2845 O O . ASN B 1 70 ? 8.688 4.777 3.662 1 94.75 70 ASN B O 1
ATOM 2849 N N . GLY B 1 71 ? 8.906 3.221 5.324 1 96.81 71 GLY B N 1
ATOM 2850 C CA . GLY B 1 71 ? 9.664 4.137 6.16 1 96.81 71 GLY B CA 1
ATOM 2851 C C . GLY B 1 71 ? 10.945 4.617 5.512 1 96.81 71 GLY B C 1
ATOM 2852 O O . GLY B 1 71 ? 11.234 5.816 5.5 1 96.81 71 GLY B O 1
ATOM 2853 N N . ARG B 1 72 ? 11.711 3.746 4.938 1 94.75 72 ARG B N 1
ATOM 2854 C CA . ARG B 1 72 ? 12.961 4.094 4.266 1 94.75 72 ARG B CA 1
ATOM 2855 C C . ARG B 1 72 ? 12.695 5.012 3.074 1 94.75 72 ARG B C 1
ATOM 2857 O O . ARG B 1 72 ? 13.406 6 2.881 1 94.75 72 ARG B O 1
ATOM 2864 N N . SER B 1 73 ? 11.695 4.625 2.34 1 94.62 73 SER B N 1
ATOM 2865 C CA . SER B 1 73 ? 11.336 5.422 1.17 1 94.62 73 SER B CA 1
ATOM 2866 C C . SER B 1 73 ? 10.977 6.852 1.564 1 94.62 73 SER B C 1
ATOM 2868 O O . SER B 1 73 ? 11.367 7.805 0.889 1 94.62 73 SER B O 1
ATOM 2870 N N . TYR B 1 74 ? 10.234 7.016 2.623 1 97.5 74 TYR B N 1
ATOM 2871 C CA . TYR B 1 74 ? 9.797 8.344 3.053 1 97.5 74 TYR B CA 1
ATOM 2872 C C . TYR B 1 74 ? 10.977 9.18 3.527 1 97.5 74 TYR B C 1
ATOM 2874 O O . TYR B 1 74 ? 11.07 10.367 3.215 1 97.5 74 TYR B O 1
ATOM 2882 N N . ILE B 1 75 ? 11.836 8.586 4.281 1 98.12 75 ILE B N 1
ATOM 2883 C CA . ILE B 1 75 ? 13.008 9.289 4.781 1 98.12 75 ILE B CA 1
ATOM 2884 C C . ILE B 1 75 ? 13.867 9.758 3.609 1 98.12 75 ILE B C 1
ATOM 2886 O O . ILE B 1 75 ? 14.328 10.898 3.584 1 98.12 75 ILE B O 1
ATOM 2890 N N . ASP B 1 76 ? 14.062 8.914 2.617 1 96.75 76 ASP B N 1
ATOM 2891 C CA . ASP B 1 76 ? 14.812 9.297 1.426 1 96.75 76 ASP B CA 1
ATOM 2892 C C . ASP B 1 76 ? 14.141 10.453 0.694 1 96.75 76 ASP B C 1
ATOM 2894 O O . ASP B 1 76 ? 14.812 11.352 0.195 1 96.75 76 ASP B O 1
ATOM 2898 N N . HIS B 1 77 ? 12.906 10.398 0.608 1 97.12 77 HIS B N 1
ATOM 2899 C CA . HIS B 1 77 ? 12.125 11.469 -0.015 1 97.12 77 HIS B CA 1
ATOM 2900 C C . HIS B 1 77 ? 12.344 12.797 0.702 1 97.12 77 HIS B C 1
ATOM 2902 O O . HIS B 1 77 ? 12.609 13.82 0.06 1 97.12 77 HIS B O 1
ATOM 2908 N N . PHE B 1 78 ? 12.297 12.773 2.059 1 98.62 78 PHE B N 1
ATOM 2909 C CA . PHE B 1 78 ? 12.516 13.984 2.848 1 98.62 78 PHE B CA 1
ATOM 2910 C C . PHE B 1 78 ? 13.93 14.508 2.645 1 98.62 78 PHE B C 1
ATOM 2912 O O . PHE B 1 78 ? 14.133 15.719 2.521 1 98.62 78 PHE B O 1
ATOM 2919 N N . ARG B 1 79 ? 14.891 13.609 2.561 1 98.44 79 ARG B N 1
ATOM 2920 C CA . ARG B 1 79 ? 16.266 14.031 2.289 1 98.44 79 ARG B CA 1
ATOM 2921 C C . ARG B 1 79 ? 16.359 14.727 0.938 1 98.44 79 ARG B C 1
ATOM 2923 O O . ARG B 1 79 ? 17.062 15.734 0.806 1 98.44 79 ARG B O 1
ATOM 2930 N N . SER B 1 80 ? 15.664 14.195 0.012 1 97.94 80 SER B N 1
ATOM 2931 C CA . SER B 1 80 ? 15.711 14.766 -1.328 1 97.94 80 SER B CA 1
ATOM 2932 C C . SER B 1 80 ? 15.109 16.172 -1.35 1 97.94 80 SER B C 1
ATOM 2934 O O . SER B 1 80 ? 15.438 16.984 -2.217 1 97.94 80 SER B O 1
ATOM 2936 N N . LEU B 1 81 ? 14.258 16.5 -0.39 1 98.19 81 LEU B N 1
ATOM 2937 C CA . LEU B 1 81 ? 13.648 17.812 -0.275 1 98.19 81 LEU B CA 1
ATOM 2938 C C . LEU B 1 81 ? 14.484 18.734 0.613 1 98.19 81 LEU B C 1
ATOM 2940 O O . LEU B 1 81 ? 14.125 19.891 0.843 1 98.19 81 LEU B O 1
ATOM 2944 N N . GLY B 1 82 ? 15.562 18.156 1.218 1 98.06 82 GLY B N 1
ATOM 2945 C CA . GLY B 1 82 ? 16.422 18.938 2.096 1 98.06 82 GLY B CA 1
ATOM 2946 C C . GLY B 1 82 ? 15.891 19.047 3.51 1 98.06 82 GLY B C 1
ATOM 2947 O O . GLY B 1 82 ? 16.297 19.922 4.266 1 98.06 82 GLY B O 1
ATOM 2948 N N . ILE B 1 83 ? 14.961 18.25 3.875 1 98.69 83 ILE B N 1
ATOM 2949 C CA . ILE B 1 83 ? 14.391 18.266 5.215 1 98.69 83 ILE B CA 1
ATOM 2950 C C . ILE B 1 83 ? 15.281 17.469 6.168 1 98.69 83 ILE B C 1
ATOM 2952 O O . ILE B 1 83 ? 15.703 16.359 5.848 1 98.69 83 ILE B O 1
ATOM 2956 N N . ASN B 1 84 ? 15.602 18.078 7.285 1 98.62 84 ASN B N 1
ATOM 2957 C CA . ASN B 1 84 ? 16.375 17.391 8.32 1 98.62 84 ASN B CA 1
ATOM 2958 C C . ASN B 1 84 ? 15.594 16.234 8.93 1 98.62 84 ASN B C 1
ATOM 2960 O O . ASN B 1 84 ? 14.547 16.453 9.539 1 98.62 84 ASN B O 1
ATOM 2964 N N . VAL B 1 85 ? 16.156 15.055 8.812 1 98.69 85 VAL B N 1
ATOM 2965 C CA . VAL B 1 85 ? 15.422 13.859 9.219 1 98.69 85 VAL B CA 1
ATOM 2966 C C . VAL B 1 85 ? 16.078 13.258 10.461 1 98.69 85 VAL B C 1
ATOM 2968 O O . VAL B 1 85 ? 15.812 12.102 10.805 1 98.69 85 VAL B O 1
ATOM 2971 N N . ASN B 1 86 ? 16.891 13.945 11.18 1 98.12 86 ASN B N 1
ATOM 2972 C CA . ASN B 1 86 ? 17.672 13.422 12.289 1 98.12 86 ASN B CA 1
ATOM 2973 C C . ASN B 1 86 ? 16.781 12.992 13.453 1 98.12 86 ASN B C 1
ATOM 2975 O O . ASN B 1 86 ? 17.188 12.18 14.281 1 98.12 86 ASN B O 1
ATOM 2979 N N . ASN B 1 87 ? 15.586 13.57 13.516 1 98.69 87 ASN B N 1
ATOM 2980 C CA . ASN B 1 87 ? 14.68 13.258 14.617 1 98.69 87 ASN B CA 1
ATOM 2981 C C . ASN B 1 87 ? 13.539 12.352 14.164 1 98.69 87 ASN B C 1
ATOM 2983 O O . ASN B 1 87 ? 12.5 12.289 14.828 1 98.69 87 ASN B O 1
ATOM 2987 N N . ILE B 1 88 ? 13.695 11.758 13.016 1 98.75 88 ILE B N 1
ATOM 2988 C CA . ILE B 1 88 ? 12.789 10.68 12.633 1 98.75 88 ILE B CA 1
ATOM 2989 C C . ILE B 1 88 ? 13.328 9.344 13.148 1 98.75 88 ILE B C 1
ATOM 2991 O O . ILE B 1 88 ? 14.422 8.922 12.766 1 98.75 88 ILE B O 1
ATOM 2995 N N . ARG B 1 89 ? 12.531 8.711 14.023 1 98.44 89 ARG B N 1
ATOM 2996 C CA . ARG B 1 89 ? 12.945 7.438 14.602 1 98.44 89 ARG B CA 1
ATOM 2997 C C . ARG B 1 89 ? 12.172 6.277 13.992 1 98.44 89 ARG B C 1
ATOM 2999 O O . ARG B 1 89 ? 11.078 6.465 13.461 1 98.44 89 ARG B O 1
ATOM 3006 N N . THR B 1 90 ? 12.766 5.117 14.094 1 98.12 90 THR B N 1
ATOM 3007 C CA . THR B 1 90 ? 12.148 3.914 13.555 1 98.12 90 THR B CA 1
ATOM 3008 C C . THR B 1 90 ? 11.508 3.09 14.672 1 98.12 90 THR B C 1
ATOM 3010 O O . THR B 1 90 ? 12.141 2.822 15.688 1 98.12 90 THR B O 1
ATOM 3013 N N . SER B 1 91 ? 10.258 2.801 14.516 1 98 91 SER B N 1
ATOM 3014 C CA . SER B 1 91 ? 9.555 1.909 15.43 1 98 91 SER B CA 1
ATOM 3015 C C . SER B 1 91 ? 9.891 0.448 15.148 1 98 91 SER B C 1
ATOM 3017 O O . SER B 1 91 ? 9.992 0.042 13.992 1 98 91 SER B O 1
ATOM 3019 N N . ASP B 1 92 ? 10.031 -0.333 16.172 1 94.06 92 ASP B N 1
ATOM 3020 C CA . ASP B 1 92 ? 10.266 -1.764 16.016 1 94.06 92 ASP B CA 1
ATOM 3021 C C . ASP B 1 92 ? 8.977 -2.561 16.203 1 94.06 92 ASP B C 1
ATOM 3023 O O . ASP B 1 92 ? 8.984 -3.789 16.109 1 94.06 92 ASP B O 1
ATOM 3027 N N . LYS B 1 93 ? 7.918 -1.891 16.453 1 94.38 93 LYS B N 1
ATOM 3028 C CA . LYS B 1 93 ? 6.691 -2.609 16.797 1 94.38 93 LYS B CA 1
ATOM 3029 C C . LYS B 1 93 ? 5.609 -2.371 15.742 1 94.38 93 LYS B C 1
ATOM 3031 O O . LYS B 1 93 ? 4.723 -3.207 15.562 1 94.38 93 LYS B O 1
ATOM 3036 N N . SER B 1 94 ? 5.598 -1.201 15.164 1 97.19 94 SER B N 1
ATOM 3037 C CA . SER B 1 94 ? 4.52 -0.837 14.25 1 97.19 94 SER B CA 1
ATOM 3038 C C . SER B 1 94 ? 5.059 -0.512 12.859 1 97.19 94 SER B C 1
ATOM 3040 O O . SER B 1 94 ? 6.203 -0.078 12.719 1 97.19 94 SER B O 1
ATOM 3042 N N . SER B 1 95 ? 4.203 -0.685 11.828 1 97 95 SER B N 1
ATOM 3043 C CA . SER B 1 95 ? 4.531 -0.287 10.461 1 97 95 SER B CA 1
ATOM 3044 C C . SER B 1 95 ? 4.477 1.229 10.297 1 97 95 SER B C 1
ATOM 3046 O O . SER B 1 95 ? 3.896 1.927 11.133 1 97 95 SER B O 1
ATOM 3048 N N . THR B 1 96 ? 5.184 1.686 9.25 1 98 96 THR B N 1
ATOM 3049 C CA . THR B 1 96 ? 4.949 3.064 8.828 1 98 96 THR B CA 1
ATOM 3050 C C . THR B 1 96 ? 3.463 3.312 8.594 1 98 96 THR B C 1
ATOM 3052 O O . THR B 1 96 ? 2.74 2.418 8.148 1 98 96 THR B O 1
ATOM 3055 N N . GLY B 1 97 ? 2.975 4.504 9.016 1 98.44 97 GLY B N 1
ATOM 3056 C CA . GLY B 1 97 ? 1.588 4.836 8.727 1 98.44 97 GLY B CA 1
ATOM 3057 C C . GLY B 1 97 ? 1.214 4.637 7.27 1 98.44 97 GLY B C 1
ATOM 3058 O O . GLY B 1 97 ? 2.029 4.879 6.379 1 98.44 97 GLY B O 1
ATOM 3059 N N . ALA B 1 98 ? -0.065 4.273 7.039 1 98.12 98 ALA B N 1
ATOM 3060 C CA . ALA B 1 98 ? -0.531 3.988 5.684 1 98.12 98 ALA B CA 1
ATOM 3061 C C . ALA B 1 98 ? -2.006 4.348 5.523 1 98.12 98 ALA B C 1
ATOM 3063 O O . ALA B 1 98 ? -2.811 4.109 6.426 1 98.12 98 ALA B O 1
ATOM 3064 N N . ALA B 1 99 ? -2.266 4.973 4.461 1 97.56 99 ALA B N 1
ATOM 3065 C CA . ALA B 1 99 ? -3.656 5.18 4.059 1 97.56 99 ALA B CA 1
ATOM 3066 C C . ALA B 1 99 ? -3.996 4.359 2.816 1 97.56 99 ALA B C 1
ATOM 3068 O O . ALA B 1 99 ? -3.439 4.594 1.74 1 97.56 99 ALA B O 1
ATOM 3069 N N . ASN B 1 100 ? -4.852 3.381 2.951 1 97.44 100 ASN B N 1
ATOM 3070 C CA . ASN B 1 100 ? -5.391 2.631 1.82 1 97.44 100 ASN B CA 1
ATOM 3071 C C . ASN B 1 100 ? -6.656 3.277 1.271 1 97.44 100 ASN B C 1
ATOM 3073 O O . ASN B 1 100 ? -7.707 3.24 1.915 1 97.44 100 ASN B O 1
ATOM 3077 N N . ILE B 1 101 ? -6.504 3.805 0.137 1 96.31 101 ILE B N 1
ATOM 3078 C CA . ILE B 1 101 ? -7.547 4.637 -0.453 1 96.31 101 ILE B CA 1
ATOM 3079 C C . ILE B 1 101 ? -8.117 3.951 -1.692 1 96.31 101 ILE B C 1
ATOM 3081 O O . ILE B 1 101 ? -7.371 3.572 -2.598 1 96.31 101 ILE B O 1
ATOM 3085 N N . TRP B 1 102 ? -9.414 3.707 -1.742 1 97.19 102 TRP B N 1
ATOM 3086 C CA . TRP B 1 102 ? -10.133 3.244 -2.928 1 97.19 102 TRP B CA 1
ATOM 3087 C C . TRP B 1 102 ? -10.891 4.391 -3.586 1 97.19 102 TRP B C 1
ATOM 3089 O O . TRP B 1 102 ? -11.508 5.207 -2.898 1 97.19 102 TRP B O 1
ATOM 3099 N N . VAL B 1 103 ? -10.789 4.527 -4.844 1 95.75 103 VAL B N 1
ATOM 3100 C CA . VAL B 1 103 ? -11.508 5.539 -5.605 1 95.75 103 VAL B CA 1
ATOM 3101 C C . VAL B 1 103 ? -12.234 4.883 -6.777 1 95.75 103 VAL B C 1
ATOM 3103 O O . VAL B 1 103 ? -11.625 4.184 -7.586 1 95.75 103 VAL B O 1
ATOM 3106 N N . ASP B 1 104 ? -13.508 5.066 -6.875 1 95.94 104 ASP B N 1
ATOM 3107 C CA . ASP B 1 104 ? -14.234 4.496 -8.008 1 95.94 104 ASP B CA 1
ATOM 3108 C C . ASP B 1 104 ? -14.305 5.48 -9.172 1 95.94 104 ASP B C 1
ATOM 3110 O O . ASP B 1 104 ? -13.844 6.617 -9.055 1 95.94 104 ASP B O 1
ATOM 3114 N N . ASP B 1 105 ? -14.805 5.086 -10.281 1 94.75 105 ASP B N 1
ATOM 3115 C CA . ASP B 1 105 ? -14.781 5.883 -11.5 1 94.75 105 ASP B CA 1
ATOM 3116 C C . ASP B 1 105 ? -15.648 7.129 -11.359 1 94.75 105 ASP B C 1
ATOM 3118 O O . ASP B 1 105 ? -15.531 8.07 -12.148 1 94.75 105 ASP B O 1
ATOM 3122 N N . SER B 1 106 ? -16.609 7.164 -10.438 1 92.19 106 SER B N 1
ATOM 3123 C CA . SER B 1 106 ? -17.406 8.352 -10.203 1 92.19 106 SER B CA 1
ATOM 3124 C C . SER B 1 106 ? -16.641 9.398 -9.398 1 92.19 106 SER B C 1
ATOM 3126 O O . SER B 1 106 ? -17.094 10.539 -9.266 1 92.19 106 SER B O 1
ATOM 3128 N N . GLY B 1 107 ? -15.539 8.977 -8.844 1 89.5 107 GLY B N 1
ATOM 3129 C CA . GLY B 1 107 ? -14.742 9.883 -8.039 1 89.5 107 GLY B CA 1
ATOM 3130 C C . GLY B 1 107 ? -14.992 9.734 -6.547 1 89.5 107 GLY B C 1
ATOM 3131 O O . GLY B 1 107 ? -14.383 10.438 -5.738 1 89.5 107 GLY B O 1
ATOM 3132 N N . MET B 1 108 ? -15.938 8.836 -6.188 1 90.81 108 MET B N 1
ATOM 3133 C CA . MET B 1 108 ? -16.188 8.547 -4.781 1 90.81 108 MET B CA 1
ATOM 3134 C C . MET B 1 108 ? -15 7.816 -4.156 1 90.81 108 MET B C 1
ATOM 3136 O O . MET B 1 108 ? -14.414 6.926 -4.777 1 90.81 108 MET B O 1
ATOM 3140 N N . ASN B 1 109 ? -14.648 8.25 -2.898 1 93.5 109 ASN B N 1
ATOM 3141 C CA . ASN B 1 109 ? -13.531 7.578 -2.24 1 93.5 109 ASN B CA 1
ATOM 3142 C C . ASN B 1 109 ? -13.969 6.91 -0.94 1 93.5 109 ASN B C 1
ATOM 3144 O O . ASN B 1 109 ? -15.047 7.199 -0.418 1 93.5 109 ASN B O 1
ATOM 3148 N N . CYS B 1 110 ? -13.219 5.879 -0.547 1 95.12 110 CYS B N 1
ATOM 3149 C CA . CYS B 1 110 ? -13.281 5.164 0.724 1 95.12 110 CYS B CA 1
ATOM 3150 C C . CYS B 1 110 ? -11.883 4.938 1.288 1 95.12 110 CYS B C 1
ATOM 3152 O O . CYS B 1 110 ? -11.016 4.391 0.605 1 95.12 110 CYS B O 1
ATOM 3154 N N . ILE B 1 111 ? -11.703 5.309 2.621 1 95.31 111 ILE B N 1
ATOM 3155 C CA . ILE B 1 111 ? -10.32 5.363 3.092 1 95.31 111 ILE B CA 1
ATOM 3156 C C . ILE B 1 111 ? -10.195 4.59 4.402 1 95.31 111 ILE B C 1
ATOM 3158 O O . ILE B 1 111 ? -11.039 4.723 5.293 1 95.31 111 ILE B O 1
ATOM 3162 N N . CYS B 1 112 ? -9.266 3.777 4.5 1 97.56 112 CYS B N 1
ATOM 3163 C CA . CYS B 1 112 ? -8.789 3.213 5.758 1 97.56 112 CYS B CA 1
ATOM 3164 C C . CYS B 1 112 ? -7.402 3.75 6.102 1 97.56 112 CYS B C 1
ATOM 3166 O O . CYS B 1 112 ? -6.434 3.49 5.383 1 97.56 112 CYS B O 1
ATOM 3168 N N . VAL B 1 113 ? -7.312 4.461 7.195 1 97.69 113 VAL B N 1
ATOM 3169 C CA . VAL B 1 113 ? -6.031 5.02 7.605 1 97.69 113 VAL B CA 1
ATOM 3170 C C . VAL B 1 113 ? -5.504 4.27 8.828 1 97.69 113 VAL B C 1
ATOM 3172 O O . VAL B 1 113 ? -6.242 4.043 9.789 1 97.69 113 VAL B O 1
ATOM 3175 N N . ILE B 1 114 ? -4.273 3.883 8.727 1 98.31 114 ILE B N 1
ATOM 3176 C CA . ILE B 1 114 ? -3.533 3.301 9.844 1 98.31 114 ILE B CA 1
ATOM 3177 C C . ILE B 1 114 ? -2.434 4.262 10.289 1 98.31 114 ILE B C 1
ATOM 3179 O O . ILE B 1 114 ? -1.49 4.523 9.539 1 98.31 114 ILE B O 1
ATOM 3183 N N . LEU B 1 115 ? -2.52 4.68 11.492 1 97.94 115 LEU B N 1
ATOM 3184 C CA . LEU B 1 115 ? -1.541 5.656 11.953 1 97.94 115 LEU B CA 1
ATOM 3185 C C . LEU B 1 115 ? -0.196 4.988 12.227 1 97.94 115 LEU B C 1
ATOM 3187 O O . LEU B 1 115 ? 0.854 5.613 12.07 1 97.94 115 LEU B O 1
ATOM 3191 N N . GLY B 1 116 ? -0.232 3.686 12.688 1 97.88 116 GLY B N 1
ATOM 3192 C CA . GLY B 1 116 ? 0.973 2.879 12.805 1 97.88 116 GLY B CA 1
ATOM 3193 C C . GLY B 1 116 ? 2.008 3.484 13.734 1 97.88 116 GLY B C 1
ATOM 3194 O O . GLY B 1 116 ? 1.699 3.834 14.875 1 97.88 116 GLY B O 1
ATOM 3195 N N . ALA B 1 117 ? 3.225 3.666 13.211 1 98.56 117 ALA B N 1
ATOM 3196 C CA . ALA B 1 117 ? 4.391 4.113 13.969 1 98.56 117 ALA B CA 1
ATOM 3197 C C . ALA B 1 117 ? 4.164 5.508 14.547 1 98.56 117 ALA B C 1
ATOM 3199 O O . ALA B 1 117 ? 4.816 5.898 15.516 1 98.56 117 ALA B O 1
ATOM 3200 N N . ASN B 1 118 ? 3.293 6.297 13.938 1 98.44 118 ASN B N 1
ATOM 3201 C CA . ASN B 1 118 ? 2.998 7.621 14.469 1 98.44 118 ASN B CA 1
ATOM 3202 C C . ASN B 1 118 ? 2.521 7.551 15.922 1 98.44 118 ASN B C 1
ATOM 3204 O O . ASN B 1 118 ? 2.793 8.453 16.719 1 98.44 118 ASN B O 1
ATOM 3208 N N . LEU B 1 119 ? 1.85 6.484 16.266 1 98 119 LEU B N 1
ATOM 3209 C CA . LEU B 1 119 ? 1.293 6.336 17.609 1 98 119 LEU B CA 1
ATOM 3210 C C . LEU B 1 119 ? 2.352 5.828 18.578 1 98 119 LEU B C 1
ATOM 3212 O O . LEU B 1 119 ? 2.117 5.781 19.781 1 98 119 LEU B O 1
ATOM 3216 N N . ASP B 1 120 ? 3.498 5.469 18.062 1 98.31 120 ASP B N 1
ATOM 3217 C CA . ASP B 1 120 ? 4.57 4.957 18.906 1 98.31 120 ASP B CA 1
ATOM 3218 C C . ASP B 1 120 ? 5.477 6.086 19.391 1 98.31 120 ASP B C 1
ATOM 3220 O O . ASP B 1 120 ? 6.406 5.855 20.172 1 98.31 120 ASP B O 1
ATOM 3224 N N . MET B 1 121 ? 5.238 7.312 18.938 1 98.25 121 MET B N 1
ATOM 3225 C CA . MET B 1 121 ? 6.008 8.453 19.422 1 98.25 121 MET B CA 1
ATOM 3226 C C . MET B 1 121 ? 5.859 8.609 20.922 1 98.25 121 MET B C 1
ATOM 3228 O O . MET B 1 121 ? 4.758 8.477 21.469 1 98.25 121 MET B O 1
ATOM 3232 N N . THR B 1 122 ? 6.98 8.984 21.594 1 98.25 122 THR B N 1
ATOM 3233 C CA . THR B 1 122 ? 6.992 9.109 23.047 1 98.25 122 THR B CA 1
ATOM 3234 C C . THR B 1 122 ? 7.422 10.516 23.469 1 98.25 122 THR B C 1
ATOM 3236 O O . THR B 1 122 ? 7.867 11.305 22.625 1 98.25 122 THR B O 1
ATOM 3239 N N . LYS B 1 123 ? 7.242 10.766 24.75 1 98.5 123 LYS B N 1
ATOM 3240 C CA . LYS B 1 123 ? 7.75 12.023 25.297 1 98.5 123 LYS B CA 1
ATOM 3241 C C . LYS B 1 123 ? 9.258 12.141 25.094 1 98.5 123 LYS B C 1
ATOM 3243 O O . LYS B 1 123 ? 9.781 13.234 24.875 1 98.5 123 LYS B O 1
ATOM 3248 N N . GLN B 1 124 ? 9.922 10.984 25.156 1 98.5 124 GLN B N 1
ATOM 3249 C CA . GLN B 1 124 ? 11.367 10.992 24.953 1 98.5 124 GLN B CA 1
ATOM 3250 C C . GLN B 1 124 ? 11.734 11.461 23.562 1 98.5 124 GLN B C 1
ATOM 3252 O O . GLN B 1 124 ? 12.766 12.109 23.359 1 98.5 124 GLN B O 1
ATOM 3257 N N . ASP B 1 125 ? 10.93 11.148 22.547 1 98.62 125 ASP B N 1
ATOM 3258 C CA . ASP B 1 125 ? 11.172 11.633 21.203 1 98.62 125 ASP B CA 1
ATOM 3259 C C . ASP B 1 125 ? 11.141 13.156 21.141 1 98.62 125 ASP B C 1
ATOM 3261 O O . ASP B 1 125 ? 11.953 13.781 20.453 1 98.62 125 ASP B O 1
ATOM 3265 N N . ILE B 1 126 ? 10.195 13.727 21.891 1 98.75 126 ILE B N 1
ATOM 3266 C CA . ILE B 1 126 ? 10.078 15.18 21.938 1 98.75 126 ILE B CA 1
ATOM 3267 C C . ILE B 1 126 ? 11.273 15.766 22.688 1 98.75 126 ILE B C 1
ATOM 3269 O O . ILE B 1 126 ? 11.852 16.766 22.25 1 98.75 126 ILE B O 1
ATOM 3273 N N . LEU B 1 127 ? 11.656 15.102 23.766 1 98.69 127 LEU B N 1
ATOM 3274 C CA . LEU B 1 127 ? 12.797 15.57 24.547 1 98.69 127 LEU B CA 1
ATOM 3275 C C . LEU B 1 127 ? 14.078 15.492 23.719 1 98.69 127 LEU B C 1
ATOM 3277 O O . LEU B 1 127 ? 14.914 16.406 23.781 1 98.69 127 LEU B O 1
ATOM 3281 N N . ASP B 1 128 ? 14.227 14.469 22.984 1 98.5 128 ASP B N 1
ATOM 3282 C CA . ASP B 1 128 ? 15.398 14.312 22.125 1 98.5 128 ASP B CA 1
ATOM 3283 C C . ASP B 1 128 ? 15.453 15.406 21.062 1 98.5 128 ASP B C 1
ATOM 3285 O O . ASP B 1 128 ? 16.531 15.758 20.594 1 98.5 128 ASP B O 1
ATOM 3289 N N . ALA B 1 129 ? 14.305 15.938 20.703 1 98.56 129 ALA B N 1
ATOM 3290 C CA . ALA B 1 129 ? 14.227 16.953 19.656 1 98.56 129 ALA B CA 1
ATOM 3291 C C . ALA B 1 129 ? 14.18 18.359 20.266 1 98.56 129 ALA B C 1
ATOM 3293 O O . ALA B 1 129 ? 14 19.344 19.531 1 98.56 129 ALA B O 1
ATOM 3294 N N . GLU B 1 130 ? 14.281 18.422 21.547 1 98.44 130 GLU B N 1
ATOM 3295 C CA . GLU B 1 130 ? 14.07 19.703 22.234 1 98.44 130 GLU B CA 1
ATOM 3296 C C . GLU B 1 130 ? 15.016 20.766 21.703 1 98.44 130 GLU B C 1
ATOM 3298 O O . GLU B 1 130 ? 14.617 21.922 21.516 1 98.44 130 GLU B O 1
ATOM 3303 N N . ASP B 1 131 ? 16.281 20.391 21.469 1 97.62 131 ASP B N 1
ATOM 3304 C CA . ASP B 1 131 ? 17.234 21.359 20.938 1 97.62 131 ASP B CA 1
ATOM 3305 C C . ASP B 1 131 ? 16.812 21.859 19.547 1 97.62 131 ASP B C 1
ATOM 3307 O O . ASP B 1 131 ? 16.969 23.031 19.234 1 97.62 131 ASP B O 1
ATOM 3311 N N . THR B 1 132 ? 16.344 20.953 18.75 1 97.94 132 THR B N 1
ATOM 3312 C CA . THR B 1 132 ? 15.867 21.297 17.422 1 97.94 132 THR B CA 1
ATOM 3313 C C . THR B 1 132 ? 14.664 22.234 17.5 1 97.94 132 THR B C 1
ATOM 3315 O O . THR B 1 132 ? 14.602 23.234 16.781 1 97.94 132 THR B O 1
ATOM 3318 N N . ILE B 1 133 ? 13.742 21.922 18.406 1 98 133 ILE B N 1
ATOM 3319 C CA . ILE B 1 133 ? 12.57 22.75 18.625 1 98 133 ILE B CA 1
ATOM 3320 C C . ILE B 1 133 ? 13 24.141 19.078 1 98 133 ILE B C 1
ATOM 3322 O O . ILE B 1 133 ? 12.578 25.156 18.5 1 98 133 ILE B O 1
ATOM 3326 N N . ALA B 1 134 ? 13.906 24.203 19.984 1 97.38 134 ALA B N 1
ATOM 3327 C CA . ALA B 1 134 ? 14.359 25.469 20.562 1 97.38 134 ALA B CA 1
ATOM 3328 C C . ALA B 1 134 ? 15.102 26.312 19.531 1 97.38 134 ALA B C 1
ATOM 3330 O O . ALA B 1 134 ? 15.07 27.547 19.578 1 97.38 134 ALA B O 1
ATOM 3331 N N . ALA B 1 135 ? 15.703 25.625 18.625 1 97.06 135 ALA B N 1
ATOM 3332 C CA . ALA B 1 135 ? 16.531 26.297 17.625 1 97.06 135 ALA B CA 1
ATOM 3333 C C . ALA B 1 135 ? 15.68 26.734 16.422 1 97.06 135 ALA B C 1
ATOM 3335 O O . ALA B 1 135 ? 16.188 27.391 15.508 1 97.06 135 ALA B O 1
ATOM 3336 N N . SER B 1 136 ? 14.391 26.484 16.406 1 97.94 136 SER B N 1
ATOM 3337 C CA . SER B 1 136 ? 13.516 26.781 15.273 1 97.94 136 SER B CA 1
ATOM 3338 C C . SER B 1 136 ? 12.805 28.125 15.461 1 97.94 136 SER B C 1
ATOM 3340 O O . SER B 1 136 ? 12.539 28.531 16.594 1 97.94 136 SER B O 1
ATOM 3342 N N . ALA B 1 137 ? 12.57 28.75 14.328 1 97.56 137 ALA B N 1
ATOM 3343 C CA . ALA B 1 137 ? 11.773 29.984 14.375 1 97.56 137 ALA B CA 1
ATOM 3344 C C . ALA B 1 137 ? 10.32 29.672 14.703 1 97.56 137 ALA B C 1
ATOM 3346 O O . ALA B 1 137 ? 9.641 30.469 15.367 1 97.56 137 ALA B O 1
ATOM 3347 N N . ALA B 1 138 ? 9.875 28.547 14.266 1 98.12 138 ALA B N 1
ATOM 3348 C CA . ALA B 1 138 ? 8.508 28.094 14.531 1 98.12 138 ALA B CA 1
ATOM 3349 C C . ALA B 1 138 ? 8.43 26.578 14.602 1 98.12 138 ALA B C 1
ATOM 3351 O O . ALA B 1 138 ? 9.297 25.875 14.062 1 98.12 138 ALA B O 1
ATOM 3352 N N . VAL B 1 139 ? 7.43 26.094 15.297 1 98.69 139 VAL B N 1
ATOM 3353 C CA . VAL B 1 139 ? 7.098 24.672 15.328 1 98.69 139 VAL B CA 1
ATOM 3354 C C . VAL B 1 139 ? 5.656 24.469 14.867 1 98.69 139 VAL B C 1
ATOM 3356 O O . VAL B 1 139 ? 4.77 25.266 15.211 1 98.69 139 VAL B O 1
ATOM 3359 N N . VAL B 1 140 ? 5.441 23.516 13.984 1 98.88 140 VAL B N 1
ATOM 3360 C CA . VAL B 1 140 ? 4.113 23.109 13.539 1 98.88 140 VAL B CA 1
ATOM 3361 C C . VAL B 1 140 ? 3.775 21.734 14.094 1 98.88 140 VAL B C 1
ATOM 3363 O O . VAL B 1 140 ? 4.543 20.781 13.922 1 98.88 140 VAL B O 1
ATOM 3366 N N . ILE B 1 141 ? 2.66 21.625 14.734 1 98.75 141 ILE B N 1
ATOM 3367 C CA . ILE B 1 141 ? 2.262 20.375 15.359 1 98.75 141 ILE B CA 1
ATOM 3368 C C . ILE B 1 141 ? 0.941 19.891 14.766 1 98.75 141 ILE B C 1
ATOM 3370 O O . ILE B 1 141 ? -0.034 20.641 14.711 1 98.75 141 ILE B O 1
ATOM 3374 N N . GLY B 1 142 ? 0.965 18.734 14.164 1 97.88 142 GLY B N 1
ATOM 3375 C CA . GLY B 1 142 ? -0.246 18.062 13.734 1 97.88 142 GLY B CA 1
ATOM 3376 C C . GLY B 1 142 ? -0.71 16.984 14.711 1 97.88 142 GLY B C 1
ATOM 3377 O O . GLY B 1 142 ? 0.055 16.562 15.57 1 97.88 142 GLY B O 1
ATOM 3378 N N . LEU B 1 143 ? -1.963 16.438 14.477 1 97.44 143 LEU B N 1
ATOM 3379 C CA . LEU B 1 143 ? -2.527 15.57 15.508 1 97.44 143 LEU B CA 1
ATOM 3380 C C . LEU B 1 143 ? -2.658 14.141 15 1 97.44 143 LEU B C 1
ATOM 3382 O O . LEU B 1 143 ? -3.473 13.367 15.516 1 97.44 143 LEU B O 1
ATOM 3386 N N . GLU B 1 144 ? -1.897 13.789 14 1 96.94 144 GLU B N 1
ATOM 3387 C CA . GLU B 1 144 ? -1.772 12.391 13.594 1 96.94 144 GLU B CA 1
ATOM 3388 C C . GLU B 1 144 ? -0.745 11.656 14.445 1 96.94 144 GLU B C 1
ATOM 3390 O O . GLU B 1 144 ? 0.139 10.977 13.922 1 96.94 144 GLU B O 1
ATOM 3395 N N . LEU B 1 145 ? -0.807 11.812 15.711 1 97.06 145 LEU B N 1
ATOM 3396 C CA . LEU B 1 145 ? -0.048 11.156 16.766 1 97.06 145 LEU B CA 1
ATOM 3397 C C . LEU B 1 145 ? -0.849 11.109 18.062 1 97.06 145 LEU B C 1
ATOM 3399 O O . LEU B 1 145 ? -2.006 11.539 18.109 1 97.06 145 LEU B O 1
ATOM 3403 N N . ASP B 1 146 ? -0.269 10.477 19.094 1 96.5 146 ASP B N 1
ATOM 3404 C CA . ASP B 1 146 ? -0.939 10.438 20.391 1 96.5 146 ASP B CA 1
ATOM 3405 C C . ASP B 1 146 ? -1.158 11.844 20.938 1 96.5 146 ASP B C 1
ATOM 3407 O O . ASP B 1 146 ? -0.232 12.656 20.969 1 96.5 146 ASP B O 1
ATOM 3411 N N . ILE B 1 147 ? -2.352 12.102 21.391 1 96.75 147 ILE B N 1
ATOM 3412 C CA . ILE B 1 147 ? -2.762 13.438 21.812 1 96.75 147 ILE B CA 1
ATOM 3413 C C . ILE B 1 147 ? -1.918 13.891 23 1 96.75 147 ILE B C 1
ATOM 3415 O O . ILE B 1 147 ? -1.621 15.078 23.141 1 96.75 147 ILE B O 1
ATOM 3419 N N . ASP B 1 148 ? -1.504 12.977 23.844 1 97.12 148 ASP B N 1
ATOM 3420 C CA . ASP B 1 148 ? -0.674 13.32 24.984 1 97.12 148 ASP B CA 1
ATOM 3421 C C . ASP B 1 148 ? 0.723 13.75 24.547 1 97.12 148 ASP B C 1
ATOM 3423 O O . ASP B 1 148 ? 1.342 14.609 25.172 1 97.12 148 ASP B O 1
ATOM 3427 N N . ILE B 1 149 ? 1.178 13.172 23.484 1 98 149 ILE B N 1
ATOM 3428 C CA . ILE B 1 149 ? 2.488 13.531 22.953 1 98 149 ILE B CA 1
ATOM 3429 C C . ILE B 1 149 ? 2.418 14.898 22.281 1 98 149 ILE B C 1
ATOM 3431 O O . ILE B 1 149 ? 3.326 15.719 22.438 1 98 149 ILE B O 1
ATOM 3435 N N . ALA B 1 150 ? 1.341 15.133 21.562 1 98.06 150 ALA B N 1
ATOM 3436 C CA . ALA B 1 150 ? 1.124 16.453 20.984 1 98.06 150 ALA B CA 1
ATOM 3437 C C . ALA B 1 150 ? 1.066 17.531 22.062 1 98.06 150 ALA B C 1
ATOM 3439 O O . ALA B 1 150 ? 1.644 18.609 21.922 1 98.06 150 ALA B O 1
ATOM 3440 N N . HIS B 1 151 ? 0.383 17.172 23.156 1 97.88 151 HIS B N 1
ATOM 3441 C CA . HIS B 1 151 ? 0.273 18.094 24.281 1 97.88 151 HIS B CA 1
ATOM 3442 C C . HIS B 1 151 ? 1.645 18.406 24.875 1 97.88 151 HIS B C 1
ATOM 3444 O O . HIS B 1 151 ? 1.953 19.562 25.141 1 97.88 151 HIS B O 1
ATOM 3450 N N . PHE B 1 152 ? 2.4 17.406 25.016 1 98.5 152 PHE B N 1
ATOM 3451 C CA . PHE B 1 152 ? 3.748 17.578 25.547 1 98.5 152 PHE B CA 1
ATOM 3452 C C . PHE B 1 152 ? 4.586 18.453 24.609 1 98.5 152 PHE B C 1
ATOM 3454 O O . PHE B 1 152 ? 5.34 19.312 25.078 1 98.5 152 PHE B O 1
ATOM 3461 N N . ALA B 1 153 ? 4.473 18.281 23.344 1 98.69 153 ALA B N 1
ATOM 3462 C CA . ALA B 1 153 ? 5.195 19.078 22.344 1 98.69 153 ALA B CA 1
ATOM 3463 C C . ALA B 1 153 ? 4.805 20.547 22.438 1 98.69 153 ALA B C 1
ATOM 3465 O O . ALA B 1 153 ? 5.66 21.422 22.344 1 98.69 153 ALA B O 1
ATOM 3466 N N . ILE B 1 154 ? 3.539 20.766 22.625 1 98.12 154 ILE B N 1
ATOM 3467 C CA . ILE B 1 154 ? 3.033 22.125 22.766 1 98.12 154 ILE B CA 1
ATOM 3468 C C . ILE B 1 154 ? 3.652 22.781 24 1 98.12 154 ILE B C 1
ATOM 3470 O O . ILE B 1 154 ? 4.062 23.953 23.938 1 98.12 154 ILE B O 1
ATOM 3474 N N . GLN B 1 155 ? 3.748 22.031 25.031 1 98.06 155 GLN B N 1
ATOM 3475 C CA . GLN B 1 155 ? 4.332 22.547 26.266 1 98.06 155 GLN B CA 1
ATOM 3476 C C . GLN B 1 155 ? 5.809 22.891 26.078 1 98.06 155 GLN B C 1
ATOM 3478 O O . GLN B 1 155 ? 6.281 23.922 26.562 1 98.06 155 GLN B O 1
ATOM 3483 N N . ILE B 1 156 ? 6.527 22.031 25.406 1 98.19 156 ILE B N 1
ATOM 3484 C CA . ILE B 1 156 ? 7.949 22.25 25.141 1 98.19 156 ILE B CA 1
ATOM 3485 C C . ILE B 1 156 ? 8.133 23.5 24.281 1 98.19 156 ILE B C 1
ATOM 3487 O O . ILE B 1 156 ? 9.031 24.312 24.531 1 98.19 156 ILE B O 1
ATOM 3491 N N . ALA B 1 157 ? 7.324 23.656 23.25 1 97.38 157 ALA B N 1
ATOM 3492 C CA . ALA B 1 157 ? 7.371 24.859 22.438 1 97.38 157 ALA B CA 1
ATOM 3493 C C . ALA B 1 157 ? 7.156 26.125 23.281 1 97.38 157 ALA B C 1
ATOM 3495 O O . ALA B 1 157 ? 7.867 27.109 23.125 1 97.38 157 ALA B O 1
ATOM 3496 N N . GLY B 1 158 ? 6.176 26.078 24.172 1 96.38 158 GLY B N 1
ATOM 3497 C CA . GLY B 1 158 ? 5.902 27.172 25.094 1 96.38 158 GLY B CA 1
ATOM 3498 C C . GLY B 1 158 ? 7.066 27.484 26.016 1 96.38 158 GLY B C 1
ATOM 3499 O O . GLY B 1 158 ? 7.387 28.656 26.234 1 96.38 158 GLY B O 1
ATOM 3500 N N . LYS B 1 159 ? 7.609 26.422 26.5 1 96.56 159 LYS B N 1
ATOM 3501 C CA . LYS B 1 159 ? 8.75 26.547 27.406 1 96.56 159 LYS B CA 1
ATOM 3502 C C . LYS B 1 159 ? 9.875 27.344 26.766 1 96.56 159 LYS B C 1
ATOM 3504 O O . LYS B 1 159 ? 10.508 28.172 27.406 1 96.56 159 LYS B O 1
ATOM 3509 N N . HIS B 1 160 ? 10.094 27.156 25.516 1 96.81 160 HIS B N 1
ATOM 3510 C CA . HIS B 1 160 ? 11.211 27.797 24.812 1 96.81 160 HIS B CA 1
ATOM 3511 C C . HIS B 1 160 ? 10.75 29.031 24.047 1 96.81 160 HIS B C 1
ATOM 3513 O O . HIS B 1 160 ? 11.531 29.641 23.328 1 96.81 160 HIS B O 1
ATOM 3519 N N . LYS B 1 161 ? 9.477 29.391 24.156 1 95.56 161 LYS B N 1
ATOM 3520 C CA . LYS B 1 161 ? 8.875 30.578 23.547 1 95.56 161 LYS B CA 1
ATOM 3521 C C . LYS B 1 161 ? 9.07 30.562 22.031 1 95.56 161 LYS B C 1
ATOM 3523 O O . LYS B 1 161 ? 9.406 31.578 21.438 1 95.56 161 LYS B O 1
ATOM 3528 N N . VAL B 1 162 ? 9.023 29.359 21.5 1 96.75 162 VAL B N 1
ATOM 3529 C CA . VAL B 1 162 ? 9.047 29.219 20.047 1 96.75 162 VAL B CA 1
ATOM 3530 C C . VAL B 1 162 ? 7.637 29.406 19.484 1 96.75 162 VAL B C 1
ATOM 3532 O O . VAL B 1 162 ? 6.66 28.922 20.078 1 96.75 162 VAL B O 1
ATOM 3535 N N . GLN B 1 163 ? 7.504 30.125 18.375 1 97.12 163 GLN B N 1
ATOM 3536 C CA . GLN B 1 163 ? 6.199 30.266 17.75 1 97.12 163 GLN B CA 1
ATOM 3537 C C . GLN B 1 163 ? 5.605 28.906 17.406 1 97.12 163 GLN B C 1
ATOM 3539 O O . GLN B 1 163 ? 6.258 28.062 16.781 1 97.12 163 GLN B O 1
ATOM 3544 N N . CYS B 1 164 ? 4.359 28.734 17.891 1 98.38 164 CYS B N 1
ATOM 3545 C CA . CYS B 1 164 ? 3.723 27.422 17.719 1 98.38 164 CYS B CA 1
ATOM 3546 C C . CYS B 1 164 ? 2.457 27.531 16.891 1 98.38 164 CYS B C 1
ATOM 3548 O O . CYS B 1 164 ? 1.549 28.297 17.219 1 98.38 164 CYS B O 1
ATOM 3550 N N . LEU B 1 165 ? 2.443 26.859 15.758 1 98.69 165 LEU B N 1
ATOM 3551 C CA . LEU B 1 165 ? 1.259 26.688 14.922 1 98.69 165 LEU B CA 1
ATOM 3552 C C . LEU B 1 165 ? 0.668 25.281 15.102 1 98.69 165 LEU B C 1
ATOM 3554 O O . LEU B 1 165 ? 1.346 24.281 14.867 1 98.69 165 LEU B O 1
ATOM 3558 N N . LEU B 1 166 ? -0.546 25.219 15.555 1 98.69 166 LEU B N 1
ATOM 3559 C CA . LEU B 1 166 ? -1.237 23.938 15.688 1 98.69 166 LEU B CA 1
ATOM 3560 C C . LEU B 1 166 ? -2.252 23.75 14.57 1 98.69 166 LEU B C 1
ATOM 3562 O O . LEU B 1 166 ? -3.184 24.547 14.422 1 98.69 166 LEU B O 1
ATOM 3566 N N . ASN B 1 167 ? -2.018 22.828 13.742 1 98.31 167 ASN B N 1
ATOM 3567 C CA . ASN B 1 167 ? -3.064 22.328 12.852 1 98.31 167 ASN B CA 1
ATOM 3568 C C . ASN B 1 167 ? -3.869 21.203 13.508 1 98.31 167 ASN B C 1
ATOM 3570 O O . ASN B 1 167 ? -3.453 20.047 13.492 1 98.31 167 ASN B O 1
ATOM 3574 N N . ALA B 1 168 ? -5.016 21.594 14.039 1 96.25 168 ALA B N 1
ATOM 3575 C CA . ALA B 1 168 ? -5.793 20.641 14.844 1 96.25 168 ALA B CA 1
ATOM 3576 C C . ALA B 1 168 ? -6.594 19.703 13.953 1 96.25 168 ALA B C 1
ATOM 3578 O O . ALA B 1 168 ? -7.828 19.75 13.93 1 96.25 168 ALA B O 1
ATOM 3579 N N . ALA B 1 169 ? -5.957 18.875 13.281 1 91.56 169 ALA B N 1
ATOM 3580 C CA . ALA B 1 169 ? -6.48 17.859 12.383 1 91.56 169 ALA B CA 1
ATOM 3581 C C . ALA B 1 169 ? -5.805 16.516 12.633 1 91.56 169 ALA B C 1
ATOM 3583 O O . ALA B 1 169 ? -4.574 16.422 12.648 1 91.56 169 ALA B O 1
ATOM 3584 N N . PRO B 1 170 ? -6.508 15.461 12.797 1 90.88 170 PRO B N 1
ATOM 3585 C CA . PRO B 1 170 ? -7.957 15.484 13.023 1 90.88 170 PRO B CA 1
ATOM 3586 C C . PRO B 1 170 ? -8.336 16.109 14.367 1 90.88 170 PRO B C 1
ATOM 3588 O O . PRO B 1 170 ? -7.559 16.031 15.328 1 90.88 170 PRO B O 1
ATOM 3591 N N . MET B 1 171 ? -9.492 16.625 14.453 1 91.25 171 MET B N 1
ATOM 3592 C CA . MET B 1 171 ? -9.953 17.266 15.68 1 91.25 171 MET B CA 1
ATOM 3593 C C . MET B 1 171 ? -10.477 16.219 16.672 1 91.25 171 MET B C 1
ATOM 3595 O O . MET B 1 171 ? -11.469 15.555 16.406 1 91.25 171 MET B O 1
ATOM 3599 N N . PRO B 1 172 ? -9.75 16.188 17.797 1 90.31 172 PRO B N 1
ATOM 3600 C CA . PRO B 1 172 ? -10.336 15.312 18.828 1 90.31 172 PRO B CA 1
ATOM 3601 C C . PRO B 1 172 ? -11.57 15.914 19.484 1 90.31 172 PRO B C 1
ATOM 3603 O O . PRO B 1 172 ? -11.75 17.141 19.453 1 90.31 172 PRO B O 1
ATOM 3606 N N . LYS B 1 173 ? -12.438 15.07 20.094 1 82.38 173 LYS B N 1
ATOM 3607 C CA . LYS B 1 173 ? -13.648 15.531 20.766 1 82.38 173 LYS B CA 1
ATOM 3608 C C . LYS B 1 173 ? -13.312 16.281 22.062 1 82.38 173 LYS B C 1
ATOM 3610 O O . LYS B 1 173 ? -13.969 17.266 22.406 1 82.38 173 LYS B O 1
ATOM 3615 N N . ASP B 1 174 ? -12.312 15.789 22.719 1 85.5 174 ASP B N 1
ATOM 3616 C CA . ASP B 1 174 ? -11.93 16.406 23.984 1 85.5 174 ASP B CA 1
ATOM 3617 C C . ASP B 1 174 ? -10.461 16.828 23.969 1 85.5 174 ASP B C 1
ATOM 3619 O O . ASP B 1 174 ? -9.57 15.969 23.906 1 85.5 174 ASP B O 1
ATOM 3623 N N . MET B 1 175 ? -10.25 18.094 23.875 1 90.88 175 MET B N 1
ATOM 3624 C CA . MET B 1 175 ? -8.891 18.641 23.859 1 90.88 175 MET B CA 1
ATOM 3625 C C . MET B 1 175 ? -8.617 19.469 25.109 1 90.88 175 MET B C 1
ATOM 3627 O O . MET B 1 175 ? -9.477 20.219 25.562 1 90.88 175 MET B O 1
ATOM 3631 N N . HIS B 1 176 ? -7.492 19.234 25.703 1 93.44 176 HIS B N 1
ATOM 3632 C CA . HIS B 1 176 ? -7.055 20.078 26.797 1 93.44 176 HIS B CA 1
ATOM 3633 C C . HIS B 1 176 ? -6.988 21.547 26.391 1 93.44 176 HIS B C 1
ATOM 3635 O O . HIS B 1 176 ? -6.652 21.859 25.234 1 93.44 176 HIS B O 1
ATOM 3641 N N . GLU B 1 177 ? -7.281 22.469 27.297 1 94.81 177 GLU B N 1
ATOM 3642 C CA . GLU B 1 177 ? -7.324 23.906 27.031 1 94.81 177 GLU B CA 1
ATOM 3643 C C . GLU B 1 177 ? -5.988 24.391 26.484 1 94.81 177 GLU B C 1
ATOM 3645 O O . GLU B 1 177 ? -5.949 25.344 25.688 1 94.81 177 GLU B O 1
ATOM 3650 N N . ASP B 1 178 ? -4.902 23.688 26.812 1 95.56 178 ASP B N 1
ATOM 3651 C CA . ASP B 1 178 ? -3.559 24.062 26.391 1 95.56 178 ASP B CA 1
ATOM 3652 C C . ASP B 1 178 ? -3.449 24.062 24.859 1 95.56 178 ASP B C 1
ATOM 3654 O O . ASP B 1 178 ? -2.668 24.844 24.297 1 95.56 178 ASP B O 1
ATOM 3658 N N . PHE B 1 179 ? -4.25 23.234 24.234 1 97.06 179 PHE B N 1
ATOM 3659 C CA . PHE B 1 179 ? -4.207 23.156 22.781 1 97.06 179 PHE B CA 1
ATOM 3660 C C . PHE B 1 179 ? -4.723 24.438 22.141 1 97.06 179 PHE B C 1
ATOM 3662 O O . PHE B 1 179 ? -4.379 24.75 21 1 97.06 179 PHE B O 1
ATOM 3669 N N . PHE B 1 180 ? -5.535 25.156 22.938 1 96.56 180 PHE B N 1
ATOM 3670 C CA . PHE B 1 180 ? -6.129 26.375 22.406 1 96.56 180 PHE B CA 1
ATOM 3671 C C . PHE B 1 180 ? -5.297 27.594 22.797 1 96.56 180 PHE B C 1
ATOM 3673 O O . PHE B 1 180 ? -5.027 28.453 21.953 1 96.56 180 PHE B O 1
ATOM 3680 N N . CYS B 1 181 ? -4.762 27.656 24 1 95.38 181 CYS B N 1
ATOM 3681 C CA . CYS B 1 181 ? -4.258 28.906 24.547 1 95.38 181 CYS B CA 1
ATOM 3682 C C . CYS B 1 181 ? -2.754 29.031 24.344 1 95.38 181 CYS B C 1
ATOM 3684 O O . CYS B 1 181 ? -2.219 30.141 24.312 1 95.38 181 CYS B O 1
ATOM 3686 N N . ILE B 1 182 ? -2.072 27.922 24.203 1 96.38 182 ILE B N 1
ATOM 3687 C CA . ILE B 1 182 ? -0.615 27.984 24.156 1 96.38 182 ILE B CA 1
ATOM 3688 C C . ILE B 1 182 ? -0.15 28.297 22.734 1 96.38 182 ILE B C 1
ATOM 3690 O O . ILE B 1 182 ? 0.7 29.172 22.531 1 96.38 182 ILE B O 1
ATOM 3694 N N . PRO B 1 183 ? -0.702 27.625 21.719 1 98 183 PRO B N 1
ATOM 3695 C CA . PRO B 1 183 ? -0.226 27.906 20.359 1 98 183 PRO B CA 1
ATOM 3696 C C . PRO B 1 183 ? -0.461 29.359 19.938 1 98 183 PRO B C 1
ATOM 3698 O O . PRO B 1 183 ? -1.429 29.984 20.391 1 98 183 PRO B O 1
ATOM 3701 N N . ASP B 1 184 ? 0.392 29.859 19.141 1 97.38 184 ASP B N 1
ATOM 3702 C CA . ASP B 1 184 ? 0.26 31.203 18.609 1 97.38 184 ASP B CA 1
ATOM 3703 C C . ASP B 1 184 ? -0.768 31.266 17.484 1 97.38 184 ASP B C 1
ATOM 3705 O O . ASP B 1 184 ? -1.424 32.281 17.281 1 97.38 184 ASP B O 1
ATOM 3709 N N . VAL B 1 185 ? -0.876 30.203 16.734 1 97.75 185 VAL B N 1
ATOM 3710 C CA . VAL B 1 185 ? -1.849 30.078 15.656 1 97.75 185 VAL B CA 1
ATOM 3711 C C . VAL B 1 185 ? -2.59 28.75 15.766 1 97.75 185 VAL B C 1
ATOM 3713 O O . VAL B 1 185 ? -1.969 27.703 15.93 1 97.75 185 VAL B O 1
ATOM 3716 N N . PHE B 1 186 ? -3.879 28.828 15.75 1 98.31 186 PHE B N 1
ATOM 3717 C CA . PHE B 1 186 ? -4.781 27.688 15.719 1 98.31 186 PHE B CA 1
ATOM 3718 C C . PHE B 1 186 ? -5.461 27.562 14.367 1 98.31 186 PHE B C 1
ATOM 3720 O O . PHE B 1 186 ? -6.293 28.406 14 1 98.31 186 PHE B O 1
ATOM 3727 N N . ASN B 1 187 ? -5.113 26.531 13.617 1 98.56 187 ASN B N 1
ATOM 3728 C CA . ASN B 1 187 ? -5.574 26.359 12.242 1 98.56 187 ASN B CA 1
ATOM 3729 C C . ASN B 1 187 ? -6.461 25.125 12.094 1 98.56 187 ASN B C 1
ATOM 3731 O O . ASN B 1 187 ? -6.055 24.016 12.445 1 98.56 187 ASN B O 1
ATOM 3735 N N . VAL B 1 188 ? -7.684 25.297 11.57 1 98.31 188 VAL B N 1
ATOM 3736 C CA . VAL B 1 188 ? -8.656 24.219 11.391 1 98.31 188 VAL B CA 1
ATOM 3737 C C . VAL B 1 188 ? -9.461 24.469 10.117 1 98.31 188 VAL B C 1
ATOM 3739 O O . VAL B 1 188 ? -9.422 25.562 9.555 1 98.31 188 VAL B O 1
ATOM 3742 N N . ASN B 1 189 ? -10.117 23.375 9.648 1 97.38 189 ASN B N 1
ATOM 3743 C CA . ASN B 1 189 ? -11.094 23.547 8.578 1 97.38 189 ASN B CA 1
ATOM 3744 C C . ASN B 1 189 ? -12.508 23.703 9.133 1 97.38 189 ASN B C 1
ATOM 3746 O O . ASN B 1 189 ? -12.695 23.891 10.336 1 97.38 189 ASN B O 1
ATOM 3750 N N . GLU B 1 190 ? -13.477 23.688 8.227 1 97.81 190 GLU B N 1
ATOM 3751 C CA . GLU B 1 190 ? -14.867 23.906 8.617 1 97.81 190 GLU B CA 1
ATOM 3752 C C . GLU B 1 190 ? -15.344 22.828 9.609 1 97.81 190 GLU B C 1
ATOM 3754 O O . GLU B 1 190 ? -15.906 23.156 10.648 1 97.81 190 GLU B O 1
ATOM 3759 N N . SER B 1 191 ? -15.078 21.609 9.281 1 95.69 191 SER B N 1
ATOM 3760 C CA . SER B 1 191 ? -15.531 20.484 10.109 1 95.69 191 SER B CA 1
ATOM 3761 C C . SER B 1 191 ? -14.859 20.5 11.477 1 95.69 191 SER B C 1
ATOM 3763 O O . SER B 1 191 ? -15.516 20.297 12.5 1 95.69 191 SER B O 1
ATOM 3765 N N . GLU B 1 192 ? -13.617 20.766 11.484 1 96.81 192 GLU B N 1
ATOM 3766 C CA . GLU B 1 192 ? -12.852 20.797 12.727 1 96.81 192 GLU B CA 1
ATOM 3767 C C . GLU B 1 192 ? -13.273 21.969 13.609 1 96.81 192 GLU B C 1
ATOM 3769 O O . GLU B 1 192 ? -13.406 21.812 14.828 1 96.81 192 GLU B O 1
ATOM 3774 N N . ALA B 1 193 ? -13.453 23.062 13 1 97.75 193 ALA B N 1
ATOM 3775 C CA . ALA B 1 193 ? -13.938 24.219 13.758 1 97.75 193 ALA B CA 1
ATOM 3776 C C . ALA B 1 193 ? -15.312 23.938 14.367 1 97.75 193 ALA B C 1
ATOM 3778 O O . ALA B 1 193 ? -15.586 24.328 15.5 1 97.75 193 ALA B O 1
ATOM 3779 N N . SER B 1 194 ? -16.156 23.281 13.562 1 97.81 194 SER B N 1
ATOM 3780 C CA . SER B 1 194 ? -17.484 22.938 14.047 1 97.81 194 SER B CA 1
ATOM 3781 C C . SER B 1 194 ? -17.406 22.031 15.273 1 97.81 194 SER B C 1
ATOM 3783 O O . SER B 1 194 ? -18.156 22.219 16.234 1 97.81 194 SER B O 1
ATOM 3785 N N . ILE B 1 195 ? -16.484 21.141 15.227 1 96.19 195 ILE B N 1
ATOM 3786 C CA . ILE B 1 195 ? -16.297 20.234 16.344 1 96.19 195 ILE B CA 1
ATOM 3787 C C . ILE B 1 195 ? -15.773 21 17.562 1 96.19 195 ILE B C 1
ATOM 3789 O O . ILE B 1 195 ? -16.266 20.828 18.672 1 96.19 195 ILE B O 1
ATOM 3793 N N . ALA B 1 196 ? -14.836 21.875 17.391 1 96.62 196 ALA B N 1
ATOM 3794 C CA . ALA B 1 196 ? -14.148 22.578 18.453 1 96.62 196 ALA B CA 1
ATOM 3795 C C . ALA B 1 196 ? -15.086 23.562 19.156 1 96.62 196 ALA B C 1
ATOM 3797 O O . ALA B 1 196 ? -14.898 23.875 20.344 1 96.62 196 ALA B O 1
ATOM 3798 N N . THR B 1 197 ? -16.125 24.016 18.469 1 96.88 197 THR B N 1
ATOM 3799 C CA . THR B 1 197 ? -16.906 25.125 19 1 96.88 197 THR B CA 1
ATOM 3800 C C . THR B 1 197 ? -18.359 24.703 19.234 1 96.88 197 THR B C 1
ATOM 3802 O O . THR B 1 197 ? -19.094 25.391 19.953 1 96.88 197 THR B O 1
ATOM 3805 N N . GLY B 1 198 ? -18.781 23.625 18.5 1 96.44 198 GLY B N 1
ATOM 3806 C CA . GLY B 1 198 ? -20.188 23.281 18.484 1 96.44 198 GLY B CA 1
ATOM 3807 C C . GLY B 1 198 ? -21.016 24.141 17.547 1 96.44 198 GLY B C 1
ATOM 3808 O O . GLY B 1 198 ? -22.234 23.969 17.438 1 96.44 198 GLY B O 1
ATOM 3809 N N . ILE B 1 199 ? -20.375 25.078 16.844 1 97.81 199 ILE B N 1
ATOM 3810 C CA . ILE B 1 199 ? -21.016 25.938 15.859 1 97.81 199 ILE B CA 1
ATOM 3811 C C . ILE B 1 199 ? -20.875 25.312 14.469 1 97.81 199 ILE B C 1
ATOM 3813 O O . ILE B 1 199 ? -19.766 25 14.023 1 97.81 199 ILE B O 1
ATOM 3817 N N . ALA B 1 200 ? -22 25.172 13.773 1 98.06 200 ALA B N 1
ATOM 3818 C CA . ALA B 1 200 ? -21.938 24.641 12.414 1 98.06 200 ALA B CA 1
ATOM 3819 C C . ALA B 1 200 ? -21.312 25.656 11.461 1 98.06 200 ALA B C 1
ATOM 3821 O O . ALA B 1 200 ? -21.906 26.703 11.195 1 98.06 200 ALA B O 1
ATOM 3822 N N . VAL B 1 201 ? -20.172 25.391 10.961 1 98.25 201 VAL B N 1
ATOM 3823 C CA . VAL B 1 201 ? -19.5 26.281 10.016 1 98.25 201 VAL B CA 1
ATOM 3824 C C . VAL B 1 201 ? -19.859 25.891 8.586 1 98.25 201 VAL B C 1
ATOM 3826 O O . VAL B 1 201 ? -19.375 24.875 8.07 1 98.25 201 VAL B O 1
ATOM 3829 N N . THR B 1 202 ? -20.656 26.703 7.938 1 97.69 202 THR B N 1
ATOM 3830 C CA . THR B 1 202 ? -21.141 26.359 6.605 1 97.69 202 THR B CA 1
ATOM 3831 C C . THR B 1 202 ? -20.844 27.469 5.617 1 97.69 202 THR B C 1
ATOM 3833 O O . THR B 1 202 ? -20.984 27.297 4.406 1 97.69 202 THR B O 1
ATOM 3836 N N . ASP B 1 203 ? -20.422 28.609 6.133 1 97.5 203 ASP B N 1
ATOM 3837 C CA . ASP B 1 203 ? -20.078 29.766 5.305 1 97.5 203 ASP B CA 1
ATOM 3838 C C . ASP B 1 203 ? -19.156 30.719 6.055 1 97.5 203 ASP B C 1
ATOM 3840 O O . ASP B 1 203 ? -18.734 30.422 7.176 1 97.5 203 ASP B O 1
ATOM 3844 N N . ALA B 1 204 ? -18.828 31.828 5.387 1 97.94 204 ALA B N 1
ATOM 3845 C CA . ALA B 1 204 ? -17.875 32.781 5.949 1 97.94 204 ALA B CA 1
ATOM 3846 C C . ALA B 1 204 ? -18.391 33.375 7.246 1 97.94 204 ALA B C 1
ATOM 3848 O O . ALA B 1 204 ? -17.625 33.625 8.188 1 97.94 204 ALA B O 1
ATOM 3849 N N . GLU B 1 205 ? -19.672 33.688 7.293 1 98 205 GLU B N 1
ATOM 3850 C CA . GLU B 1 205 ? -20.234 34.312 8.477 1 98 205 GLU B CA 1
ATOM 3851 C C . GLU B 1 205 ? -20.234 33.375 9.672 1 98 205 GLU B C 1
ATOM 3853 O O . GLU B 1 205 ? -19.891 33.781 10.789 1 98 205 GLU B O 1
ATOM 3858 N N . SER B 1 206 ? -20.688 32.156 9.414 1 98.44 206 SER B N 1
ATOM 3859 C CA . SER B 1 206 ? -20.625 31.188 10.5 1 98.44 206 SER B CA 1
ATOM 3860 C C . SER B 1 206 ? -19.188 30.859 10.891 1 98.44 206 SER B C 1
ATOM 3862 O O . SER B 1 206 ? -18.906 30.547 12.047 1 98.44 206 SER B O 1
ATOM 3864 N N . ALA B 1 207 ? -18.234 30.984 9.984 1 98.69 207 ALA B N 1
ATOM 3865 C CA . ALA B 1 207 ? -16.828 30.797 10.289 1 98.69 207 ALA B CA 1
ATOM 3866 C C . ALA B 1 207 ? -16.312 31.922 11.195 1 98.69 207 ALA B C 1
ATOM 3868 O O . ALA B 1 207 ? -15.508 31.672 12.102 1 98.69 207 ALA B O 1
ATOM 3869 N N . LYS B 1 208 ? -16.766 33.156 10.93 1 98.25 208 LYS B N 1
ATOM 3870 C CA . LYS B 1 208 ? -16.406 34.281 11.789 1 98.25 208 LYS B CA 1
ATOM 3871 C C . LYS B 1 208 ? -16.906 34.062 13.211 1 98.25 208 LYS B C 1
ATOM 3873 O O . LYS B 1 208 ? -16.203 34.375 14.18 1 98.25 208 LYS B O 1
ATOM 3878 N N . LEU B 1 209 ? -18.109 33.531 13.281 1 97.94 209 LEU B N 1
ATOM 3879 C CA . LEU B 1 209 ? -18.672 33.25 14.602 1 97.94 209 LEU B CA 1
ATOM 3880 C C . LEU B 1 209 ? -17.844 32.188 15.336 1 97.94 209 LEU B C 1
ATOM 3882 O O . LEU B 1 209 ? -17.578 32.344 16.531 1 97.94 209 LEU B O 1
ATOM 3886 N N . ALA B 1 210 ? -17.469 31.188 14.648 1 98.38 210 ALA B N 1
ATOM 3887 C CA . ALA B 1 210 ? -16.641 30.141 15.242 1 98.38 210 ALA B CA 1
ATOM 3888 C C . ALA B 1 210 ? -15.281 30.688 15.656 1 98.38 210 ALA B C 1
ATOM 3890 O O . ALA B 1 210 ? -14.773 30.359 16.734 1 98.38 210 ALA B O 1
ATOM 3891 N N . ALA B 1 211 ? -14.695 31.484 14.812 1 98.25 211 ALA B N 1
ATOM 3892 C CA . ALA B 1 211 ? -13.398 32.094 15.117 1 98.25 211 ALA B CA 1
ATOM 3893 C C . ALA B 1 211 ? -13.469 32.938 16.375 1 98.25 211 ALA B C 1
ATOM 3895 O O . ALA B 1 211 ? -12.57 32.906 17.219 1 98.25 211 ALA B O 1
ATOM 3896 N N . ARG B 1 212 ? -14.523 33.719 16.438 1 97.25 212 ARG B N 1
ATOM 3897 C CA . ARG B 1 212 ? -14.727 34.562 17.609 1 97.25 212 ARG B CA 1
ATOM 3898 C C . ARG B 1 212 ? -14.844 33.719 18.875 1 97.25 212 ARG B C 1
ATOM 3900 O O . ARG B 1 212 ? -14.258 34.062 19.906 1 97.25 212 ARG B O 1
ATOM 3907 N N . HIS B 1 213 ? -15.625 32.656 18.781 1 97.44 213 HIS B N 1
ATOM 3908 C CA . HIS B 1 213 ? -15.773 31.75 19.906 1 97.44 213 HIS B CA 1
ATOM 3909 C C . HIS B 1 213 ? -14.422 31.188 20.344 1 97.44 213 HIS B C 1
ATOM 3911 O O . HIS B 1 213 ? -14.133 31.141 21.547 1 97.44 213 HIS B O 1
ATOM 3917 N N . LEU B 1 214 ? -13.586 30.766 19.438 1 97.88 214 LEU B N 1
ATOM 3918 C CA . LEU B 1 214 ? -12.273 30.188 19.719 1 97.88 214 LEU B CA 1
ATOM 3919 C C . LEU B 1 214 ? -11.367 31.203 20.391 1 97.88 214 LEU B C 1
ATOM 3921 O O . LEU B 1 214 ? -10.633 30.875 21.328 1 97.88 214 LEU B O 1
ATOM 3925 N N . VAL B 1 215 ? -11.461 32.469 19.938 1 97.38 215 VAL B N 1
ATOM 3926 C CA . VAL B 1 215 ? -10.602 33.5 20.484 1 97.38 215 VAL B CA 1
ATOM 3927 C C . VAL B 1 215 ? -11.125 33.938 21.844 1 97.38 215 VAL B C 1
ATOM 3929 O O . VAL B 1 215 ? -10.367 34 22.812 1 97.38 215 VAL B O 1
ATOM 3932 N N . GLU B 1 216 ? -12.391 34.125 21.984 1 95.94 216 GLU B N 1
ATOM 3933 C CA . GLU B 1 216 ? -12.945 34.781 23.172 1 95.94 216 GLU B CA 1
ATOM 3934 C C . GLU B 1 216 ? -13.219 33.75 24.266 1 95.94 216 GLU B C 1
ATOM 3936 O O . GLU B 1 216 ? -13.055 34.031 25.453 1 95.94 216 GLU B O 1
ATOM 3941 N N . LYS B 1 217 ? -13.664 32.562 23.906 1 95.88 217 LYS B N 1
ATOM 3942 C CA . LYS B 1 217 ? -14.078 31.578 24.906 1 95.88 217 LYS B CA 1
ATOM 3943 C C . LYS B 1 217 ? -12.977 30.547 25.156 1 95.88 217 LYS B C 1
ATOM 3945 O O . LYS B 1 217 ? -12.812 30.062 26.281 1 95.88 217 LYS B O 1
ATOM 3950 N N . LYS B 1 218 ? -12.242 30.234 24.125 1 96.31 218 LYS B N 1
ATOM 3951 C CA . LYS B 1 218 ? -11.203 29.203 24.281 1 96.31 218 LYS B CA 1
ATOM 3952 C C . LYS B 1 218 ? -9.82 29.844 24.406 1 96.31 218 LYS B C 1
ATOM 3954 O O . LYS B 1 218 ? -8.828 29.141 24.609 1 96.31 218 LYS B O 1
ATOM 3959 N N . HIS B 1 219 ? -9.719 31.156 24.188 1 96.62 219 HIS B N 1
ATOM 3960 C CA . HIS B 1 219 ? -8.539 31.969 24.453 1 96.62 219 HIS B CA 1
ATOM 3961 C C . HIS B 1 219 ? -7.434 31.688 23.438 1 96.62 219 HIS B C 1
ATOM 3963 O O . HIS B 1 219 ? -6.25 31.672 23.797 1 96.62 219 HIS B O 1
ATOM 3969 N N . CYS B 1 220 ? -7.809 31.359 22.234 1 97.5 220 CYS B N 1
ATOM 3970 C CA . CYS B 1 220 ? -6.828 31.281 21.156 1 97.5 220 CYS B CA 1
ATOM 3971 C C . CYS B 1 220 ? -6.223 32.656 20.891 1 97.5 220 CYS B C 1
ATOM 3973 O O . CYS B 1 220 ? -6.906 33.688 21 1 97.5 220 CYS B O 1
ATOM 3975 N N . LYS B 1 221 ? -4.969 32.688 20.531 1 96.75 221 LYS B N 1
ATOM 3976 C CA . LYS B 1 221 ? -4.301 33.938 20.188 1 96.75 221 LYS B CA 1
ATOM 3977 C C . LYS B 1 221 ? -4.648 34.375 18.766 1 96.75 221 LYS B C 1
ATOM 3979 O O . LYS B 1 221 ? -5.117 35.5 18.562 1 96.75 221 LYS B O 1
ATOM 3984 N N . THR B 1 222 ? -4.414 33.594 17.828 1 96.94 222 THR B N 1
ATOM 3985 C CA . THR B 1 222 ? -4.801 33.781 16.438 1 96.94 222 THR B CA 1
ATOM 3986 C C . THR B 1 222 ? -5.473 32.5 15.898 1 96.94 222 THR B C 1
ATOM 3988 O O . THR B 1 222 ? -5 31.406 16.141 1 96.94 222 THR B O 1
ATOM 3991 N N . VAL B 1 223 ? -6.641 32.719 15.219 1 98.19 223 VAL B N 1
ATOM 3992 C CA . VAL B 1 223 ? -7.379 31.594 14.641 1 98.19 223 VAL B CA 1
ATOM 3993 C C . VAL B 1 223 ? -7.492 31.766 13.133 1 98.19 223 VAL B C 1
ATOM 3995 O O . VAL B 1 223 ? -7.719 32.875 12.641 1 98.19 223 VAL B O 1
ATOM 3998 N N . ILE B 1 224 ? -7.246 30.688 12.438 1 98.5 224 ILE B N 1
ATOM 3999 C CA . ILE B 1 224 ? -7.465 30.656 11 1 98.5 224 ILE B CA 1
ATOM 4000 C C . ILE B 1 224 ? -8.328 29.438 10.641 1 98.5 224 ILE B C 1
ATOM 4002 O O . ILE B 1 224 ? -7.98 28.312 10.969 1 98.5 224 ILE B O 1
ATOM 4006 N N . ILE B 1 225 ? -9.453 29.672 9.977 1 98.69 225 ILE B N 1
ATOM 4007 C CA . ILE B 1 225 ? -10.375 28.625 9.531 1 98.69 225 ILE B CA 1
ATOM 4008 C C . ILE B 1 225 ? -10.422 28.594 8.008 1 98.69 225 ILE B C 1
ATOM 4010 O O . ILE B 1 225 ? -10.867 29.547 7.371 1 98.69 225 ILE B O 1
ATOM 4014 N N . THR B 1 226 ? -9.938 27.5 7.441 1 98.38 226 THR B N 1
ATOM 4015 C CA . THR B 1 226 ? -10 27.344 5.992 1 98.38 226 THR B CA 1
ATOM 4016 C C . THR B 1 226 ? -11.391 26.906 5.555 1 98.38 226 THR B C 1
ATOM 4018 O O . THR B 1 226 ? -12.039 26.109 6.227 1 98.38 226 THR B O 1
ATOM 4021 N N . LEU B 1 227 ? -11.867 27.422 4.41 1 97.88 227 LEU B N 1
ATOM 4022 C CA . LEU B 1 227 ? -13.219 27.203 3.924 1 97.88 227 LEU B CA 1
ATOM 4023 C C . LEU B 1 227 ? -13.203 26.609 2.518 1 97.88 227 LEU B C 1
ATOM 4025 O O . LEU B 1 227 ? -14.047 26.953 1.684 1 97.88 227 LEU B O 1
ATOM 4029 N N . GLY B 1 228 ? -12.219 25.844 2.193 1 95.12 228 GLY B N 1
ATOM 4030 C CA . GLY B 1 228 ? -12.109 25.297 0.853 1 95.12 228 GLY B CA 1
ATOM 4031 C C . GLY B 1 228 ? -12.062 26.359 -0.228 1 95.12 228 GLY B C 1
ATOM 4032 O O . GLY B 1 228 ? -11.227 27.266 -0.173 1 95.12 228 GLY B O 1
ATOM 4033 N N . GLU B 1 229 ? -12.984 26.188 -1.189 1 95.56 229 GLU B N 1
ATOM 4034 C CA . GLU B 1 229 ? -13.008 27.094 -2.334 1 95.56 229 GLU B CA 1
ATOM 4035 C C . GLU B 1 229 ? -13.438 28.5 -1.923 1 95.56 229 GLU B C 1
ATOM 4037 O O . GLU B 1 229 ? -13.305 29.453 -2.699 1 95.56 229 GLU B O 1
ATOM 4042 N N . ASN B 1 230 ? -13.828 28.641 -0.682 1 97.06 230 ASN B N 1
ATOM 4043 C CA . ASN B 1 230 ? -14.297 29.953 -0.214 1 97.06 230 ASN B CA 1
ATOM 4044 C C . ASN B 1 230 ? -13.203 30.703 0.523 1 97.06 230 ASN B C 1
ATOM 4046 O O . ASN B 1 230 ? -13.461 31.766 1.115 1 97.06 230 ASN B O 1
ATOM 4050 N N . GLY B 1 231 ? -12.031 30.141 0.565 1 98 231 GLY B N 1
ATOM 4051 C CA . GLY B 1 231 ? -10.906 30.844 1.165 1 98 231 GLY B CA 1
ATOM 4052 C C . GLY B 1 231 ? -10.703 30.5 2.629 1 98 231 GLY B C 1
ATOM 4053 O O . GLY B 1 231 ? -10.609 29.328 2.99 1 98 231 GLY B O 1
ATOM 4054 N N . ALA B 1 232 ? -10.617 31.578 3.439 1 98.62 232 ALA B N 1
ATOM 4055 C CA . ALA B 1 232 ? -10.359 31.391 4.863 1 98.62 232 ALA B CA 1
ATOM 4056 C C . ALA B 1 232 ? -10.836 32.594 5.68 1 98.62 232 ALA B C 1
ATOM 4058 O O . ALA B 1 232 ? -11.008 33.688 5.141 1 98.62 232 ALA B O 1
ATOM 4059 N N . VAL B 1 233 ? -11.086 32.312 6.883 1 98.56 233 VAL B N 1
ATOM 4060 C CA . VAL B 1 233 ? -11.383 33.344 7.875 1 98.56 233 VAL B CA 1
ATOM 4061 C C . VAL B 1 233 ? -10.289 33.344 8.945 1 98.56 233 VAL B C 1
ATOM 4063 O O . VAL B 1 233 ? -9.82 32.312 9.375 1 98.56 233 VAL B O 1
ATOM 4066 N N . PHE B 1 234 ? -9.883 34.562 9.305 1 97.62 234 PHE B N 1
ATOM 4067 C CA . PHE B 1 234 ? -8.93 34.656 10.406 1 97.62 234 PHE B CA 1
ATOM 4068 C C . PHE B 1 234 ? -9.336 35.719 11.398 1 97.62 234 PHE B C 1
ATOM 4070 O O . PHE B 1 234 ? -10.141 36.594 11.078 1 97.62 234 PHE B O 1
ATOM 4077 N N . GLY B 1 235 ? -8.852 35.562 12.617 1 96.25 235 GLY B N 1
ATOM 4078 C CA . GLY B 1 235 ? -9.023 36.5 13.703 1 96.25 235 GLY B CA 1
ATOM 4079 C C . GLY B 1 235 ? -8.039 36.312 14.836 1 96.25 235 GLY B C 1
ATOM 4080 O O . GLY B 1 235 ? -7.383 35.281 14.914 1 96.25 235 GLY B O 1
ATOM 4081 N N . SER B 1 236 ? -7.875 37.375 15.625 1 95.12 236 SER B N 1
ATOM 4082 C CA . SER B 1 236 ? -6.922 37.312 16.734 1 95.12 236 SER B CA 1
ATOM 4083 C C . SER B 1 236 ? -7.469 38 17.984 1 95.12 236 SER B C 1
ATOM 4085 O O . SER B 1 236 ? -8.5 38.656 17.922 1 95.12 236 SER B O 1
ATOM 4087 N N . ASN B 1 237 ? -6.797 37.75 19.031 1 91.88 237 ASN B N 1
ATOM 4088 C CA . ASN B 1 237 ? -7.242 38.281 20.312 1 91.88 237 ASN B CA 1
ATOM 4089 C C . ASN B 1 237 ? -6.68 39.688 20.562 1 91.88 237 ASN B C 1
ATOM 4091 O O . ASN B 1 237 ? -6.809 40.219 21.672 1 91.88 237 ASN B O 1
ATOM 4095 N N . ASP B 1 238 ? -6.078 40.25 19.625 1 86.31 238 ASP B N 1
ATOM 4096 C CA . ASP B 1 238 ? -5.516 41.594 19.797 1 86.31 238 ASP B CA 1
ATOM 4097 C C . ASP B 1 238 ? -6.547 42.688 19.484 1 86.31 238 ASP B C 1
ATOM 4099 O O . ASP B 1 238 ? -6.219 43.875 19.438 1 86.31 238 ASP B O 1
ATOM 4103 N N . GLY B 1 239 ? -7.766 42.375 19.391 1 77.12 239 GLY B N 1
ATOM 4104 C CA . GLY B 1 239 ? -8.805 43.344 19.109 1 77.12 239 GLY B CA 1
ATOM 4105 C C . GLY B 1 239 ? -9.141 43.469 17.641 1 77.12 239 GLY B C 1
ATOM 4106 O O . GLY B 1 239 ? -10.039 44.219 17.25 1 77.12 239 GLY B O 1
ATOM 4107 N N . ALA B 1 240 ? -8.445 42.781 16.859 1 67 240 ALA B N 1
ATOM 4108 C CA . ALA B 1 240 ? -8.703 42.875 15.422 1 67 240 ALA B CA 1
ATOM 4109 C C . ALA B 1 240 ? -10.016 42.156 15.062 1 67 240 ALA B C 1
ATOM 4111 O O . ALA B 1 240 ? -10.492 41.312 15.805 1 67 240 ALA B O 1
ATOM 4112 N N . GLN B 1 241 ? -10.555 42.594 13.961 1 83.19 241 GLN B N 1
ATOM 4113 C CA . GLN B 1 241 ? -11.781 42.062 13.398 1 83.19 241 GLN B CA 1
ATOM 4114 C C . GLN B 1 241 ? -11.547 40.688 12.797 1 83.19 241 GLN B C 1
ATOM 4116 O O . GLN B 1 241 ? -10.406 40.312 12.5 1 83.19 241 GLN B O 1
ATOM 4121 N N . PHE B 1 242 ? -12.562 39.875 12.852 1 95.69 242 PHE B N 1
ATOM 4122 C CA . PHE B 1 242 ? -12.609 38.594 12.141 1 95.69 242 PHE B CA 1
ATOM 4123 C C . PHE B 1 242 ? -12.875 38.812 10.656 1 95.69 242 PHE B C 1
ATOM 4125 O O . PHE B 1 242 ? -13.891 39.406 10.281 1 95.69 242 PHE B O 1
ATOM 4132 N N . VAL B 1 243 ? -11.883 38.438 9.805 1 97.12 243 VAL B N 1
ATOM 4133 C CA . VAL B 1 243 ? -11.859 38.844 8.406 1 97.12 243 VAL B CA 1
ATOM 4134 C C . VAL B 1 243 ? -11.961 37.594 7.512 1 97.12 243 VAL B C 1
ATOM 4136 O O . VAL B 1 243 ? -11.328 36.594 7.781 1 97.12 243 VAL B O 1
ATOM 4139 N N . HIS B 1 244 ? -12.797 37.688 6.551 1 98.25 244 HIS B N 1
ATOM 4140 C CA . HIS B 1 244 ? -12.859 36.688 5.492 1 98.25 244 HIS B CA 1
ATOM 4141 C C . HIS B 1 244 ? -11.945 37.062 4.332 1 98.25 244 HIS B C 1
ATOM 4143 O O . HIS B 1 244 ? -11.992 38.188 3.83 1 98.25 244 HIS B O 1
ATOM 4149 N N . VAL B 1 245 ? -11.055 36.188 3.947 1 98.19 245 VAL B N 1
ATOM 4150 C CA . VAL B 1 245 ? -10.203 36.312 2.768 1 98.19 245 VAL B CA 1
ATOM 4151 C C . VAL B 1 245 ? -10.688 35.344 1.681 1 98.19 245 VAL B C 1
ATOM 4153 O O . VAL B 1 245 ? -10.398 34.156 1.725 1 98.19 245 VAL B O 1
ATOM 4156 N N . PRO B 1 246 ? -11.359 35.812 0.682 1 97.06 246 PRO B N 1
ATOM 4157 C CA . PRO B 1 246 ? -11.875 34.938 -0.374 1 97.06 246 PRO B CA 1
ATOM 4158 C C . PRO B 1 246 ? -10.773 34.438 -1.312 1 97.06 246 PRO B C 1
ATOM 4160 O O . PRO B 1 246 ? -9.656 34.969 -1.3 1 97.06 246 PRO B O 1
ATOM 4163 N N . THR B 1 247 ? -11.023 33.375 -2.008 1 95.12 247 THR B N 1
ATOM 4164 C CA . THR B 1 247 ? -10.133 32.875 -3.047 1 95.12 247 THR B CA 1
ATOM 4165 C C . THR B 1 247 ? -10.852 32.812 -4.391 1 95.12 247 THR B C 1
ATOM 4167 O O . THR B 1 247 ? -12.078 32.688 -4.438 1 95.12 247 THR B O 1
ATOM 4170 N N . ASP B 1 248 ? -10.125 32.906 -5.449 1 90 248 ASP B N 1
ATOM 4171 C CA . ASP B 1 248 ? -10.695 32.844 -6.789 1 90 248 ASP B CA 1
ATOM 4172 C C . ASP B 1 248 ? -11.125 31.422 -7.133 1 90 248 ASP B C 1
ATOM 4174 O O . ASP B 1 248 ? -10.398 30.469 -6.855 1 90 248 ASP B O 1
ATOM 4178 N N . PRO B 1 249 ? -12.266 31.344 -7.648 1 90.94 249 PRO B N 1
ATOM 4179 C CA . PRO B 1 249 ? -12.719 30.016 -8.039 1 90.94 249 PRO B CA 1
ATOM 4180 C C . PRO B 1 249 ? -11.867 29.391 -9.141 1 90.94 249 PRO B C 1
ATOM 4182 O O . PRO B 1 249 ? -11.438 30.094 -10.055 1 90.94 249 PRO B O 1
ATOM 4185 N N . VAL B 1 250 ? -11.523 28.141 -8.969 1 95.94 250 VAL B N 1
ATOM 4186 C CA . VAL B 1 250 ? -10.836 27.391 -10.008 1 95.94 250 VAL B CA 1
ATOM 4187 C C . VAL B 1 250 ? -11.516 26.031 -10.203 1 95.94 250 VAL B C 1
ATOM 4189 O O . VAL B 1 250 ? -12.305 25.594 -9.352 1 95.94 250 VAL B O 1
ATOM 4192 N N . LYS B 1 251 ? -11.305 25.297 -11.453 1 94.62 251 LYS B N 1
ATOM 4193 C CA . LYS B 1 251 ? -11.695 23.906 -11.641 1 94.62 251 LYS B CA 1
ATOM 4194 C C . LYS B 1 251 ? -10.641 22.953 -11.078 1 94.62 251 LYS B C 1
ATOM 4196 O O . LYS B 1 251 ? -9.641 22.656 -11.742 1 94.62 251 LYS B O 1
ATOM 4201 N N . ALA B 1 252 ? -10.93 22.516 -9.922 1 94 252 ALA B N 1
ATOM 4202 C CA . ALA B 1 252 ? -9.953 21.672 -9.242 1 94 252 ALA B CA 1
ATOM 4203 C C . ALA B 1 252 ? -9.797 20.328 -9.945 1 94 252 ALA B C 1
ATOM 4205 O O . ALA B 1 252 ? -10.789 19.734 -10.398 1 94 252 ALA B O 1
ATOM 4206 N N . VAL B 1 253 ? -8.602 19.875 -10.078 1 92.31 253 VAL B N 1
ATOM 4207 C CA . VAL B 1 253 ? -8.273 18.547 -10.586 1 92.31 253 VAL B CA 1
ATOM 4208 C C . VAL B 1 253 ? -8.266 17.547 -9.438 1 92.31 253 VAL B C 1
ATOM 4210 O O . VAL B 1 253 ? -8.82 16.438 -9.555 1 92.31 253 VAL B O 1
ATOM 4213 N N . ASP B 1 254 ? -7.797 17.844 -8.344 1 90.94 254 ASP B N 1
ATOM 4214 C CA . ASP B 1 254 ? -7.637 17.016 -7.156 1 90.94 254 ASP B CA 1
ATOM 4215 C C . ASP B 1 254 ? -7.457 17.875 -5.906 1 90.94 254 ASP B C 1
ATOM 4217 O O . ASP B 1 254 ? -6.457 18.578 -5.77 1 90.94 254 ASP B O 1
ATOM 4221 N N . THR B 1 255 ? -8.367 17.797 -5.012 1 91 255 THR B N 1
ATOM 4222 C CA . THR B 1 255 ? -8.352 18.703 -3.865 1 91 255 THR B CA 1
ATOM 4223 C C . THR B 1 255 ? -7.602 18.078 -2.693 1 91 255 THR B C 1
ATOM 4225 O O . THR B 1 255 ? -7.508 18.672 -1.62 1 91 255 THR B O 1
ATOM 4228 N N . THR B 1 256 ? -7.086 16.906 -2.885 1 89.19 256 THR B N 1
ATOM 4229 C CA . THR B 1 256 ? -6.383 16.219 -1.812 1 89.19 256 THR B CA 1
ATOM 4230 C C . THR B 1 256 ? -5.137 16.984 -1.392 1 89.19 256 THR B C 1
ATOM 4232 O O . THR B 1 256 ? -4.328 17.375 -2.236 1 89.19 256 THR B O 1
ATOM 4235 N N . GLY B 1 257 ? -5 17.312 -0.066 1 92.81 257 GLY B N 1
ATOM 4236 C CA . GLY B 1 257 ? -3.814 17.969 0.477 1 92.81 257 GLY B CA 1
ATOM 4237 C C . GLY B 1 257 ? -3.887 19.484 0.426 1 92.81 257 GLY B C 1
ATOM 4238 O O . GLY B 1 257 ? -2.965 20.172 0.872 1 92.81 257 GLY B O 1
ATOM 4239 N N . ALA B 1 258 ? -5 20.031 -0.07 1 95.56 258 ALA B N 1
ATOM 4240 C CA . ALA B 1 258 ? -5.121 21.469 -0.19 1 95.56 258 ALA B CA 1
ATOM 4241 C C . ALA B 1 258 ? -4.977 22.156 1.169 1 95.56 258 ALA B C 1
ATOM 4243 O O . ALA B 1 258 ? -4.32 23.188 1.285 1 95.56 258 ALA B O 1
ATOM 4244 N N . GLY B 1 259 ? -5.637 21.578 2.182 1 96.94 259 GLY B N 1
ATOM 4245 C CA . GLY B 1 259 ? -5.488 22.109 3.529 1 96.94 259 GLY B CA 1
ATOM 4246 C C . GLY B 1 259 ? -4.062 22.047 4.039 1 96.94 259 GLY B C 1
ATOM 4247 O O . GLY B 1 259 ? -3.6 22.969 4.715 1 96.94 259 GLY B O 1
ATOM 4248 N N . ASP B 1 260 ? -3.35 21 3.729 1 98 260 ASP B N 1
ATOM 4249 C CA . ASP B 1 260 ? -1.952 20.859 4.125 1 98 260 ASP B CA 1
ATOM 4250 C C . ASP B 1 260 ? -1.064 21.859 3.383 1 98 260 ASP B C 1
ATOM 4252 O O . ASP B 1 260 ? -0.097 22.375 3.947 1 98 260 ASP B O 1
ATOM 4256 N N . ALA B 1 261 ? -1.393 22 2.111 1 98.5 261 ALA B N 1
ATOM 4257 C CA . ALA B 1 261 ? -0.66 23.016 1.351 1 98.5 261 ALA B CA 1
ATOM 4258 C C . ALA B 1 261 ? -0.821 24.391 1.977 1 98.5 261 ALA B C 1
ATOM 4260 O O . ALA B 1 261 ? 0.155 25.141 2.129 1 98.5 261 ALA B O 1
ATOM 4261 N N . PHE B 1 262 ? -2.02 24.734 2.318 1 98.56 262 PHE B N 1
ATOM 4262 C CA . PHE B 1 262 ? -2.293 26 3.008 1 98.56 262 PHE B CA 1
ATOM 4263 C C . PHE B 1 262 ? -1.468 26.109 4.285 1 98.56 262 PHE B C 1
ATOM 4265 O O . PHE B 1 262 ? -0.789 27.109 4.508 1 98.56 262 PHE B O 1
ATOM 4272 N N . CYS B 1 263 ? -1.52 25.062 5.098 1 98.62 263 CYS B N 1
ATOM 4273 C CA . CYS B 1 263 ? -0.861 25.078 6.398 1 98.62 263 CYS B CA 1
ATOM 4274 C C . CYS B 1 263 ? 0.653 25.156 6.242 1 98.62 263 CYS B C 1
ATOM 4276 O O . CYS B 1 263 ? 1.331 25.812 7.023 1 98.62 263 CYS B O 1
ATOM 4278 N N . GLY B 1 264 ? 1.177 24.406 5.301 1 98.81 264 GLY B N 1
ATOM 4279 C CA . GLY B 1 264 ? 2.598 24.5 5.016 1 98.81 264 GLY B CA 1
ATOM 4280 C C . GLY B 1 264 ? 3.027 25.891 4.598 1 98.81 264 GLY B C 1
ATOM 4281 O O . GLY B 1 264 ? 4.062 26.391 5.043 1 98.81 264 GLY B O 1
ATOM 4282 N N . ALA B 1 265 ? 2.246 26.5 3.715 1 98.75 265 ALA B N 1
ATOM 4283 C CA . ALA B 1 265 ? 2.512 27.875 3.305 1 98.75 265 ALA B CA 1
ATOM 4284 C C . ALA B 1 265 ? 2.406 28.828 4.492 1 98.75 265 ALA B C 1
ATOM 4286 O O . ALA B 1 265 ? 3.215 29.75 4.629 1 98.75 265 ALA B O 1
ATOM 4287 N N . LEU B 1 266 ? 1.412 28.609 5.281 1 98.62 266 LEU B N 1
ATOM 4288 C CA . LEU B 1 266 ? 1.229 29.422 6.48 1 98.62 266 LEU B CA 1
ATOM 4289 C C . LEU B 1 266 ? 2.463 29.344 7.375 1 98.62 266 LEU B C 1
ATOM 4291 O O . LEU B 1 266 ? 2.953 30.375 7.84 1 98.62 266 LEU B O 1
ATOM 4295 N N . ALA B 1 267 ? 2.936 28.141 7.594 1 98.56 267 ALA B N 1
ATOM 4296 C CA . ALA B 1 267 ? 4.141 27.953 8.398 1 98.56 267 ALA B CA 1
ATOM 4297 C C . ALA B 1 267 ? 5.324 28.703 7.781 1 98.56 267 ALA B C 1
ATOM 4299 O O . ALA B 1 267 ? 6.098 29.344 8.492 1 98.56 267 ALA B O 1
ATOM 4300 N N . PHE B 1 268 ? 5.477 28.625 6.508 1 98.56 268 PHE B N 1
ATOM 4301 C CA . PHE B 1 268 ? 6.562 29.25 5.777 1 98.56 268 PHE B CA 1
ATOM 4302 C C . PHE B 1 268 ? 6.531 30.766 5.969 1 98.56 268 PHE B C 1
ATOM 4304 O O . PHE B 1 268 ? 7.523 31.359 6.395 1 98.56 268 PHE B O 1
ATOM 4311 N N . PHE B 1 269 ? 5.406 31.391 5.664 1 98 269 PHE B N 1
ATOM 4312 C CA . PHE B 1 269 ? 5.305 32.844 5.73 1 98 269 PHE B CA 1
ATOM 4313 C C . PHE B 1 269 ? 5.363 33.344 7.176 1 98 269 PHE B C 1
ATOM 4315 O O . PHE B 1 269 ? 5.961 34.375 7.465 1 98 269 PHE B O 1
ATOM 4322 N N . TRP B 1 270 ? 4.746 32.562 8.062 1 95.62 270 TRP B N 1
ATOM 4323 C CA . TRP B 1 270 ? 4.738 32.938 9.469 1 95.62 270 TRP B CA 1
ATOM 4324 C C . TRP B 1 270 ? 6.152 32.938 10.039 1 95.62 270 TRP B C 1
ATOM 4326 O O . TRP B 1 270 ? 6.508 33.812 10.828 1 95.62 270 TRP B O 1
ATOM 4336 N N . ALA B 1 271 ? 6.934 31.984 9.672 1 96.38 271 ALA B N 1
ATOM 4337 C CA . ALA B 1 271 ? 8.281 31.812 10.203 1 96.38 271 ALA B CA 1
ATOM 4338 C C . ALA B 1 271 ? 9.258 32.781 9.547 1 96.38 271 ALA B C 1
ATOM 4340 O O . ALA B 1 271 ? 10.117 33.375 10.219 1 96.38 271 ALA B O 1
ATOM 4341 N N . LYS B 1 272 ? 9.062 33.062 8.281 1 96.31 272 LYS B N 1
ATOM 4342 C CA . LYS B 1 272 ? 10.109 33.75 7.535 1 96.31 272 LYS B CA 1
ATOM 4343 C C . LYS B 1 272 ? 9.742 35.219 7.309 1 96.31 272 LYS B C 1
ATOM 4345 O O . LYS B 1 272 ? 10.625 36.062 7.105 1 96.31 272 LYS B O 1
ATOM 4350 N N . TYR B 1 273 ? 8.469 35.531 7.312 1 95.88 273 TYR B N 1
ATOM 4351 C CA . TYR B 1 273 ? 8.008 36.875 7.043 1 95.88 273 TYR B CA 1
ATOM 4352 C C . TYR B 1 273 ? 6.969 37.312 8.07 1 95.88 273 TYR B C 1
ATOM 4354 O O . TYR B 1 273 ? 5.875 37.75 7.711 1 95.88 273 TYR B O 1
ATOM 4362 N N . PRO B 1 274 ? 7.355 37.344 9.297 1 91 274 PRO B N 1
ATOM 4363 C CA . PRO B 1 274 ? 6.406 37.625 10.375 1 91 274 PRO B CA 1
ATOM 4364 C C . PRO B 1 274 ? 5.887 39.062 10.352 1 91 274 PRO B C 1
ATOM 4366 O O . PRO B 1 274 ? 4.871 39.344 10.984 1 91 274 PRO B O 1
ATOM 4369 N N . ASP B 1 275 ? 6.516 39.906 9.578 1 94.25 275 ASP B N 1
ATOM 4370 C CA . ASP B 1 275 ? 6.137 41.312 9.562 1 94.25 275 ASP B CA 1
ATOM 4371 C C . ASP B 1 275 ? 5.043 41.594 8.531 1 94.25 275 ASP B C 1
ATOM 4373 O O . ASP B 1 275 ? 4.43 42.656 8.531 1 94.25 275 ASP B O 1
ATOM 4377 N N . LEU B 1 276 ? 4.723 40.625 7.719 1 95.31 276 LEU B N 1
ATOM 4378 C CA . LEU B 1 276 ? 3.631 40.781 6.762 1 95.31 276 LEU B CA 1
ATOM 4379 C C . LEU B 1 276 ? 2.285 40.844 7.477 1 95.31 276 LEU B C 1
ATOM 4381 O O . LEU B 1 276 ? 2.074 40.125 8.469 1 95.31 276 LEU B O 1
ATOM 4385 N N . PRO B 1 277 ? 1.35 41.719 6.914 1 94.19 277 PRO B N 1
ATOM 4386 C CA . PRO B 1 277 ? -0.005 41.656 7.469 1 94.19 277 PRO B CA 1
ATOM 4387 C C . PRO B 1 277 ? -0.623 40.281 7.379 1 94.19 277 PRO B C 1
ATOM 4389 O O . PRO B 1 277 ? -0.442 39.562 6.379 1 94.19 277 PRO B O 1
ATOM 4392 N N . VAL B 1 278 ? -1.364 39.906 8.383 1 94.62 278 VAL B N 1
ATOM 4393 C CA . VAL B 1 278 ? -1.947 38.594 8.469 1 94.62 278 VAL B CA 1
ATOM 4394 C C . VAL B 1 278 ? -2.834 38.344 7.246 1 94.62 278 VAL B C 1
ATOM 4396 O O . VAL B 1 278 ? -2.836 37.219 6.688 1 94.62 278 VAL B O 1
ATOM 4399 N N . GLU B 1 279 ? -3.537 39.344 6.855 1 95.62 279 GLU B N 1
ATOM 4400 C CA . GLU B 1 279 ? -4.414 39.219 5.695 1 95.62 279 GLU B CA 1
ATOM 4401 C C . GLU B 1 279 ? -3.621 38.844 4.441 1 95.62 279 GLU B C 1
ATOM 4403 O O . GLU B 1 279 ? -4.074 38.031 3.635 1 95.62 279 GLU B O 1
ATOM 4408 N N . THR B 1 280 ? -2.475 39.469 4.301 1 96.44 280 THR B N 1
ATOM 4409 C CA . THR B 1 280 ? -1.603 39.188 3.168 1 96.44 280 THR B CA 1
ATOM 4410 C C . THR B 1 280 ? -1.095 37.75 3.225 1 96.44 280 THR B C 1
ATOM 4412 O O . THR B 1 280 ? -1.066 37.062 2.209 1 96.44 280 THR B O 1
ATOM 4415 N N . ILE B 1 281 ? -0.689 37.281 4.398 1 97.25 281 ILE B N 1
ATOM 4416 C CA . ILE B 1 281 ? -0.203 35.938 4.59 1 97.25 281 ILE B CA 1
ATOM 4417 C C . ILE B 1 281 ? -1.301 34.938 4.223 1 97.25 281 ILE B C 1
ATOM 4419 O O . ILE B 1 281 ? -1.073 34.031 3.434 1 97.25 281 ILE B O 1
ATOM 4423 N N . VAL B 1 282 ? -2.502 35.156 4.707 1 97.75 282 VAL B N 1
ATOM 4424 C CA . VAL B 1 282 ? -3.617 34.25 4.48 1 97.75 282 VAL B CA 1
ATOM 4425 C C . VAL B 1 282 ? -3.959 34.219 2.992 1 97.75 282 VAL B C 1
ATOM 4427 O O . VAL B 1 282 ? -4.219 33.125 2.438 1 97.75 282 VAL B O 1
ATOM 4430 N N . LYS B 1 283 ? -3.941 35.344 2.383 1 97.5 283 LYS B N 1
ATOM 4431 C CA . LYS B 1 283 ? -4.219 35.375 0.949 1 97.5 283 LYS B CA 1
ATOM 4432 C C . LYS B 1 283 ? -3.195 34.562 0.162 1 97.5 283 LYS B C 1
ATOM 4434 O O . LYS B 1 283 ? -3.561 33.812 -0.731 1 97.5 283 LYS B O 1
ATOM 4439 N N . LYS B 1 284 ? -1.953 34.75 0.458 1 97.75 284 LYS B N 1
ATOM 4440 C CA . LYS B 1 284 ? -0.894 34 -0.217 1 97.75 284 LYS B CA 1
ATOM 4441 C C . LYS B 1 284 ? -1.042 32.5 0.015 1 97.75 284 LYS B C 1
ATOM 4443 O O . LYS B 1 284 ? -0.782 31.703 -0.885 1 97.75 284 LYS B O 1
ATOM 4448 N N . CYS B 1 285 ? -1.414 32.125 1.242 1 98.5 285 CYS B N 1
ATOM 4449 C CA . CYS B 1 285 ? -1.627 30.703 1.562 1 98.5 285 CYS B CA 1
ATOM 4450 C C . CYS B 1 285 ? -2.775 30.125 0.745 1 98.5 285 CYS B C 1
ATOM 4452 O O . CYS B 1 285 ? -2.691 29 0.256 1 98.5 285 CYS B O 1
ATOM 4454 N N . CYS B 1 286 ? -3.846 30.906 0.542 1 98.25 286 CYS B N 1
ATOM 4455 C CA . CYS B 1 286 ? -4.961 30.5 -0.308 1 98.25 286 CYS B CA 1
ATOM 4456 C C . CYS B 1 286 ? -4.504 30.297 -1.748 1 98.25 286 CYS B C 1
ATOM 4458 O O . CYS B 1 286 ? -4.918 29.344 -2.408 1 98.25 286 CYS B O 1
ATOM 4460 N N . ASP B 1 287 ? -3.656 31.172 -2.174 1 97.75 287 ASP B N 1
ATOM 4461 C CA . ASP B 1 287 ? -3.145 31.062 -3.539 1 97.75 287 ASP B CA 1
ATOM 4462 C C . ASP B 1 287 ? -2.32 29.797 -3.729 1 97.75 287 ASP B C 1
ATOM 4464 O O . ASP B 1 287 ? -2.441 29.125 -4.75 1 97.75 287 ASP B O 1
ATOM 4468 N N . VAL B 1 288 ? -1.494 29.5 -2.752 1 98.06 288 VAL B N 1
ATOM 4469 C CA . VAL B 1 288 ? -0.672 28.297 -2.812 1 98.06 288 VAL B CA 1
ATOM 4470 C C . VAL B 1 288 ? -1.566 27.062 -2.826 1 98.06 288 VAL B C 1
ATOM 4472 O O . VAL B 1 288 ? -1.347 26.125 -3.615 1 98.06 288 VAL B O 1
ATOM 4475 N N . ALA B 1 289 ? -2.572 27.031 -1.936 1 98 289 ALA B N 1
ATOM 4476 C CA . ALA B 1 289 ? -3.516 25.906 -1.907 1 98 289 ALA B CA 1
ATOM 4477 C C . ALA B 1 289 ? -4.238 25.766 -3.242 1 98 289 ALA B C 1
ATOM 4479 O O . ALA B 1 289 ? -4.473 24.656 -3.717 1 98 289 ALA B O 1
ATOM 4480 N N . THR B 1 290 ? -4.57 26.875 -3.84 1 97.5 290 THR B N 1
ATOM 4481 C CA . THR B 1 290 ? -5.242 26.875 -5.137 1 97.5 290 THR B CA 1
ATOM 4482 C C . THR B 1 290 ? -4.355 26.234 -6.203 1 97.5 290 THR B C 1
ATOM 4484 O O . THR B 1 290 ? -4.832 25.453 -7.02 1 97.5 290 THR B O 1
ATOM 4487 N N . MET B 1 291 ? -3.098 26.531 -6.211 1 97.31 291 MET B N 1
ATOM 4488 C CA . MET B 1 291 ? -2.162 25.953 -7.164 1 97.31 291 MET B CA 1
ATOM 4489 C C . MET B 1 291 ? -2.072 24.438 -6.977 1 97.31 291 MET B C 1
ATOM 4491 O O . MET B 1 291 ? -1.951 23.688 -7.949 1 97.31 291 MET B O 1
ATOM 4495 N N . SER B 1 292 ? -2.16 23.969 -5.754 1 97.25 292 SER B N 1
ATOM 4496 C CA . SER B 1 292 ? -2.02 22.547 -5.457 1 97.25 292 SER B CA 1
ATOM 4497 C C . SER B 1 292 ? -3.182 21.75 -6.031 1 97.25 292 SER B C 1
ATOM 4499 O O . SER B 1 292 ? -3.02 20.578 -6.387 1 97.25 292 SER B O 1
ATOM 4501 N N . VAL B 1 293 ? -4.406 22.297 -6.145 1 96.69 293 VAL B N 1
ATOM 4502 C CA . VAL B 1 293 ? -5.59 21.531 -6.523 1 96.69 293 VAL B CA 1
ATOM 4503 C C . VAL B 1 293 ? -5.699 21.453 -8.047 1 96.69 293 VAL B C 1
ATOM 4505 O O . VAL B 1 293 ? -6.59 20.797 -8.578 1 96.69 293 VAL B O 1
ATOM 4508 N N . LEU B 1 294 ? -4.727 22.125 -8.742 1 96.56 294 LEU B N 1
ATOM 4509 C CA . LEU B 1 294 ? -4.77 22.172 -10.195 1 96.56 294 LEU B CA 1
ATOM 4510 C C . LEU B 1 294 ? -4.043 20.969 -10.805 1 96.56 294 LEU B C 1
ATOM 4512 O O . LEU B 1 294 ? -4.082 20.766 -12.023 1 96.56 294 LEU B O 1
ATOM 4516 N N . LYS B 1 295 ? -3.346 20.172 -10.031 1 93.88 295 LYS B N 1
ATOM 4517 C CA . LYS B 1 295 ? -2.611 18.984 -10.43 1 93.88 295 LYS B CA 1
ATOM 4518 C C . LYS B 1 295 ? -2.988 17.781 -9.555 1 93.88 295 LYS B C 1
ATOM 4520 O O . LYS B 1 295 ? -3.412 17.953 -8.406 1 93.88 295 LYS B O 1
ATOM 4525 N N . PRO B 1 296 ? -2.891 16.641 -10.086 1 90.19 296 PRO B N 1
ATOM 4526 C CA . PRO B 1 296 ? -3.197 15.469 -9.266 1 90.19 296 PRO B CA 1
ATOM 4527 C C . PRO B 1 296 ? -2.15 15.211 -8.18 1 90.19 296 PRO B C 1
ATOM 4529 O O . PRO B 1 296 ? -0.961 15.461 -8.398 1 90.19 296 PRO B O 1
ATOM 4532 N N . GLY B 1 297 ? -2.701 14.641 -7.086 1 89 297 GLY B N 1
ATOM 4533 C CA . GLY B 1 297 ? -1.788 14.195 -6.043 1 89 297 GLY B CA 1
ATOM 4534 C C . GLY B 1 297 ? -1.745 15.133 -4.852 1 89 297 GLY B C 1
ATOM 4535 O O . GLY B 1 297 ? -2.309 16.234 -4.895 1 89 297 GLY B O 1
ATOM 4536 N N . THR B 1 298 ? -1.034 14.703 -3.83 1 94.12 298 THR B N 1
ATOM 4537 C CA . THR B 1 298 ? -0.846 15.516 -2.631 1 94.12 298 THR B CA 1
ATOM 4538 C C . THR B 1 298 ? 0.46 16.297 -2.709 1 94.12 298 THR B C 1
ATOM 4540 O O . THR B 1 298 ? 0.534 17.328 -3.391 1 94.12 298 THR B O 1
ATOM 4543 N N . GLN B 1 299 ? 1.573 15.75 -2.205 1 96.56 299 GLN B N 1
ATOM 4544 C CA . GLN B 1 299 ? 2.844 16.469 -2.24 1 96.56 299 GLN B CA 1
ATOM 4545 C C . GLN B 1 299 ? 3.291 16.719 -3.676 1 96.56 299 GLN B C 1
ATOM 4547 O O . GLN B 1 299 ? 3.932 17.734 -3.961 1 96.56 299 GLN B O 1
ATOM 4552 N N . ALA B 1 300 ? 2.912 15.844 -4.598 1 93.56 300 ALA B N 1
ATOM 4553 C CA . ALA B 1 300 ? 3.32 15.945 -5.996 1 93.56 300 ALA B CA 1
ATOM 4554 C C . ALA B 1 300 ? 2.725 17.188 -6.645 1 93.56 300 ALA B C 1
ATOM 4556 O O . ALA B 1 300 ? 3.273 17.719 -7.617 1 93.56 300 ALA B O 1
ATOM 4557 N N . SER B 1 301 ? 1.648 17.656 -6.125 1 95.88 301 SER B N 1
ATOM 4558 C CA . SER B 1 301 ? 0.962 18.797 -6.734 1 95.88 301 SER B CA 1
ATOM 4559 C C . SER B 1 301 ? 1.434 20.109 -6.129 1 95.88 301 SER B C 1
ATOM 4561 O O . SER B 1 301 ? 1.088 21.188 -6.625 1 95.88 301 SER B O 1
ATOM 4563 N N . PHE B 1 302 ? 2.203 20.062 -5.012 1 98.38 302 PHE B N 1
ATOM 4564 C CA . PHE B 1 302 ? 2.611 21.266 -4.309 1 98.38 302 PHE B CA 1
ATOM 4565 C C . PHE B 1 302 ? 3.57 22.094 -5.156 1 98.38 302 PHE B C 1
ATOM 4567 O O . PHE B 1 302 ? 4.512 21.547 -5.742 1 98.38 302 PHE B O 1
ATOM 4574 N N . PRO B 1 303 ? 3.363 23.391 -5.234 1 97.88 303 PRO B N 1
ATOM 4575 C CA . PRO B 1 303 ? 4.277 24.219 -6.02 1 97.88 303 PRO B CA 1
ATOM 4576 C C . PRO B 1 303 ? 5.629 24.422 -5.336 1 97.88 303 PRO B C 1
ATOM 4578 O O . PRO B 1 303 ? 5.703 24.469 -4.105 1 97.88 303 PRO B O 1
ATOM 4581 N N . SER B 1 304 ? 6.629 24.531 -6.168 1 97.56 304 SER B N 1
ATOM 4582 C CA . SER B 1 304 ? 7.938 24.984 -5.703 1 97.56 304 SER B CA 1
ATOM 4583 C C . SER B 1 304 ? 8.055 26.5 -5.758 1 97.56 304 SER B C 1
ATOM 4585 O O . SER B 1 304 ? 7.211 27.172 -6.359 1 97.56 304 SER B O 1
ATOM 4587 N N . ARG B 1 305 ? 9.07 26.969 -5.129 1 96.88 305 ARG B N 1
ATOM 4588 C CA . ARG B 1 305 ? 9.336 28.406 -5.121 1 96.88 305 ARG B CA 1
ATOM 4589 C C . ARG B 1 305 ? 9.406 28.969 -6.539 1 96.88 305 ARG B C 1
ATOM 4591 O O . ARG B 1 305 ? 8.883 30.047 -6.812 1 96.88 305 ARG B O 1
ATOM 4598 N N . GLU B 1 306 ? 9.992 28.172 -7.461 1 96.25 306 GLU B N 1
ATOM 4599 C CA . GLU B 1 306 ? 10.211 28.594 -8.836 1 96.25 306 GLU B CA 1
ATOM 4600 C C . GLU B 1 306 ? 8.898 28.672 -9.609 1 96.25 306 GLU B C 1
ATOM 4602 O O . GLU B 1 306 ? 8.797 29.391 -10.609 1 96.25 306 GLU B O 1
ATOM 4607 N N . GLU B 1 307 ? 7.895 27.984 -9.125 1 96.75 307 GLU B N 1
ATOM 4608 C CA . GLU B 1 307 ? 6.609 27.938 -9.82 1 96.75 307 GLU B CA 1
ATOM 4609 C C . GLU B 1 307 ? 5.703 29.078 -9.383 1 96.75 307 GLU B C 1
ATOM 4611 O O . GLU B 1 307 ? 4.676 29.344 -10.016 1 96.75 307 GLU B O 1
ATOM 4616 N N . LEU B 1 308 ? 6.066 29.797 -8.344 1 96.81 308 LEU B N 1
ATOM 4617 C CA . LEU B 1 308 ? 5.281 30.922 -7.859 1 96.81 308 LEU B CA 1
ATOM 4618 C C . LEU B 1 308 ? 5.512 32.156 -8.727 1 96.81 308 LEU B C 1
ATOM 4620 O O . LEU B 1 308 ? 6.586 32.312 -9.312 1 96.81 308 LEU B O 1
ATOM 4624 N N . PRO B 1 309 ? 4.5 33.031 -8.789 1 94.12 309 PRO B N 1
ATOM 4625 C CA . PRO B 1 309 ? 4.691 34.281 -9.531 1 94.12 309 PRO B CA 1
ATOM 4626 C C . PRO B 1 309 ? 5.828 35.125 -8.977 1 94.12 309 PRO B C 1
ATOM 4628 O O . PRO B 1 309 ? 6.129 35.062 -7.785 1 94.12 309 PRO B O 1
ATOM 4631 N N . GLU B 1 310 ? 6.363 35.938 -9.875 1 92.38 310 GLU B N 1
ATOM 4632 C CA . GLU B 1 310 ? 7.406 36.875 -9.445 1 92.38 310 GLU B CA 1
ATOM 4633 C C . GLU B 1 310 ? 6.902 37.812 -8.344 1 92.38 310 GLU B C 1
ATOM 4635 O O . GLU B 1 310 ? 5.781 38.312 -8.422 1 92.38 310 GLU B O 1
ATOM 4640 N N . GLY B 1 311 ? 7.605 37.969 -7.273 1 92.12 311 GLY B N 1
ATOM 4641 C CA . GLY B 1 311 ? 7.254 38.875 -6.191 1 92.12 311 GLY B CA 1
ATOM 4642 C C . GLY B 1 311 ? 6.324 38.25 -5.168 1 92.12 311 GLY B C 1
ATOM 4643 O O . GLY B 1 311 ? 5.973 38.875 -4.176 1 92.12 311 GLY B O 1
ATOM 4644 N N . PHE B 1 312 ? 6.023 37 -5.398 1 94.94 312 PHE B N 1
ATOM 4645 C CA . PHE B 1 312 ? 5.117 36.312 -4.488 1 94.94 312 PHE B CA 1
ATOM 4646 C C . PHE B 1 312 ? 5.73 36.188 -3.096 1 94.94 312 PHE B C 1
ATOM 4648 O O . PHE B 1 312 ? 5.055 36.406 -2.092 1 94.94 312 PHE B O 1
ATOM 4655 N N . ILE B 1 313 ? 7.008 35.781 -3.109 1 94 313 ILE B N 1
ATOM 4656 C CA . ILE B 1 313 ? 7.793 35.75 -1.882 1 94 313 ILE B CA 1
ATOM 4657 C C . ILE B 1 313 ? 8.656 37 -1.787 1 94 313 ILE B C 1
ATOM 4659 O O . ILE B 1 313 ? 9.391 37.344 -2.725 1 94 313 ILE B O 1
ATOM 4663 N N . PRO B 1 314 ? 8.508 37.656 -0.73 1 88.31 314 PRO B N 1
ATOM 4664 C CA . PRO B 1 314 ? 9.32 38.844 -0.592 1 88.31 314 PRO B CA 1
ATOM 4665 C C . PRO B 1 314 ? 10.82 38.562 -0.657 1 88.31 314 PRO B C 1
ATOM 4667 O O . PRO B 1 314 ? 11.258 37.469 -0.3 1 88.31 314 PRO B O 1
ATOM 4670 N N . ALA B 1 315 ? 11.562 39.562 -1.265 1 74.12 315 ALA B N 1
ATOM 4671 C CA . ALA B 1 315 ? 13.016 39.469 -1.394 1 74.12 315 ALA B CA 1
ATOM 4672 C C . ALA B 1 315 ? 13.688 39.5 -0.026 1 74.12 315 ALA B C 1
ATOM 4674 O O . ALA B 1 315 ? 13.203 40.156 0.901 1 74.12 315 ALA B O 1
#

InterPro domains:
  IPR002139 Ribokinase/fructokinase [PR00990] (10-31)
  IPR002139 Ribokinase/fructokinase [PR00990] (37-56)
  IPR002139 Ribokinase/fructokinase [PR00990] (109-122)
  IPR002139 Ribokinase/fructokinase [PR00990] (178-193)
  IPR002139 Ribokinase/fructokinase [PR00990] (223-234)
  IPR002173 Carbohydrate/purine kinase, PfkB, conserved site [PS00584] (254-267)
  IPR011611 Carbohydrate kinase PfkB [PF00294] (7-304)
  IPR011877 Ribokinase [MF_01987] (6-310)
  IPR011877 Ribokinase [cd01174] (7-304)
  IPR029056 Ribokinase-like [G3DSA:3.40.1190.20] (1-313)
  IPR029056 Ribokinase-like [SSF53613] (6-309)

Nearest PDB structures (foldseek):
  5bye-assembly1_B  TM=9.811E-01  e=1.115E-35  Homo sapiens
  1rk2-assembly2_C  TM=9.275E-01  e=3.120E-31  Escherichia coli
  4xck-assembly1_A  TM=9.245E-01  e=2.653E-30  Vibrio cholerae O395
  3ry7-assembly1_A-2  TM=8.899E-01  e=1.940E-27  Staphylococcus aureus subsp. aureus COL
  7agh-assembly1_B  TM=8.553E-01  e=2.530E-24  Escherichia coli K-12

Solvent-accessible surface area (backbone atoms only — not comparable to full-atom values): 31286 Å² total; per-residue (Å²): 129,80,81,54,86,26,38,34,29,28,31,25,13,45,22,40,32,38,37,39,33,24,76,63,81,55,50,86,73,30,78,34,74,32,80,40,62,48,79,46,68,33,31,61,28,41,34,16,47,52,34,21,25,41,57,66,46,44,34,34,41,38,35,25,23,8,80,46,72,64,26,52,52,51,54,52,52,36,48,74,56,62,34,41,56,87,48,48,44,69,31,93,82,34,39,38,11,34,31,47,31,41,32,28,72,88,66,54,37,30,26,40,34,22,52,45,8,14,59,67,60,45,65,63,59,49,58,73,36,40,66,58,50,58,38,13,49,20,35,39,40,28,44,47,36,46,67,69,43,49,51,50,47,52,51,52,34,56,74,59,69,29,45,29,36,33,40,50,44,68,59,68,93,78,70,65,65,61,74,37,46,66,29,50,31,43,37,31,40,38,69,35,43,18,67,76,64,72,42,76,39,82,48,70,68,42,38,40,51,41,43,47,44,41,28,73,74,49,43,20,42,24,35,36,37,41,48,70,74,56,19,31,32,38,32,40,62,84,73,55,71,66,43,77,43,72,45,80,82,74,85,68,66,23,67,54,50,26,70,29,36,22,50,9,39,42,52,42,42,54,48,73,43,66,84,55,56,66,68,58,49,52,47,53,15,44,50,50,18,54,55,16,13,61,30,66,48,41,60,78,18,46,59,39,50,85,71,48,62,89,76,69,64,79,131,128,81,80,54,85,26,38,34,28,26,31,26,13,44,22,40,33,38,37,40,32,25,76,63,80,54,49,88,72,30,78,32,73,32,80,41,61,47,79,49,70,32,30,62,28,40,34,15,47,50,32,20,25,41,57,67,46,44,33,34,39,38,36,23,22,8,80,45,71,65,25,53,51,50,53,52,52,37,49,74,58,62,33,42,57,87,49,48,43,68,30,92,83,34,39,38,11,33,30,47,31,40,32,28,72,87,67,53,38,30,27,40,35,22,53,44,8,15,56,66,59,45,65,63,59,49,59,72,34,40,66,57,48,59,38,14,48,19,35,37,38,27,44,48,36,46,66,69,43,48,50,49,49,52,50,53,34,55,73,60,69,30,45,28,37,34,40,49,44,68,58,68,94,79,69,65,65,61,72,37,45,65,29,50,29,43,36,31,40,39,69,35,43,18,67,76,64,72,42,78,39,83,48,70,67,42,37,39,51,40,42,46,45,40,28,74,75,49,44,20,41,23,34,37,36,38,47,72,74,56,18,32,31,36,32,41,62,84,75,54,69,66,44,75,43,72,44,80,83,76,84,66,65,22,67,54,50,27,69,28,36,23,50,9,38,42,51,41,42,54,46,74,42,65,84,54,56,64,69,58,49,53,46,52,17,44,51,50,16,54,54,16,14,62,30,65,47,41,59,79,17,45,59,39,49,84,71,48,62,89,74,70,65,78,133

Sequence (630 aa):
MLEKKIDICFIGGIIMDMTSYMDAFPKPGETKVGHRFEAGYGGKAANQAALAAKLGAKCAMVARVGDDANGRSYIDHFRSLGINVNNIRTSDKSSTGAANIWVDDSGMNCICVILGANLDMTKQDILDAEDTIAASAAVVIGLELDIDIAHFAIQIAGKHKVQCLLNAAPMPKDMHEDFFCIPDVFNVNESEASIATGIAVTDAESAKLAARHLVEKKHCKTVIITLGENGAVFGSNDGAQFVHVPTDPVKAVDTTGAGDAFCGALAFFWAKYPDLPVETIVKKCCDVATMSVLKPGTQASFPSREELPEGFIPAMLEKKIDICFIGGIIMDMTSYMDAFPKPGETKVGHRFEAGYGGKAANQAALAAKLGAKCAMVARVGDDANGRSYIDHFRSLGINVNNIRTSDKSSTGAANIWVDDSGMNCICVILGANLDMTKQDILDAEDTIAASAAVVIGLELDIDIAHFAIQIAGKHKVQCLLNAAPMPKDMHEDFFCIPDVFNVNESEASIATGIAVTDAESAKLAARHLVEKKHCKTVIITLGENGAVFGSNDGAQFVHVPTDPVKAVDTTGAGDAFCGALAFFWAKYPDLPVETIVKKCCDVATMSVLKPGTQASFPSREELPEGFIPA